Protein AF-A0A9N8ERP7-F1 (afdb_monomer_lite)

Structure (mmCIF, N/CA/C/O backbone):
data_AF-A0A9N8ERP7-F1
#
_entry.id   AF-A0A9N8ERP7-F1
#
loop_
_atom_site.group_PDB
_atom_site.id
_atom_site.type_symbol
_atom_site.label_atom_id
_atom_site.label_alt_id
_atom_site.label_comp_id
_atom_site.label_asym_id
_atom_site.label_entity_id
_atom_site.label_seq_id
_atom_site.pdbx_PDB_ins_code
_atom_site.Cartn_x
_atom_site.Cartn_y
_atom_site.Cartn_z
_atom_site.occupancy
_atom_site.B_iso_or_equiv
_atom_site.auth_seq_id
_atom_site.auth_comp_id
_atom_site.auth_asym_id
_atom_site.auth_atom_id
_atom_site.pdbx_PDB_model_num
ATOM 1 N N . MET A 1 1 ? -11.092 13.179 94.901 1.00 41.22 1 MET A N 1
ATOM 2 C CA . MET A 1 1 ? -12.041 12.397 94.083 1.00 41.22 1 MET A CA 1
ATOM 3 C C . MET A 1 1 ? -11.821 12.836 92.643 1.00 41.22 1 MET A C 1
ATOM 5 O O . MET A 1 1 ? -12.265 13.910 92.268 1.00 41.22 1 MET A O 1
ATOM 9 N N . LEU A 1 2 ? -10.975 12.113 91.911 1.00 37.03 2 LEU A N 1
ATOM 10 C CA . LEU A 1 2 ? -10.549 12.445 90.549 1.00 37.03 2 LEU A CA 1
ATOM 11 C C . LEU A 1 2 ? -11.046 11.322 89.640 1.00 37.03 2 LEU A C 1
ATOM 13 O O . LEU A 1 2 ? -10.703 10.165 89.861 1.00 37.03 2 LEU A O 1
ATOM 17 N N . ILE A 1 3 ? -11.893 11.669 88.675 1.00 40.16 3 ILE A N 1
ATOM 18 C CA . ILE A 1 3 ? -12.412 10.757 87.652 1.00 40.16 3 ILE A CA 1
ATOM 19 C C . ILE A 1 3 ? -11.534 10.943 86.406 1.00 40.16 3 ILE A C 1
ATOM 21 O O . ILE A 1 3 ? -11.411 12.083 85.948 1.00 40.16 3 ILE A O 1
ATOM 25 N N . PRO A 1 4 ? -10.919 9.888 85.841 1.00 50.28 4 PRO A N 1
ATOM 26 C CA . PRO A 1 4 ? -10.181 10.017 84.597 1.00 50.28 4 PRO A CA 1
ATOM 27 C C . PRO A 1 4 ? -11.148 10.001 83.408 1.00 50.28 4 PRO A C 1
ATOM 29 O O . PRO A 1 4 ? -12.089 9.210 83.340 1.00 50.28 4 PRO A O 1
ATOM 32 N N . LYS A 1 5 ? -10.901 10.911 82.467 1.00 52.12 5 LYS A N 1
ATOM 33 C CA . LYS A 1 5 ? -11.633 11.067 81.211 1.00 52.12 5 LYS A CA 1
ATOM 34 C C . LYS A 1 5 ? -10.997 10.140 80.172 1.00 52.12 5 LYS A C 1
ATOM 36 O O . LYS A 1 5 ? -9.840 10.331 79.811 1.00 52.12 5 LYS A O 1
ATOM 41 N N . VAL A 1 6 ? -11.739 9.130 79.726 1.00 53.94 6 VAL A N 1
ATOM 42 C CA . VAL A 1 6 ? -11.328 8.212 78.654 1.00 53.94 6 VAL A CA 1
ATOM 43 C C . VAL A 1 6 ? -11.541 8.916 77.312 1.00 53.94 6 VAL A C 1
ATOM 45 O O . VAL A 1 6 ? -12.659 9.318 76.992 1.00 53.94 6 VAL A O 1
ATOM 48 N N . ILE A 1 7 ? -10.464 9.106 76.552 1.00 51.00 7 ILE A N 1
ATOM 49 C CA . ILE A 1 7 ? -10.494 9.652 75.191 1.00 51.00 7 ILE A CA 1
ATOM 50 C C . ILE A 1 7 ? -10.659 8.469 74.231 1.00 51.00 7 ILE A C 1
ATOM 52 O O . ILE A 1 7 ? -9.818 7.577 74.192 1.00 51.00 7 ILE A O 1
ATOM 56 N N . SER A 1 8 ? -11.773 8.453 73.497 1.00 49.22 8 SER A N 1
ATOM 57 C CA . SER A 1 8 ? -12.122 7.421 72.515 1.00 49.22 8 SER A CA 1
ATOM 58 C C . SER A 1 8 ? -11.420 7.690 71.184 1.00 49.22 8 SER A C 1
ATOM 60 O O . SER A 1 8 ? -11.774 8.623 70.467 1.00 49.22 8 SER A O 1
ATOM 62 N N . THR A 1 9 ? -10.435 6.862 70.845 1.00 51.62 9 THR A N 1
ATOM 63 C CA . THR A 1 9 ? -9.736 6.839 69.553 1.00 51.62 9 THR A CA 1
ATOM 64 C C . THR A 1 9 ? -10.404 5.827 68.619 1.00 51.62 9 THR A C 1
ATOM 66 O O . THR A 1 9 ? -9.969 4.683 68.534 1.00 51.62 9 THR A O 1
ATOM 69 N N . THR A 1 10 ? -11.487 6.210 67.940 1.00 54.25 10 THR A N 1
ATOM 70 C CA . THR A 1 10 ? -12.192 5.319 66.988 1.00 54.25 10 THR A CA 1
ATOM 71 C C . THR A 1 10 ? -12.359 5.895 65.580 1.00 54.25 10 THR A C 1
ATOM 73 O O . THR A 1 10 ? -12.922 5.234 64.717 1.00 54.25 10 THR A O 1
ATOM 76 N N . THR A 1 11 ? -11.818 7.078 65.284 1.00 54.53 11 THR A N 1
ATOM 77 C CA . THR A 1 11 ? -12.003 7.747 63.980 1.00 54.53 11 THR A CA 1
ATOM 78 C C . THR A 1 11 ? -10.881 7.522 62.961 1.00 54.53 11 THR A C 1
ATOM 80 O O . THR A 1 11 ? -11.000 7.975 61.829 1.00 54.53 11 THR A O 1
ATOM 83 N N . SER A 1 12 ? -9.808 6.802 63.305 1.00 52.78 12 SER A N 1
ATOM 84 C CA . SER A 1 12 ? -8.648 6.645 62.407 1.00 52.78 12 SER A CA 1
ATOM 85 C C . SER A 1 12 ? -8.738 5.453 61.445 1.00 52.78 12 SER A C 1
ATOM 87 O O . SER A 1 12 ? -8.013 5.427 60.454 1.00 52.78 12 SER A O 1
ATOM 89 N N . LEU A 1 13 ? -9.595 4.460 61.714 1.00 51.91 13 LEU A N 1
ATOM 90 C CA . LEU A 1 13 ? -9.617 3.218 60.925 1.00 51.91 13 LEU A CA 1
ATOM 91 C C . LEU A 1 13 ? -10.507 3.299 59.671 1.00 51.91 13 LEU A C 1
ATOM 93 O O . LEU A 1 13 ? -10.267 2.589 58.701 1.00 51.91 13 LEU A O 1
ATOM 97 N N . THR A 1 14 ? -11.515 4.175 59.650 1.00 54.38 14 THR A N 1
ATOM 98 C CA . THR A 1 14 ? -12.468 4.271 58.529 1.00 54.38 14 THR A CA 1
ATOM 99 C C . THR A 1 14 ? -11.938 5.068 57.334 1.00 54.38 14 THR A C 1
ATOM 101 O O . THR A 1 14 ? -12.291 4.738 56.201 1.00 54.38 14 THR A O 1
ATOM 104 N N . MET A 1 15 ? -11.047 6.050 57.538 1.00 53.84 15 MET A N 1
ATOM 105 C CA . MET A 1 15 ? -10.410 6.774 56.420 1.00 53.84 15 MET A CA 1
ATOM 106 C C . MET A 1 15 ? -9.374 5.924 55.677 1.00 53.84 15 MET A C 1
ATOM 108 O O . MET A 1 15 ? -9.241 6.049 54.463 1.00 53.84 15 MET A O 1
ATOM 112 N N . MET A 1 16 ? -8.679 5.017 56.368 1.00 55.31 16 MET A N 1
ATOM 113 C CA . MET A 1 16 ? -7.643 4.187 55.745 1.00 55.31 16 MET A CA 1
ATOM 114 C C . MET A 1 16 ? -8.241 3.105 54.825 1.00 55.31 16 MET A C 1
ATOM 116 O O . MET A 1 16 ? -7.632 2.742 53.825 1.00 55.31 16 MET A O 1
ATOM 120 N N . MET A 1 17 ? -9.474 2.659 55.099 1.00 54.62 17 MET A N 1
ATOM 121 C CA . MET A 1 17 ? -10.179 1.674 54.268 1.00 54.62 17 MET A CA 1
ATOM 122 C C . MET A 1 17 ? -10.799 2.285 52.997 1.00 54.62 17 MET A C 1
ATOM 124 O O . MET A 1 17 ? -10.882 1.605 51.981 1.00 54.62 17 MET A O 1
ATOM 128 N N . HIS A 1 18 ? -11.170 3.574 53.012 1.00 54.72 18 HIS A N 1
ATOM 129 C CA . HIS A 1 18 ? -11.640 4.276 51.804 1.00 54.72 18 HIS A CA 1
ATOM 130 C C . HIS A 1 18 ? -10.490 4.645 50.855 1.00 54.72 18 HIS A C 1
ATOM 132 O O . HIS A 1 18 ? -10.672 4.612 49.642 1.00 54.72 18 HIS A O 1
ATOM 138 N N . LEU A 1 19 ? -9.293 4.931 51.383 1.00 53.91 19 LEU A N 1
ATOM 139 C CA . LEU A 1 19 ? -8.112 5.202 50.556 1.00 53.91 19 LEU A CA 1
ATOM 140 C C . LEU A 1 19 ? -7.607 3.936 49.834 1.00 53.91 19 LEU A C 1
ATOM 142 O O . LEU A 1 19 ? -7.168 4.014 48.694 1.00 53.91 19 LEU A O 1
ATOM 146 N N . LEU A 1 20 ? -7.728 2.762 50.466 1.00 53.72 20 LEU A N 1
ATOM 147 C CA . LEU A 1 20 ? -7.367 1.470 49.864 1.00 53.72 20 LEU A CA 1
ATOM 148 C C . LEU A 1 20 ? -8.367 0.988 48.799 1.00 53.72 20 LEU A C 1
ATOM 150 O O . LEU A 1 20 ? -7.949 0.330 47.851 1.00 53.72 20 LEU A O 1
ATOM 154 N N . LEU A 1 21 ? -9.654 1.346 48.904 1.00 53.16 21 LEU A N 1
ATOM 155 C CA . LEU A 1 21 ? -10.649 1.017 47.872 1.00 53.16 21 LEU A CA 1
ATOM 156 C C . LEU A 1 21 ? -10.523 1.902 46.619 1.00 53.16 21 LEU A C 1
ATOM 158 O O . LEU A 1 21 ? -10.802 1.441 45.518 1.00 53.16 21 LEU A O 1
ATOM 162 N N . LEU A 1 22 ? -10.075 3.154 46.770 1.00 49.53 22 LEU A N 1
ATOM 163 C CA . LEU A 1 22 ? -9.858 4.068 45.641 1.00 49.53 22 LEU A CA 1
ATOM 164 C C . LEU A 1 22 ? -8.604 3.723 44.820 1.00 49.53 22 LEU A C 1
ATOM 166 O O . LEU A 1 22 ? -8.570 4.025 43.633 1.00 49.53 22 LEU A O 1
ATOM 170 N N . LEU A 1 23 ? -7.610 3.043 45.404 1.00 51.22 23 LEU A N 1
ATOM 171 C CA . LEU A 1 23 ? -6.434 2.559 44.663 1.00 51.22 23 LEU A CA 1
ATOM 172 C C . LEU A 1 23 ? -6.697 1.300 43.815 1.00 51.22 23 LEU A C 1
ATOM 174 O O . LEU A 1 23 ? -5.894 1.001 42.941 1.00 51.22 23 LEU A O 1
ATOM 178 N N . TRP A 1 24 ? -7.801 0.580 44.038 1.00 51.44 24 TRP A N 1
ATOM 179 C CA . TRP A 1 24 ? -8.180 -0.603 43.245 1.00 51.44 24 TRP A CA 1
ATOM 180 C C . TRP A 1 24 ? -9.119 -0.293 42.070 1.00 51.44 24 TRP A C 1
ATOM 182 O O . TRP A 1 24 ? -9.400 -1.176 41.267 1.00 51.44 24 TRP A O 1
ATOM 192 N N . LEU A 1 25 ? -9.606 0.946 41.967 1.00 47.34 25 LEU A N 1
ATOM 193 C CA . LEU A 1 25 ? -10.480 1.407 40.881 1.00 47.34 25 LEU A CA 1
ATOM 194 C C . LEU A 1 25 ? -9.787 2.387 39.933 1.00 47.34 25 LEU A C 1
ATOM 196 O O . LEU A 1 25 ? -10.453 2.956 39.075 1.00 47.34 25 LEU A O 1
ATOM 200 N N . ALA A 1 26 ? -8.476 2.597 40.066 1.00 48.47 26 ALA A N 1
ATOM 201 C CA . ALA A 1 26 ? -7.722 3.203 38.981 1.00 48.47 26 ALA A CA 1
ATOM 202 C C . ALA A 1 26 ? -7.644 2.144 37.871 1.00 48.47 26 ALA A C 1
ATOM 204 O O . ALA A 1 26 ? -6.958 1.141 38.088 1.00 48.47 26 ALA A O 1
ATOM 205 N N . PRO A 1 27 ? -8.350 2.294 36.729 1.00 54.94 27 PRO A N 1
ATOM 206 C CA . PRO A 1 27 ? -8.029 1.480 35.574 1.00 54.94 27 PRO A CA 1
ATOM 207 C C . PRO A 1 27 ? -6.540 1.695 35.339 1.00 54.94 27 PRO A C 1
ATOM 209 O O . PRO A 1 27 ? -6.083 2.830 35.179 1.00 54.94 27 PRO A O 1
ATOM 212 N N . SER A 1 28 ? -5.765 0.621 35.432 1.00 48.22 28 SER A N 1
ATOM 213 C CA . SER A 1 28 ? -4.432 0.586 34.866 1.00 48.22 28 SER A CA 1
ATOM 214 C C . SER A 1 28 ? -4.616 0.940 33.399 1.00 48.22 28 SER A C 1
ATOM 216 O O . SER A 1 28 ? -4.991 0.090 32.598 1.00 48.22 28 SER A O 1
ATOM 218 N N . LEU A 1 29 ? -4.428 2.223 33.081 1.00 44.97 29 LEU A N 1
ATOM 219 C CA . LEU A 1 29 ? -4.075 2.690 31.754 1.00 44.97 29 LEU A CA 1
ATOM 220 C C . LEU A 1 29 ? -2.729 2.032 31.485 1.00 44.97 29 LEU A C 1
ATOM 222 O O . LEU A 1 29 ? -1.671 2.584 31.786 1.00 44.97 29 LEU A O 1
ATOM 226 N N . SER A 1 30 ? -2.791 0.775 31.058 1.00 49.38 30 SER A N 1
ATOM 227 C CA . SER A 1 30 ? -1.695 0.088 30.414 1.00 49.38 30 SER A CA 1
ATOM 228 C C . SER A 1 30 ? -1.307 1.022 29.283 1.00 49.38 30 SER A C 1
ATOM 230 O O . SER A 1 30 ? -2.069 1.167 28.330 1.00 49.38 30 SER A O 1
ATOM 232 N N . MET A 1 31 ? -0.202 1.756 29.441 1.00 51.94 31 MET A N 1
ATOM 233 C CA . MET A 1 31 ? 0.391 2.452 28.308 1.00 51.94 31 MET A CA 1
ATOM 234 C C . MET A 1 31 ? 0.601 1.364 27.265 1.00 51.94 31 MET A C 1
ATOM 236 O O . MET A 1 31 ? 1.352 0.422 27.523 1.00 51.94 31 MET A O 1
ATOM 240 N N . ALA A 1 32 ? -0.177 1.425 26.183 1.00 54.06 32 ALA A N 1
ATOM 241 C CA . ALA A 1 32 ? -0.061 0.484 25.090 1.00 54.06 32 ALA A CA 1
ATOM 242 C C . ALA A 1 32 ? 1.407 0.511 24.668 1.00 54.06 32 ALA A C 1
ATOM 244 O O . ALA A 1 32 ? 1.945 1.567 24.336 1.00 54.06 32 ALA A O 1
ATOM 245 N N . PHE A 1 33 ? 2.081 -0.626 24.814 1.00 54.00 33 PHE A N 1
ATOM 246 C CA . PHE A 1 33 ? 3.427 -0.774 24.300 1.00 54.00 33 PHE A CA 1
ATOM 247 C C . PHE A 1 33 ? 3.317 -0.624 22.786 1.00 54.00 33 PHE A C 1
ATOM 249 O O . PHE A 1 33 ? 2.549 -1.356 22.167 1.00 54.00 33 PHE A O 1
ATOM 256 N N . ILE A 1 34 ? 4.010 0.361 22.217 1.00 56.12 34 ILE A N 1
ATOM 257 C CA . ILE A 1 34 ? 4.065 0.561 20.772 1.00 56.12 34 ILE A CA 1
ATOM 258 C C . ILE A 1 34 ? 5.216 -0.324 20.277 1.00 56.12 34 ILE A C 1
ATOM 260 O O . ILE A 1 34 ? 6.378 0.034 20.488 1.00 56.12 34 ILE A O 1
ATOM 264 N N . PRO A 1 35 ? 4.941 -1.498 19.676 1.00 54.16 35 PRO A N 1
ATOM 265 C CA . PRO A 1 35 ? 5.982 -2.437 19.251 1.00 54.16 35 PRO A CA 1
ATOM 266 C C . PRO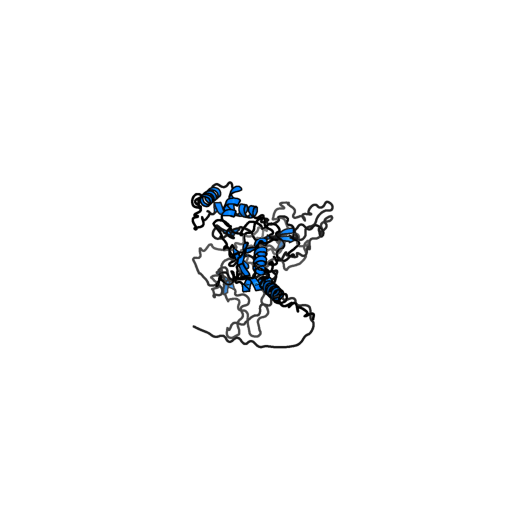 A 1 35 ? 6.954 -1.836 18.230 1.00 54.16 35 PRO A C 1
ATOM 268 O O . PRO A 1 35 ? 8.086 -2.298 18.117 1.00 54.16 35 PRO A O 1
ATOM 271 N N . THR A 1 36 ? 6.550 -0.775 17.531 1.00 55.41 36 THR A N 1
ATOM 272 C CA . THR A 1 36 ? 7.371 -0.082 16.538 1.00 55.41 36 THR A CA 1
ATOM 273 C C . THR A 1 36 ? 8.277 1.002 17.142 1.00 55.41 36 THR A C 1
ATOM 275 O O . THR A 1 36 ? 9.146 1.496 16.439 1.00 55.41 36 THR A O 1
ATOM 278 N N . GLY A 1 37 ? 8.197 1.348 18.435 1.00 58.94 37 GLY A N 1
ATOM 279 C CA . GLY A 1 37 ? 9.120 2.297 19.091 1.00 58.94 37 GLY A CA 1
ATOM 280 C C . GLY A 1 37 ? 8.447 3.503 19.762 1.00 58.94 37 GLY A C 1
ATOM 281 O O . GLY A 1 37 ? 7.232 3.545 19.912 1.00 58.94 37 GLY A O 1
ATOM 282 N N . ASP A 1 38 ? 9.246 4.482 20.209 1.00 57.84 38 ASP A N 1
ATOM 283 C CA . ASP A 1 38 ? 8.768 5.673 20.937 1.00 57.84 38 ASP A CA 1
ATOM 284 C C . ASP A 1 38 ? 8.673 6.883 19.990 1.00 57.84 38 ASP A C 1
ATOM 286 O O . ASP A 1 38 ? 9.627 7.650 19.816 1.00 57.84 38 ASP A O 1
ATOM 290 N N . CYS A 1 39 ? 7.525 7.035 19.325 1.00 71.12 39 CYS A N 1
ATOM 291 C CA . CYS A 1 39 ? 7.203 8.241 18.567 1.00 71.12 39 CYS A CA 1
ATOM 292 C C . CYS A 1 39 ? 7.015 9.401 19.544 1.00 71.12 39 CYS A C 1
ATOM 294 O O . CYS A 1 39 ? 5.912 9.675 20.013 1.00 71.12 39 CYS A O 1
ATOM 296 N N . SER A 1 40 ? 8.105 10.103 19.837 1.00 58.72 40 SER A N 1
ATOM 297 C CA . SER A 1 40 ? 8.120 11.185 20.828 1.00 58.72 40 SER A CA 1
ATOM 298 C C . SER A 1 40 ? 7.293 12.434 20.461 1.00 58.72 40 SER A C 1
ATOM 300 O O . SER A 1 40 ? 7.259 13.372 21.256 1.00 58.72 40 SER A O 1
ATOM 302 N N . ASP A 1 41 ? 6.599 12.454 19.312 1.00 51.69 41 ASP A N 1
ATOM 303 C CA . ASP A 1 41 ? 5.928 13.651 18.782 1.00 51.69 41 ASP A CA 1
ATOM 304 C C . ASP A 1 41 ? 4.547 13.404 18.132 1.00 51.69 41 ASP A C 1
ATOM 306 O O . ASP A 1 41 ? 4.170 14.055 17.162 1.00 51.69 41 ASP A O 1
ATOM 310 N N . THR A 1 42 ? 3.732 12.478 18.653 1.00 53.97 42 THR A N 1
ATOM 311 C CA . THR A 1 42 ? 2.323 12.348 18.204 1.00 53.97 42 THR A CA 1
ATOM 312 C C . THR A 1 42 ? 1.347 13.297 18.890 1.00 53.97 42 THR A C 1
ATOM 314 O O . THR A 1 42 ? 0.130 13.190 18.708 1.00 53.97 42 THR A O 1
ATOM 317 N N . THR A 1 43 ? 1.831 14.255 19.680 1.00 46.19 43 THR A N 1
ATOM 318 C CA . THR A 1 43 ? 0.962 15.150 20.446 1.00 46.19 43 THR A CA 1
ATOM 319 C C . THR A 1 43 ? 0.295 16.187 19.539 1.00 46.19 43 THR A C 1
ATOM 321 O O . THR A 1 43 ? 0.722 17.336 19.480 1.00 46.19 43 THR A O 1
ATOM 324 N N . GLY A 1 44 ? -0.779 15.812 18.840 1.00 58.41 44 GLY A N 1
ATOM 325 C CA . GLY A 1 44 ? -1.667 16.801 18.224 1.00 58.41 44 GLY A CA 1
ATOM 326 C C . GLY A 1 44 ? -2.612 16.330 17.126 1.00 58.41 44 GLY A C 1
ATOM 327 O O . GLY A 1 44 ? -3.583 17.037 16.867 1.00 58.41 44 GLY A O 1
ATOM 328 N N . THR A 1 45 ? -2.385 15.177 16.494 1.00 74.44 45 THR A N 1
ATOM 329 C CA . THR A 1 45 ? -3.280 14.694 15.427 1.00 74.44 45 THR A CA 1
ATOM 330 C C . THR A 1 45 ? -4.046 13.460 15.888 1.00 74.44 45 THR A C 1
ATOM 332 O O . THR A 1 45 ? -3.509 12.613 16.595 1.00 74.44 45 THR A O 1
ATOM 335 N N . ASN A 1 46 ? -5.316 13.348 15.499 1.00 87.44 46 ASN A N 1
ATOM 336 C CA . ASN A 1 46 ? -6.115 12.145 15.743 1.00 87.44 46 ASN A CA 1
ATOM 337 C C . ASN A 1 46 ? -5.834 11.046 14.703 1.00 87.44 46 ASN A C 1
ATOM 339 O O . ASN A 1 46 ? -6.608 10.106 14.621 1.00 87.44 46 ASN A O 1
ATOM 343 N N . GLY A 1 47 ? -4.798 11.188 13.865 1.00 87.94 47 GLY A N 1
ATOM 344 C CA . GLY A 1 47 ? -4.513 10.294 12.739 1.00 87.94 47 GLY A CA 1
ATOM 345 C C . GLY A 1 47 ? -5.504 10.381 11.572 1.00 87.94 47 GLY A C 1
ATOM 346 O O . GLY A 1 47 ? -5.304 9.704 10.564 1.00 87.94 47 GLY A O 1
ATOM 347 N N . GLY A 1 48 ? -6.551 11.207 11.650 1.00 87.94 48 GLY A N 1
ATOM 348 C CA . GLY A 1 48 ? -7.510 11.400 10.561 1.00 87.94 48 GLY A CA 1
ATOM 349 C C . GLY A 1 48 ? -6.890 12.038 9.312 1.00 87.94 48 GLY A C 1
ATOM 350 O O . GLY A 1 48 ? -5.821 12.650 9.368 1.00 87.94 48 GLY A O 1
ATOM 351 N N . ARG A 1 49 ? -7.581 11.888 8.178 1.00 84.50 49 ARG A N 1
ATOM 352 C CA . ARG A 1 49 ? -7.254 12.515 6.886 1.00 84.50 49 ARG A CA 1
ATOM 353 C C . ARG A 1 49 ? -8.527 13.104 6.296 1.00 84.50 49 ARG A C 1
ATOM 355 O O . ARG A 1 49 ? -9.538 12.405 6.189 1.00 84.50 49 ARG A O 1
ATOM 362 N N . VAL A 1 50 ? -8.497 14.386 5.942 1.00 79.81 50 VAL A N 1
ATOM 363 C CA . VAL A 1 50 ? -9.693 15.099 5.468 1.00 79.81 50 VAL A CA 1
ATOM 364 C C . VAL A 1 50 ? -10.218 14.445 4.190 1.00 79.81 50 VAL A C 1
ATOM 366 O O . VAL A 1 50 ? -9.452 14.136 3.284 1.00 79.81 50 VAL A O 1
ATOM 369 N N . GLY A 1 51 ? -11.530 14.200 4.134 1.00 75.44 51 GLY A N 1
ATOM 370 C CA . GLY A 1 51 ? -12.183 13.567 2.983 1.00 75.44 51 GLY A CA 1
ATOM 371 C C . GLY A 1 51 ? -11.916 12.066 2.826 1.00 75.44 51 GLY A C 1
ATOM 372 O O . GLY A 1 51 ? -12.502 11.457 1.941 1.00 75.44 51 GLY A O 1
ATOM 373 N N . TYR A 1 52 ? -11.085 11.467 3.685 1.00 82.50 52 TYR A N 1
ATOM 374 C CA . TYR A 1 52 ? -10.742 10.048 3.615 1.00 82.50 52 TYR A CA 1
ATOM 375 C C . TYR A 1 52 ? -11.176 9.279 4.866 1.00 82.50 52 TYR A C 1
ATOM 377 O O . TYR A 1 52 ? -11.863 8.266 4.772 1.00 82.50 52 TYR A O 1
ATOM 385 N N . HIS A 1 53 ? -10.811 9.773 6.053 1.00 89.50 53 HIS A N 1
ATOM 386 C CA . HIS A 1 53 ? -11.128 9.112 7.316 1.00 89.50 53 HIS A CA 1
ATOM 387 C C . HIS A 1 53 ? -11.238 10.099 8.478 1.00 89.50 53 HIS A C 1
ATOM 389 O O . HIS A 1 53 ? -10.325 10.890 8.735 1.00 89.50 53 HIS A O 1
ATOM 395 N N . SER A 1 54 ? -12.343 9.999 9.219 1.00 91.06 54 SER A N 1
ATOM 396 C CA . SER A 1 54 ? -12.566 10.704 10.479 1.00 91.06 54 SER A CA 1
ATOM 397 C C . SER A 1 54 ? -12.723 9.665 11.598 1.00 91.06 54 SER A C 1
ATOM 399 O O . SER A 1 54 ? -13.790 9.055 11.688 1.00 91.06 54 SER A O 1
ATOM 401 N N . PRO A 1 55 ? -11.677 9.418 12.409 1.00 92.81 55 PRO A N 1
ATOM 402 C CA . PRO A 1 55 ? -11.733 8.418 13.473 1.00 92.81 55 PRO A CA 1
ATOM 403 C C . PRO A 1 55 ? -12.785 8.787 14.523 1.00 92.81 55 PRO A C 1
ATOM 405 O O . PRO A 1 55 ? -13.078 9.972 14.731 1.00 92.81 55 PRO A O 1
ATOM 408 N N . SER A 1 56 ? -13.335 7.783 15.216 1.00 94.44 56 SER A N 1
ATOM 409 C CA . SER A 1 56 ? -14.253 8.024 16.334 1.00 94.44 56 SER A CA 1
ATOM 410 C C . SER A 1 56 ? -13.573 8.903 17.393 1.00 94.44 56 SER A C 1
ATOM 412 O O . SER A 1 56 ? -12.368 8.774 17.610 1.00 94.44 56 SER A O 1
ATOM 414 N N . PRO A 1 57 ? -14.312 9.752 18.135 1.00 93.88 57 PRO A N 1
ATOM 415 C CA . PRO A 1 57 ? -13.743 10.524 19.243 1.00 93.88 57 PRO A CA 1
ATOM 416 C C . PRO A 1 57 ? -13.062 9.678 20.332 1.00 93.88 57 PRO A C 1
ATOM 418 O O . PRO A 1 57 ? -12.320 10.223 21.146 1.00 93.88 57 PRO A O 1
ATOM 421 N N . THR A 1 58 ? -13.367 8.379 20.386 1.00 94.56 58 THR A N 1
ATOM 422 C CA . THR A 1 58 ? -12.783 7.401 21.314 1.00 94.56 58 THR A CA 1
ATOM 423 C C . THR A 1 58 ? -11.585 6.653 20.742 1.00 94.56 58 THR A C 1
ATOM 425 O O . THR A 1 58 ? -10.896 5.983 21.506 1.00 94.56 58 THR A O 1
ATOM 428 N N . ASP A 1 59 ? -11.355 6.728 19.431 1.00 95.19 59 ASP A N 1
ATOM 429 C CA . ASP A 1 59 ? -10.266 6.000 18.794 1.00 95.19 59 ASP A CA 1
ATOM 430 C C . ASP A 1 59 ? -8.929 6.687 19.080 1.00 95.19 59 ASP A C 1
ATOM 432 O O . ASP A 1 59 ? -8.816 7.917 19.095 1.00 95.19 59 ASP A O 1
ATOM 436 N N . VAL A 1 60 ? -7.895 5.878 19.280 1.00 93.62 60 VAL A N 1
ATOM 437 C CA . VAL A 1 60 ? -6.525 6.337 19.503 1.00 93.62 60 VAL A CA 1
ATOM 438 C C . VAL A 1 60 ? -5.683 5.945 18.301 1.00 93.62 60 VAL A C 1
ATOM 440 O O . VAL A 1 60 ? -5.466 4.763 18.047 1.00 93.62 60 VAL A O 1
ATOM 443 N N . TYR A 1 61 ? -5.193 6.937 17.565 1.00 93.88 61 TYR A N 1
ATOM 444 C CA . TYR A 1 61 ? -4.225 6.709 16.498 1.00 93.88 61 TYR A CA 1
ATOM 445 C C . TYR A 1 61 ? -2.903 6.187 17.074 1.00 93.88 61 TYR A C 1
ATOM 447 O O . TYR A 1 61 ? -2.340 6.783 17.996 1.00 93.88 61 TYR A O 1
ATOM 455 N N . LEU A 1 62 ? -2.421 5.079 16.512 1.00 92.75 62 LEU A N 1
ATOM 456 C CA . LEU A 1 62 ? -1.112 4.509 16.786 1.00 92.75 62 LEU A CA 1
ATOM 457 C C . LEU A 1 62 ? -0.215 4.667 15.548 1.00 92.75 62 LEU A C 1
ATOM 459 O O . LEU A 1 62 ? -0.476 4.010 14.539 1.00 92.75 62 LEU A O 1
ATOM 463 N N . PRO A 1 63 ? 0.825 5.515 15.605 1.00 91.38 63 PRO A N 1
ATOM 464 C CA . PRO A 1 63 ? 1.786 5.644 14.513 1.00 91.38 63 PRO A CA 1
ATOM 465 C C . PRO A 1 63 ? 2.678 4.400 14.402 1.00 91.38 63 PRO A C 1
ATOM 467 O O . PRO A 1 63 ? 2.993 3.738 15.397 1.00 91.38 63 PRO A O 1
ATOM 470 N N . ASP A 1 64 ? 3.170 4.142 13.198 1.00 90.25 64 ASP A N 1
ATOM 471 C CA . ASP A 1 64 ? 4.304 3.262 12.975 1.00 90.25 64 ASP A CA 1
ATOM 472 C C . ASP A 1 64 ? 5.616 4.040 13.169 1.00 90.25 64 ASP A C 1
ATOM 474 O O . ASP A 1 64 ? 6.125 4.719 12.278 1.00 90.25 64 ASP A O 1
ATOM 478 N N . CYS A 1 65 ? 6.212 3.903 14.353 1.00 87.00 65 CYS A N 1
ATOM 479 C CA . CYS A 1 65 ? 7.470 4.566 14.702 1.00 87.00 65 CYS A CA 1
ATOM 480 C C . CYS A 1 65 ? 8.701 4.014 13.971 1.00 87.00 65 CYS A C 1
ATOM 482 O O . CYS A 1 65 ? 9.807 4.521 14.164 1.00 87.00 65 CYS A O 1
ATOM 484 N N . GLN A 1 66 ? 8.516 2.989 13.140 1.00 83.94 66 GLN A N 1
ATOM 485 C CA . GLN A 1 66 ? 9.525 2.397 12.271 1.00 83.94 66 GLN A CA 1
ATOM 486 C C . GLN A 1 66 ? 9.119 2.439 10.796 1.00 83.94 66 GLN A C 1
ATOM 488 O O . GLN A 1 66 ? 9.664 1.676 9.992 1.00 83.94 66 GLN A O 1
ATOM 493 N N . ASN A 1 67 ? 8.203 3.339 10.433 1.00 86.38 67 ASN A N 1
ATOM 494 C CA . ASN A 1 67 ? 7.822 3.555 9.047 1.00 86.38 67 ASN A CA 1
ATOM 495 C C . ASN A 1 67 ? 9.067 3.945 8.215 1.00 86.38 67 ASN A C 1
ATOM 497 O O . ASN A 1 67 ? 9.718 4.945 8.533 1.00 86.38 67 ASN A O 1
ATOM 501 N N . PRO A 1 68 ? 9.426 3.179 7.166 1.00 83.50 68 PRO A N 1
ATOM 502 C CA . PRO A 1 68 ? 10.552 3.514 6.292 1.00 83.50 68 PRO A CA 1
ATOM 503 C C . PRO A 1 68 ? 10.256 4.697 5.357 1.00 83.50 68 PRO A C 1
ATOM 505 O O . PRO A 1 68 ? 11.174 5.243 4.749 1.00 83.50 68 PRO A O 1
ATOM 508 N N . LEU A 1 69 ? 8.986 5.081 5.227 1.00 89.56 69 LEU A N 1
ATOM 509 C CA . LEU A 1 69 ? 8.511 6.120 4.326 1.00 89.56 69 LEU A CA 1
ATOM 510 C C . LEU A 1 69 ? 8.506 7.495 5.003 1.00 89.56 69 LEU A C 1
ATOM 512 O O . LEU A 1 69 ? 8.478 7.632 6.225 1.00 89.56 69 LEU A O 1
ATOM 516 N N . GLN A 1 70 ? 8.420 8.545 4.190 1.00 90.88 70 GLN A N 1
ATOM 517 C CA . GLN A 1 70 ? 8.221 9.916 4.673 1.00 90.88 70 GLN A CA 1
ATOM 518 C C . GLN A 1 70 ? 6.803 10.148 5.223 1.00 90.88 70 GLN A C 1
ATOM 520 O O . GLN A 1 70 ? 6.562 11.129 5.932 1.00 90.88 70 GLN A O 1
ATOM 525 N N . ARG A 1 71 ? 5.843 9.280 4.866 1.00 91.69 71 ARG A N 1
ATOM 526 C CA . ARG A 1 71 ? 4.420 9.380 5.225 1.00 91.69 71 ARG A CA 1
ATOM 527 C C . ARG A 1 71 ? 3.818 7.990 5.430 1.00 91.69 71 ARG A C 1
ATOM 529 O O . ARG A 1 71 ? 4.194 7.038 4.758 1.00 91.69 71 ARG A O 1
ATOM 536 N N . GLU A 1 72 ? 2.841 7.870 6.325 1.00 93.12 72 GLU A N 1
ATOM 537 C CA . GLU A 1 72 ? 2.082 6.624 6.511 1.00 93.12 72 GLU A CA 1
ATOM 538 C C . GLU A 1 72 ? 0.886 6.566 5.558 1.00 93.12 72 GLU A C 1
ATOM 540 O O . GLU A 1 72 ? -0.022 7.404 5.648 1.00 93.12 72 GLU A O 1
ATOM 545 N N . LEU A 1 73 ? 0.849 5.560 4.677 1.00 95.31 73 LEU A N 1
ATOM 546 C CA . LEU A 1 73 ? -0.363 5.241 3.918 1.00 95.31 73 LEU A CA 1
ATOM 547 C C . LEU A 1 73 ? -1.382 4.558 4.836 1.00 95.31 73 LEU A C 1
ATOM 549 O O . LEU A 1 73 ? -2.410 5.152 5.151 1.00 95.31 73 LEU A O 1
ATOM 553 N N . TRP A 1 74 ? -1.055 3.357 5.317 1.00 96.44 74 TRP A N 1
ATOM 554 C CA . TRP A 1 74 ? -1.841 2.641 6.322 1.00 96.44 74 TRP A CA 1
ATOM 555 C C . TRP A 1 74 ? -1.610 3.203 7.721 1.00 96.44 74 TRP A C 1
ATOM 557 O O . TRP A 1 74 ? -0.485 3.223 8.207 1.00 96.44 74 TRP A O 1
ATOM 567 N N . ARG A 1 75 ? -2.684 3.656 8.365 1.00 95.50 75 ARG A N 1
ATOM 568 C CA . ARG A 1 75 ? -2.695 4.162 9.741 1.00 95.50 75 ARG A CA 1
ATOM 569 C C . ARG A 1 75 ? -3.484 3.214 10.632 1.00 95.50 75 ARG A C 1
ATOM 571 O O . ARG A 1 75 ? -4.526 2.715 10.209 1.00 95.50 75 ARG A O 1
ATOM 578 N N . VAL A 1 76 ? -3.007 3.000 11.855 1.00 96.44 76 VAL A N 1
ATOM 579 C CA . VAL A 1 76 ? -3.631 2.103 12.838 1.00 96.44 76 VAL A CA 1
ATOM 580 C C . VAL A 1 76 ? -4.414 2.912 13.867 1.00 96.44 76 VAL A C 1
ATOM 582 O O . VAL A 1 76 ? -3.924 3.914 14.386 1.00 96.44 76 VAL A O 1
ATOM 585 N N . PHE A 1 77 ? -5.621 2.465 14.199 1.00 96.56 77 PHE A N 1
ATOM 586 C CA . PHE A 1 77 ? -6.484 3.098 15.193 1.00 96.56 77 PHE A CA 1
ATOM 587 C C . PHE A 1 77 ? -6.964 2.058 16.197 1.00 96.56 77 PHE A C 1
ATOM 589 O O . PHE A 1 77 ? -7.517 1.034 15.807 1.00 96.56 77 PHE A O 1
ATOM 596 N N . VAL A 1 78 ? -6.765 2.325 17.487 1.00 96.56 78 VAL A N 1
ATOM 597 C CA . VAL A 1 78 ? -7.244 1.483 18.589 1.00 96.56 78 VAL A CA 1
ATOM 598 C C . VAL A 1 78 ? -8.595 1.978 19.063 1.00 96.56 78 VAL A C 1
ATOM 600 O O . VAL A 1 78 ? -8.749 3.157 19.378 1.00 96.56 78 VAL A O 1
ATOM 603 N N . GLN A 1 79 ? -9.552 1.066 19.143 1.00 96.75 79 GLN A N 1
ATOM 604 C CA . GLN A 1 79 ? -10.913 1.315 19.593 1.00 96.75 79 GLN A CA 1
ATOM 605 C C . GLN A 1 79 ? -11.017 1.252 21.125 1.00 96.75 79 GLN A C 1
ATOM 607 O O . GLN A 1 79 ? -10.122 0.768 21.821 1.00 96.75 79 GLN A O 1
ATOM 612 N N . GLU A 1 80 ? -12.145 1.713 21.675 1.00 96.12 80 GLU A N 1
ATOM 613 C CA . GLU A 1 80 ? -12.397 1.725 23.129 1.00 96.12 80 GLU A CA 1
ATOM 614 C C . GLU A 1 80 ? -12.340 0.321 23.767 1.00 96.12 80 GLU A C 1
ATOM 616 O O . GLU A 1 80 ? -11.987 0.184 24.939 1.00 96.12 80 GLU A O 1
ATOM 621 N N . ASP A 1 81 ? -12.653 -0.730 23.004 1.00 96.38 81 ASP A N 1
ATOM 622 C CA . ASP A 1 81 ? -12.609 -2.124 23.463 1.00 96.38 81 ASP A CA 1
ATOM 623 C C . ASP A 1 81 ? -11.201 -2.751 23.444 1.00 96.38 81 ASP A C 1
ATOM 625 O O . ASP A 1 81 ? -11.026 -3.889 23.888 1.00 96.38 81 ASP A O 1
ATOM 629 N N . GLY A 1 82 ? -10.192 -2.000 22.990 1.00 96.50 82 GLY A N 1
ATOM 630 C CA . GLY A 1 82 ? -8.795 -2.420 22.912 1.00 96.50 82 GLY A CA 1
ATOM 631 C C . GLY A 1 82 ? -8.415 -3.162 21.629 1.00 96.50 82 GLY A C 1
ATOM 632 O O . GLY A 1 82 ? -7.249 -3.538 21.493 1.00 96.50 82 GLY A O 1
ATOM 633 N N . THR A 1 83 ? -9.351 -3.370 20.701 1.00 97.88 83 THR A N 1
ATOM 634 C CA . THR A 1 83 ? -9.045 -3.861 19.349 1.00 97.88 83 THR A CA 1
ATOM 635 C C . THR A 1 83 ? -8.559 -2.725 18.449 1.00 97.88 83 THR A C 1
ATOM 637 O O . THR A 1 83 ? -8.622 -1.553 18.824 1.00 97.88 83 THR A O 1
ATOM 640 N N . ALA A 1 84 ? -8.016 -3.056 17.281 1.00 98.06 84 ALA A N 1
ATOM 641 C CA . ALA A 1 84 ? -7.494 -2.096 16.325 1.00 98.06 84 ALA A CA 1
ATOM 642 C C . ALA A 1 84 ? -7.966 -2.379 14.897 1.00 98.06 84 ALA A C 1
ATOM 644 O O . ALA A 1 84 ? -8.177 -3.528 14.508 1.00 98.06 84 ALA A O 1
ATOM 645 N N . TYR A 1 85 ? -8.054 -1.312 14.107 1.00 97.75 85 TYR A N 1
ATOM 646 C CA . TYR A 1 85 ? -8.307 -1.360 12.672 1.00 97.75 85 TYR A CA 1
ATOM 647 C C . TYR A 1 85 ? -7.287 -0.509 11.908 1.00 97.75 85 TYR A C 1
ATOM 649 O O . TYR A 1 85 ? -6.598 0.342 12.479 1.00 97.75 85 TYR A O 1
ATOM 657 N N . MET A 1 86 ? -7.194 -0.749 10.602 1.00 97.25 86 MET A N 1
ATOM 658 C CA . MET A 1 86 ? -6.276 -0.067 9.692 1.00 97.25 86 MET A CA 1
ATOM 659 C C . MET A 1 86 ? -7.046 0.712 8.628 1.00 97.25 86 MET A C 1
ATOM 661 O O . MET A 1 86 ? -8.077 0.250 8.142 1.00 97.25 86 MET A O 1
ATOM 665 N N . ILE A 1 87 ? -6.532 1.885 8.257 1.00 95.31 87 ILE A N 1
ATOM 666 C CA . ILE A 1 87 ? -7.074 2.722 7.181 1.00 95.31 87 ILE A CA 1
ATOM 667 C C . ILE A 1 87 ? -5.930 3.189 6.261 1.00 95.31 87 ILE A C 1
ATOM 669 O O . ILE A 1 87 ? -5.014 3.831 6.780 1.00 95.31 87 ILE A O 1
ATOM 673 N N . PRO A 1 88 ? -5.955 2.937 4.932 1.00 94.19 88 PRO A N 1
ATOM 674 C CA . PRO A 1 88 ? -6.934 2.126 4.194 1.00 94.19 88 PRO A CA 1
ATOM 675 C C . PRO A 1 88 ? -7.126 0.724 4.782 1.00 94.19 88 PRO A C 1
ATOM 677 O O . PRO A 1 88 ? -6.209 0.186 5.404 1.00 94.19 88 PRO A O 1
ATOM 680 N N . ARG A 1 89 ? -8.312 0.131 4.593 1.00 94.44 89 ARG A N 1
ATOM 681 C CA . ARG A 1 89 ? -8.549 -1.248 5.034 1.00 94.44 89 ARG A CA 1
ATOM 682 C C . ARG A 1 89 ? -7.677 -2.194 4.190 1.00 94.44 89 ARG A C 1
ATOM 684 O O . ARG A 1 89 ? -7.688 -2.052 2.967 1.00 94.44 89 ARG A O 1
ATOM 691 N N . PRO A 1 90 ? -6.915 -3.120 4.795 1.00 94.69 90 PRO A N 1
ATOM 692 C CA . PRO A 1 90 ? -5.910 -3.901 4.080 1.00 94.69 90 PRO A CA 1
ATOM 693 C C . PRO A 1 90 ? -6.492 -5.151 3.397 1.00 94.69 90 PRO A C 1
ATOM 695 O O . PRO A 1 90 ? -5.932 -6.240 3.489 1.00 94.69 90 PRO A O 1
ATOM 698 N N . ASP A 1 91 ? -7.624 -5.001 2.712 1.00 93.25 91 ASP A N 1
ATOM 699 C CA . ASP A 1 91 ? -8.310 -6.109 2.039 1.00 93.25 91 ASP A CA 1
ATOM 700 C C . ASP A 1 91 ? -7.432 -6.699 0.933 1.00 93.25 91 ASP A C 1
ATOM 702 O O . ASP A 1 91 ? -6.962 -5.964 0.065 1.00 93.25 91 ASP A O 1
ATOM 706 N N . GLY A 1 92 ? -7.197 -8.014 0.964 1.00 91.31 92 GLY A N 1
ATOM 707 C CA . GLY A 1 92 ? -6.390 -8.720 -0.039 1.00 91.31 92 GLY A CA 1
ATOM 708 C C . GLY A 1 92 ? -4.912 -8.313 -0.097 1.00 91.31 92 GLY A C 1
ATOM 709 O O . GLY A 1 92 ? -4.151 -8.896 -0.867 1.00 91.31 92 GLY A O 1
ATOM 710 N N . LEU A 1 93 ? -4.462 -7.358 0.728 1.00 92.19 93 LEU A N 1
ATOM 711 C CA . LEU A 1 93 ? -3.083 -6.864 0.689 1.00 92.19 93 LEU A CA 1
ATOM 712 C C . LEU A 1 93 ? -2.063 -7.928 1.090 1.00 92.19 93 LEU A C 1
ATOM 714 O O . LEU A 1 93 ? -0.902 -7.829 0.706 1.00 92.19 93 LEU A O 1
ATOM 718 N N . GLY A 1 94 ? -2.483 -8.963 1.824 1.00 90.88 94 GLY A N 1
ATOM 719 C CA . GLY A 1 94 ? -1.622 -10.104 2.106 1.00 90.88 94 GLY A CA 1
ATOM 720 C C . GLY A 1 94 ? -1.248 -10.898 0.852 1.00 90.88 94 GLY A C 1
ATOM 721 O O . GLY A 1 94 ? -0.139 -11.419 0.772 1.00 90.88 94 GLY A O 1
ATOM 722 N N . ILE A 1 95 ? -2.137 -10.951 -0.142 1.00 90.00 95 ILE A N 1
ATOM 723 C CA . ILE A 1 95 ? -1.867 -11.580 -1.439 1.00 90.00 95 ILE A CA 1
ATOM 724 C C . ILE A 1 95 ? -0.981 -10.655 -2.274 1.00 90.00 95 ILE A C 1
ATOM 726 O O . ILE A 1 95 ? 0.077 -11.076 -2.735 1.00 90.00 95 ILE A O 1
ATOM 730 N N . THR A 1 96 ? -1.384 -9.386 -2.410 1.00 89.12 96 THR A N 1
ATOM 731 C CA . THR A 1 96 ? -0.672 -8.376 -3.209 1.00 89.12 96 THR A CA 1
ATOM 732 C C . THR A 1 96 ? 0.798 -8.258 -2.824 1.00 89.12 96 THR A C 1
ATOM 734 O O . THR A 1 96 ? 1.661 -8.201 -3.692 1.00 89.12 96 THR A O 1
ATOM 737 N N . TYR A 1 97 ? 1.081 -8.229 -1.523 1.00 87.88 97 TYR A N 1
ATOM 738 C CA . TYR A 1 97 ? 2.426 -8.047 -0.976 1.00 87.88 97 TYR A CA 1
ATOM 739 C C . TYR A 1 97 ? 3.103 -9.372 -0.603 1.00 87.88 97 TYR A C 1
ATOM 741 O O . TYR A 1 97 ? 3.996 -9.417 0.243 1.00 87.88 97 TYR A O 1
ATOM 749 N N . GLY A 1 98 ? 2.628 -10.487 -1.167 1.00 86.81 98 GLY A N 1
ATOM 750 C CA . GLY A 1 98 ? 3.247 -11.802 -1.013 1.00 86.81 98 GLY A CA 1
ATOM 751 C C . GLY A 1 98 ? 3.272 -12.371 0.411 1.00 86.81 98 GLY A C 1
ATOM 752 O O . GLY A 1 98 ? 3.812 -13.457 0.598 1.00 86.81 98 GLY A O 1
ATOM 753 N N . LEU A 1 99 ? 2.665 -11.712 1.407 1.00 88.94 99 LEU A N 1
ATOM 754 C CA . LEU A 1 99 ? 2.652 -12.151 2.812 1.00 88.94 99 LEU A CA 1
ATOM 755 C C . LEU A 1 99 ? 2.069 -13.556 2.997 1.00 88.94 99 LEU A C 1
ATOM 757 O O . LEU A 1 99 ? 2.375 -14.219 3.984 1.00 88.94 99 LEU A O 1
ATOM 761 N N . CYS A 1 100 ? 1.190 -13.983 2.092 1.00 90.94 100 CYS A N 1
ATOM 762 C CA . CYS A 1 100 ? 0.424 -15.219 2.235 1.00 90.94 100 CYS A CA 1
ATOM 763 C C . CYS A 1 100 ? 1.049 -16.445 1.561 1.00 90.94 100 CYS A C 1
ATOM 765 O O . CYS A 1 100 ? 0.653 -17.558 1.894 1.00 90.94 100 CYS A O 1
ATOM 767 N N . ASN A 1 101 ? 1.992 -16.250 0.633 1.00 84.81 101 ASN A N 1
ATOM 768 C CA . ASN A 1 101 ? 2.508 -17.318 -0.236 1.00 84.81 101 ASN A CA 1
ATOM 769 C C . ASN A 1 101 ? 4.041 -17.388 -0.280 1.00 84.81 101 ASN A C 1
ATOM 771 O O . ASN A 1 101 ? 4.589 -18.165 -1.056 1.00 84.81 101 ASN A O 1
ATOM 775 N N . ASN A 1 102 ? 4.739 -16.553 0.489 1.00 76.56 102 ASN A N 1
ATOM 776 C CA . ASN A 1 102 ? 6.190 -16.478 0.443 1.00 76.56 102 ASN A CA 1
ATOM 777 C C . ASN A 1 102 ? 6.789 -17.007 1.753 1.00 76.56 102 ASN A C 1
ATOM 779 O O . ASN A 1 102 ? 6.675 -16.389 2.813 1.00 76.56 102 ASN A O 1
ATOM 783 N N . ASP A 1 103 ? 7.464 -18.151 1.645 1.00 76.19 103 ASP A N 1
ATOM 784 C CA . ASP A 1 103 ? 8.118 -18.849 2.757 1.00 76.19 103 ASP A CA 1
ATOM 785 C C . ASP A 1 103 ? 9.238 -18.026 3.420 1.00 76.19 103 ASP A C 1
ATOM 787 O O . ASP A 1 103 ? 9.692 -18.366 4.513 1.00 76.19 103 ASP A O 1
ATOM 791 N N . ALA A 1 104 ? 9.684 -16.936 2.784 1.00 70.31 104 ALA A N 1
ATOM 792 C CA . ALA A 1 104 ? 10.652 -16.007 3.355 1.00 70.31 104 ALA A CA 1
ATOM 793 C C . ALA A 1 104 ? 10.058 -15.107 4.452 1.00 70.31 104 ALA A C 1
ATOM 795 O O . ALA A 1 104 ? 10.823 -14.498 5.202 1.00 70.31 104 ALA A O 1
ATOM 796 N N . PHE A 1 105 ? 8.728 -15.002 4.565 1.00 73.50 105 PHE A N 1
ATOM 797 C CA . PHE A 1 105 ? 8.107 -14.200 5.618 1.00 73.50 105 PHE A CA 1
ATOM 798 C C . PHE A 1 105 ? 8.095 -14.915 6.969 1.00 73.50 105 PHE A C 1
ATOM 800 O O . PHE A 1 105 ? 8.109 -16.140 7.087 1.00 73.50 105 PHE A O 1
ATOM 807 N N . ASP A 1 106 ? 8.009 -14.103 8.021 1.00 82.19 106 ASP A N 1
ATOM 808 C CA . ASP A 1 106 ? 7.749 -14.562 9.378 1.00 82.19 106 ASP A CA 1
ATOM 809 C C . ASP A 1 106 ? 6.470 -15.421 9.411 1.00 82.19 106 ASP A C 1
ATOM 811 O O . ASP A 1 106 ? 5.357 -14.913 9.244 1.00 82.19 106 ASP A O 1
ATOM 815 N N . GLN A 1 107 ? 6.635 -16.729 9.643 1.00 88.06 107 GLN A N 1
ATOM 816 C CA . GLN A 1 107 ? 5.534 -17.696 9.700 1.00 88.06 107 GLN A CA 1
ATOM 817 C C . GLN A 1 107 ? 4.457 -17.294 10.716 1.00 88.06 107 GLN A C 1
ATOM 819 O O . GLN A 1 107 ? 3.281 -17.613 10.529 1.00 88.06 107 GLN A O 1
ATOM 824 N N . GLU A 1 108 ? 4.833 -16.576 11.779 1.00 91.69 108 GLU A N 1
ATOM 825 C CA . GLU A 1 108 ? 3.879 -16.041 12.743 1.00 91.69 108 GLU A CA 1
ATOM 826 C C . GLU A 1 108 ? 3.008 -14.952 12.106 1.00 91.69 108 GLU A C 1
ATOM 828 O O . GLU A 1 108 ? 1.783 -14.994 12.227 1.00 91.69 108 GLU A O 1
ATOM 833 N N . LEU A 1 109 ? 3.619 -14.009 11.381 1.00 90.25 109 LEU A N 1
ATOM 834 C CA . LEU A 1 109 ? 2.903 -12.931 10.699 1.00 90.25 109 LEU A CA 1
ATOM 835 C C . LEU A 1 109 ? 2.009 -13.471 9.575 1.00 90.25 109 LEU A C 1
ATOM 837 O O . LEU A 1 109 ? 0.876 -13.015 9.430 1.00 90.25 109 LEU A O 1
ATOM 841 N N . MET A 1 110 ? 2.467 -14.484 8.836 1.00 92.94 110 MET A N 1
ATOM 842 C CA . MET A 1 110 ? 1.659 -15.177 7.826 1.00 92.94 110 MET A CA 1
ATOM 843 C C . MET A 1 110 ? 0.436 -15.860 8.457 1.00 92.94 110 MET A C 1
ATOM 845 O O . MET A 1 110 ? -0.689 -15.690 7.982 1.00 92.94 110 MET A O 1
ATOM 849 N N . ALA A 1 111 ? 0.614 -16.579 9.571 1.00 94.75 111 ALA A N 1
ATOM 850 C CA . ALA A 1 111 ? -0.504 -17.193 10.289 1.00 94.75 111 ALA A CA 1
ATOM 851 C C . ALA A 1 111 ? -1.510 -16.138 10.784 1.00 94.75 111 ALA A C 1
ATOM 853 O O . ALA A 1 111 ? -2.723 -16.359 10.742 1.00 94.75 111 ALA A O 1
ATOM 854 N N . LYS A 1 112 ? -1.027 -14.962 11.206 1.00 96.31 112 LYS A N 1
ATOM 855 C CA . LYS A 1 112 ? -1.880 -13.814 11.533 1.00 96.31 112 LYS A CA 1
ATOM 856 C C . LYS A 1 112 ? -2.596 -13.250 10.309 1.00 96.31 112 LYS A C 1
ATOM 858 O O . LYS A 1 112 ? -3.776 -12.929 10.414 1.00 96.31 112 LYS A O 1
ATOM 863 N N . ALA A 1 113 ? -1.934 -13.161 9.158 1.00 95.56 113 ALA A N 1
ATOM 864 C CA . ALA A 1 113 ? -2.542 -12.663 7.928 1.00 95.56 113 ALA A CA 1
ATOM 865 C C . ALA A 1 113 ? -3.730 -13.542 7.514 1.00 95.56 113 ALA A C 1
ATOM 867 O O . ALA A 1 113 ? -4.811 -13.028 7.222 1.00 95.56 113 ALA A O 1
ATOM 868 N N . GLN A 1 114 ? -3.564 -14.865 7.604 1.00 94.94 114 GLN A N 1
ATOM 869 C CA . GLN A 1 114 ? -4.643 -15.835 7.404 1.00 94.94 114 GLN A CA 1
ATOM 870 C C . GLN A 1 114 ? -5.744 -15.686 8.462 1.00 94.94 114 GLN A C 1
ATOM 872 O O . GLN A 1 114 ? -6.924 -15.662 8.121 1.00 94.94 114 GLN A O 1
ATOM 877 N N . GLN A 1 115 ? -5.379 -15.531 9.743 1.00 95.88 115 GLN A N 1
ATOM 878 C CA . GLN A 1 115 ? -6.340 -15.333 10.835 1.00 95.88 115 GLN A CA 1
ATOM 879 C C . GLN A 1 115 ? -7.254 -14.118 10.593 1.00 95.88 115 GLN A C 1
ATOM 881 O O . GLN A 1 115 ? -8.440 -14.183 10.918 1.00 95.88 115 GLN A O 1
ATOM 886 N N . TYR A 1 116 ? -6.714 -13.022 10.051 1.00 96.75 116 TYR A N 1
ATOM 887 C CA . TYR A 1 116 ? -7.460 -11.782 9.823 1.00 96.75 116 TYR A CA 1
ATOM 888 C C . TYR A 1 116 ? -8.091 -11.659 8.427 1.00 96.75 116 TYR A C 1
ATOM 890 O O . TYR A 1 116 ? -8.684 -10.622 8.130 1.00 96.75 116 TYR A O 1
ATOM 898 N N . GLY A 1 117 ? -7.988 -12.691 7.581 1.00 95.38 117 GLY A N 1
ATOM 899 C CA . GLY A 1 117 ? -8.543 -12.676 6.223 1.00 95.38 117 GLY A CA 1
ATOM 900 C C . GLY A 1 117 ? -7.793 -11.760 5.249 1.00 95.38 117 GLY A C 1
ATOM 901 O O . GLY A 1 117 ? -8.351 -11.350 4.237 1.00 95.38 117 GLY A O 1
ATOM 902 N N . LEU A 1 118 ? -6.527 -11.420 5.530 1.00 95.19 118 LEU A N 1
ATOM 903 C CA . LEU A 1 118 ? -5.678 -10.636 4.614 1.00 95.19 118 LEU A CA 1
ATOM 904 C C . LEU A 1 118 ? -5.239 -11.447 3.388 1.00 95.19 118 LEU A C 1
ATOM 906 O O . LEU A 1 118 ? -4.809 -10.872 2.389 1.00 95.19 118 LEU A O 1
ATOM 910 N N . CYS A 1 119 ? -5.334 -12.775 3.493 1.00 95.12 119 CYS A N 1
ATOM 911 C CA . CYS A 1 119 ? -5.022 -13.741 2.443 1.00 95.12 119 CYS A CA 1
ATOM 912 C C . CYS A 1 119 ? -6.228 -14.125 1.582 1.00 95.12 119 CYS A C 1
ATOM 914 O O . CYS A 1 119 ? -6.110 -15.021 0.751 1.00 95.12 119 CYS A O 1
ATOM 916 N N . ASP A 1 120 ? -7.370 -13.464 1.779 1.00 94.00 120 ASP A N 1
ATOM 917 C CA . ASP A 1 120 ? -8.559 -13.645 0.958 1.00 94.00 120 ASP A CA 1
ATOM 918 C C . ASP A 1 120 ? -8.677 -12.471 -0.023 1.00 94.00 120 ASP A C 1
ATOM 920 O O . ASP A 1 120 ? -8.586 -11.309 0.376 1.00 94.00 120 ASP A O 1
ATOM 924 N N . GLU A 1 121 ? -8.944 -12.751 -1.302 1.00 87.62 121 GLU A N 1
ATOM 925 C CA . GLU A 1 121 ? -9.206 -11.701 -2.306 1.00 87.62 121 GLU A CA 1
ATOM 926 C C . GLU A 1 121 ? -10.426 -10.849 -1.930 1.00 87.62 121 GLU A C 1
ATOM 928 O O . GLU A 1 121 ? -10.504 -9.660 -2.227 1.00 87.62 121 GLU A O 1
ATOM 933 N N . THR A 1 122 ? -11.407 -11.476 -1.278 1.00 88.06 122 THR A N 1
ATOM 934 C CA . THR A 1 122 ? -12.623 -10.826 -0.799 1.00 88.06 122 THR A CA 1
ATOM 935 C C . THR A 1 122 ? -12.775 -11.070 0.693 1.00 88.06 122 THR A C 1
ATOM 937 O O . THR A 1 122 ? -13.013 -12.198 1.125 1.00 88.06 122 THR A O 1
ATOM 940 N N . VAL A 1 123 ? -12.724 -9.996 1.481 1.00 86.25 123 VAL A N 1
ATOM 941 C CA . VAL A 1 123 ? -12.973 -10.063 2.924 1.00 86.25 123 VAL A CA 1
ATOM 942 C C . VAL A 1 123 ? -14.430 -10.447 3.177 1.00 86.25 123 VAL A C 1
ATOM 944 O O . VAL A 1 123 ? -15.356 -9.668 2.939 1.00 86.25 123 VAL A O 1
ATOM 947 N N . THR A 1 124 ? -14.634 -11.670 3.663 1.00 87.31 124 THR A N 1
ATOM 948 C CA . THR A 1 124 ? -15.967 -12.232 3.926 1.00 87.31 124 THR A CA 1
ATOM 949 C C . THR A 1 124 ? -16.616 -11.647 5.179 1.00 87.31 124 THR A C 1
ATOM 951 O O . THR A 1 124 ? -17.828 -11.422 5.193 1.00 87.31 124 THR A O 1
ATOM 954 N N . ASP A 1 125 ? -15.818 -11.359 6.210 1.00 93.12 125 ASP A N 1
ATOM 955 C CA . ASP A 1 125 ? -16.263 -10.721 7.446 1.00 93.12 125 ASP A CA 1
ATOM 956 C C . ASP A 1 125 ? -15.362 -9.523 7.802 1.00 93.12 125 ASP A C 1
ATOM 958 O O . ASP A 1 125 ? -14.288 -9.698 8.387 1.00 93.12 125 ASP A O 1
ATOM 962 N N . PRO A 1 126 ? -15.790 -8.282 7.499 1.00 93.81 126 PRO A N 1
ATOM 963 C CA . PRO A 1 126 ? -15.001 -7.095 7.800 1.00 93.81 126 PRO A CA 1
ATOM 964 C C . PRO A 1 126 ? -14.878 -6.825 9.306 1.00 93.81 126 PRO A C 1
ATOM 966 O O . PRO A 1 126 ? -14.109 -5.952 9.697 1.00 93.81 126 PRO A O 1
ATOM 969 N N . THR A 1 127 ? -15.621 -7.524 10.171 1.00 96.50 127 THR A N 1
ATOM 970 C CA . THR A 1 127 ? -15.447 -7.376 11.622 1.00 96.50 127 THR A CA 1
ATOM 971 C C . THR A 1 127 ? -14.148 -8.014 12.103 1.00 96.50 127 THR A C 1
ATOM 973 O O . THR A 1 127 ? -13.546 -7.505 13.038 1.00 96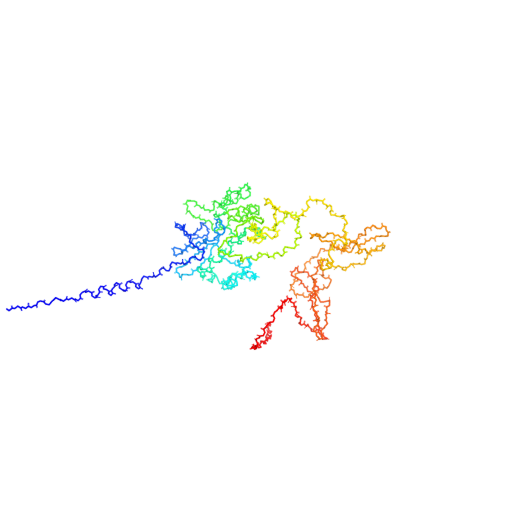.50 127 THR A O 1
ATOM 976 N N . VAL A 1 128 ? -13.658 -9.059 11.429 1.00 96.62 128 VAL A N 1
ATOM 977 C CA . VAL A 1 128 ? -12.410 -9.738 11.805 1.00 96.62 128 VAL A CA 1
ATOM 978 C C . VAL A 1 128 ? -11.201 -8.840 11.532 1.00 96.62 128 VAL A C 1
ATOM 980 O O . VAL A 1 128 ? -10.393 -8.600 12.428 1.00 96.62 128 VAL A O 1
ATOM 983 N N . ILE A 1 129 ? -11.106 -8.291 10.318 1.00 95.88 129 ILE A N 1
ATOM 984 C CA . ILE A 1 129 ? -10.006 -7.403 9.906 1.00 95.88 129 ILE A CA 1
ATOM 985 C C . ILE A 1 129 ? -10.021 -6.055 10.652 1.00 95.88 129 ILE A C 1
ATOM 987 O O . ILE A 1 129 ? -8.982 -5.429 10.828 1.00 95.88 129 ILE A O 1
ATOM 991 N N . ASN A 1 130 ? -11.189 -5.615 11.133 1.00 97.06 130 ASN A N 1
ATOM 992 C CA . ASN A 1 130 ? -11.334 -4.390 11.925 1.00 97.06 130 ASN A CA 1
ATOM 993 C C . ASN A 1 130 ? -11.199 -4.619 13.440 1.00 97.06 130 ASN A C 1
ATOM 995 O O . ASN A 1 130 ? -11.397 -3.683 14.209 1.00 97.06 130 ASN A O 1
ATOM 999 N N . SER A 1 131 ? -10.898 -5.842 13.880 1.00 97.25 131 SER A N 1
ATOM 1000 C CA . SER A 1 131 ? -10.730 -6.186 15.295 1.00 97.25 131 SER A CA 1
ATOM 1001 C C . SER A 1 131 ? -9.399 -6.899 15.547 1.00 97.25 131 SER A C 1
ATOM 1003 O O . SER A 1 131 ? -9.319 -7.856 16.322 1.00 97.25 131 SER A O 1
ATOM 1005 N N . MET A 1 132 ? -8.336 -6.427 14.890 1.00 98.00 132 MET A N 1
ATOM 1006 C CA . MET A 1 132 ? -6.974 -6.906 15.118 1.00 98.00 132 MET A CA 1
ATOM 1007 C C . MET A 1 132 ? -6.495 -6.553 16.525 1.00 98.00 132 MET A C 1
ATOM 1009 O O . MET A 1 132 ? -6.995 -5.626 17.166 1.00 98.00 132 MET A O 1
ATOM 1013 N N . THR A 1 133 ? -5.472 -7.252 17.014 1.00 97.50 133 THR A N 1
ATOM 1014 C CA . THR A 1 133 ? -4.707 -6.702 18.138 1.00 97.50 133 THR A CA 1
ATOM 1015 C C . THR A 1 133 ? -3.920 -5.468 17.663 1.00 97.50 133 THR A C 1
ATOM 1017 O O . THR A 1 133 ? -3.478 -5.442 16.511 1.00 97.50 133 THR A O 1
ATOM 1020 N N . PRO A 1 134 ? -3.699 -4.449 18.516 1.00 96.12 134 PRO A N 1
ATOM 1021 C CA . PRO A 1 134 ? -2.893 -3.283 18.139 1.00 96.12 134 PRO A CA 1
ATOM 1022 C C . PRO A 1 134 ? -1.479 -3.645 17.664 1.00 96.12 134 PRO A C 1
ATOM 1024 O O . PRO A 1 134 ? -0.937 -3.000 16.771 1.00 96.12 134 PRO A O 1
ATOM 1027 N N . GLU A 1 135 ? -0.892 -4.690 18.252 1.00 94.62 135 GLU A N 1
ATOM 1028 C CA . GLU A 1 135 ? 0.426 -5.199 17.876 1.00 94.62 135 GLU A CA 1
ATOM 1029 C C . GLU A 1 135 ? 0.431 -5.805 16.470 1.00 94.62 135 GLU A C 1
ATOM 1031 O O . GLU A 1 135 ? 1.272 -5.429 15.655 1.00 94.62 135 GLU A O 1
ATOM 1036 N N . ASP A 1 136 ? -0.531 -6.681 16.162 1.00 95.88 136 ASP A N 1
ATOM 1037 C CA . ASP A 1 136 ? -0.647 -7.285 14.832 1.00 95.88 136 ASP A CA 1
ATOM 1038 C C . ASP A 1 136 ? -0.908 -6.207 13.762 1.00 95.88 136 ASP A C 1
ATOM 1040 O O . ASP A 1 136 ? -0.249 -6.199 12.724 1.00 95.88 136 ASP A O 1
ATOM 1044 N N . ALA A 1 137 ? -1.803 -5.248 14.034 1.00 96.75 137 ALA A N 1
ATOM 1045 C CA . ALA A 1 137 ? -2.111 -4.154 13.109 1.00 96.75 137 ALA A CA 1
ATOM 1046 C C . ALA A 1 137 ? -0.880 -3.286 12.791 1.00 96.75 137 ALA A C 1
ATOM 1048 O O . ALA A 1 137 ? -0.657 -2.929 11.635 1.00 96.75 137 ALA A O 1
ATOM 1049 N N . LEU A 1 138 ? -0.047 -2.976 13.792 1.00 94.50 138 LEU A N 1
ATOM 1050 C CA . LEU A 1 138 ? 1.206 -2.243 13.581 1.00 94.50 138 LEU A CA 1
ATOM 1051 C C . LEU A 1 138 ? 2.245 -3.068 12.811 1.00 94.50 138 LEU A C 1
ATOM 1053 O O . LEU A 1 138 ? 2.938 -2.511 11.960 1.00 94.50 138 LEU A O 1
ATOM 1057 N N . ARG A 1 139 ? 2.340 -4.383 13.058 1.00 92.88 139 ARG A N 1
ATOM 1058 C CA . ARG A 1 139 ? 3.219 -5.274 12.277 1.00 92.88 139 ARG A CA 1
ATOM 1059 C C . ARG A 1 139 ? 2.803 -5.315 10.806 1.00 92.88 139 ARG A C 1
ATOM 1061 O O . ARG A 1 139 ? 3.671 -5.210 9.943 1.00 92.88 139 ARG A O 1
ATOM 1068 N N . PHE A 1 140 ? 1.504 -5.406 10.514 1.00 94.94 140 PHE A N 1
ATOM 1069 C CA . PHE A 1 140 ? 1.006 -5.348 9.138 1.00 94.94 140 PHE A CA 1
ATOM 1070 C C . PHE A 1 140 ? 1.228 -3.985 8.494 1.00 94.94 140 PHE A C 1
ATOM 1072 O O . PHE A 1 140 ? 1.723 -3.938 7.374 1.00 94.94 140 PHE A O 1
ATOM 1079 N N . ALA A 1 141 ? 0.923 -2.885 9.191 1.00 95.31 141 ALA A N 1
ATOM 1080 C CA . ALA A 1 141 ? 1.180 -1.539 8.680 1.00 95.31 141 ALA A CA 1
ATOM 1081 C C . ALA A 1 141 ? 2.650 -1.371 8.268 1.00 95.31 141 ALA A C 1
ATOM 1083 O O . ALA A 1 141 ? 2.913 -0.998 7.127 1.00 95.31 141 ALA A O 1
ATOM 1084 N N . ASN A 1 142 ? 3.588 -1.756 9.141 1.00 91.50 142 ASN A N 1
ATOM 1085 C CA . ASN A 1 142 ? 5.017 -1.685 8.846 1.00 91.50 142 ASN A CA 1
ATOM 1086 C C . ASN A 1 142 ? 5.410 -2.564 7.650 1.00 91.50 142 ASN A C 1
ATOM 1088 O O . ASN A 1 142 ? 6.140 -2.114 6.767 1.00 91.50 142 ASN A O 1
ATOM 1092 N N . ALA A 1 143 ? 4.913 -3.805 7.600 1.00 90.00 143 ALA A N 1
ATOM 1093 C CA . ALA A 1 143 ? 5.175 -4.719 6.491 1.00 90.00 143 ALA A CA 1
ATOM 1094 C C . ALA A 1 143 ? 4.668 -4.153 5.155 1.00 90.00 143 ALA A C 1
ATOM 1096 O O . ALA A 1 143 ? 5.389 -4.196 4.161 1.00 90.00 143 ALA A O 1
ATOM 1097 N N . PHE A 1 144 ? 3.471 -3.563 5.138 1.00 93.38 144 PHE A N 1
ATOM 1098 C CA . PHE A 1 144 ? 2.914 -2.936 3.943 1.00 93.38 144 PHE A CA 1
ATOM 1099 C C . PHE A 1 144 ? 3.660 -1.659 3.551 1.00 93.38 144 PHE A C 1
ATOM 1101 O O . PHE A 1 144 ? 3.922 -1.459 2.371 1.00 93.38 144 PHE A O 1
ATOM 1108 N N . HIS A 1 145 ? 4.051 -0.799 4.501 1.00 92.19 145 HIS A N 1
ATOM 1109 C CA . HIS A 1 145 ? 4.833 0.408 4.191 1.00 92.19 145 HIS A CA 1
ATOM 1110 C C . HIS A 1 145 ? 6.190 0.077 3.575 1.00 92.19 145 HIS A C 1
ATOM 1112 O O . HIS A 1 145 ? 6.625 0.786 2.674 1.00 92.19 145 HIS A O 1
ATOM 1118 N N . ARG A 1 146 ? 6.841 -1.004 4.017 1.00 86.44 146 ARG A N 1
ATOM 1119 C CA . ARG A 1 146 ? 8.108 -1.469 3.428 1.00 86.44 146 ARG A CA 1
ATOM 1120 C C . ARG A 1 146 ? 7.972 -1.887 1.970 1.00 86.44 146 ARG A C 1
ATOM 1122 O O . ARG A 1 146 ? 8.908 -1.681 1.213 1.00 86.44 146 ARG A O 1
ATOM 1129 N N . GLN A 1 147 ? 6.818 -2.426 1.599 1.00 87.38 147 GLN A N 1
ATOM 1130 C CA . GLN A 1 147 ? 6.533 -2.871 0.238 1.00 87.38 147 GLN A CA 1
ATOM 1131 C C . GLN A 1 147 ? 5.722 -1.849 -0.567 1.00 87.38 147 GLN A C 1
ATOM 1133 O O . GLN A 1 147 ? 5.307 -2.128 -1.692 1.00 87.38 147 GLN A O 1
ATOM 1138 N N . LEU A 1 148 ? 5.446 -0.666 -0.007 1.00 92.62 148 LEU A N 1
ATOM 1139 C CA . LEU A 1 148 ? 4.630 0.319 -0.697 1.00 92.62 148 LEU A CA 1
ATOM 1140 C C . LEU A 1 148 ? 5.352 0.786 -1.956 1.00 92.62 148 LEU A C 1
ATOM 1142 O O . LEU A 1 148 ? 6.368 1.470 -1.888 1.00 92.62 148 LEU A O 1
ATOM 1146 N N . ARG A 1 149 ? 4.730 0.518 -3.096 1.00 92.25 149 ARG A N 1
ATOM 1147 C CA . ARG A 1 149 ? 5.011 1.183 -4.358 1.00 92.25 149 ARG A CA 1
ATOM 1148 C C . ARG A 1 149 ? 3.686 1.537 -5.002 1.00 92.25 149 ARG A C 1
ATOM 1150 O O . ARG A 1 149 ? 2.843 0.665 -5.201 1.00 92.25 149 ARG A O 1
ATOM 1157 N N . PHE A 1 150 ? 3.506 2.815 -5.31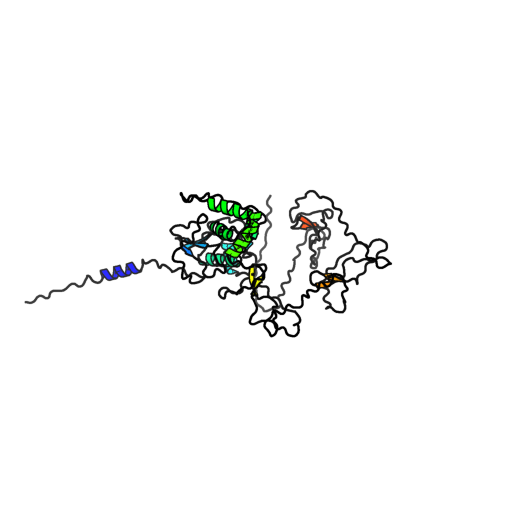8 1.00 95.50 150 PHE A N 1
ATOM 1158 C CA . PHE A 1 150 ? 2.417 3.218 -6.190 1.00 95.50 150 PHE A CA 1
ATOM 1159 C C . PHE A 1 150 ? 2.742 2.758 -7.609 1.00 95.50 150 PHE A C 1
ATOM 1161 O O . PHE A 1 150 ? 3.852 2.971 -8.106 1.00 95.50 150 PHE A O 1
ATOM 1168 N N . SER A 1 151 ? 1.770 2.131 -8.252 1.00 94.94 151 SER A N 1
ATOM 1169 C CA . SER A 1 151 ? 1.829 1.639 -9.621 1.00 94.94 151 SER A CA 1
ATOM 1170 C C . SER A 1 151 ? 0.536 1.978 -10.364 1.00 94.94 151 SER A C 1
ATOM 1172 O O . SER A 1 151 ? -0.430 2.492 -9.790 1.00 94.94 151 SER A O 1
ATOM 1174 N N . ILE A 1 152 ? 0.547 1.729 -11.671 1.00 95.94 152 ILE A N 1
ATOM 1175 C CA . ILE A 1 152 ? -0.639 1.807 -12.521 1.00 95.94 152 ILE A CA 1
ATOM 1176 C C . ILE A 1 152 ? -1.220 0.396 -12.592 1.00 95.94 152 ILE A C 1
ATOM 1178 O O . ILE A 1 152 ? -0.526 -0.514 -13.040 1.00 95.94 152 ILE A O 1
ATOM 1182 N N . SER A 1 153 ? -2.455 0.204 -12.133 1.00 94.75 153 SER A N 1
ATOM 1183 C CA . SER A 1 153 ? -3.149 -1.082 -12.267 1.00 94.75 153 SER A CA 1
ATOM 1184 C C . SER A 1 153 ? -3.576 -1.355 -13.713 1.00 94.75 153 SER A C 1
ATOM 1186 O O . SER A 1 153 ? -3.594 -0.445 -14.546 1.00 94.75 153 SER A O 1
ATOM 1188 N N . ASP A 1 154 ? -4.021 -2.581 -13.993 1.00 94.00 154 ASP A N 1
ATOM 1189 C CA . ASP A 1 154 ? -4.541 -2.985 -15.311 1.00 94.00 154 ASP A CA 1
ATOM 1190 C C . ASP A 1 154 ? -5.743 -2.135 -15.773 1.00 94.00 154 ASP A C 1
ATOM 1192 O O . ASP A 1 154 ? -5.926 -1.874 -16.963 1.00 94.00 154 ASP A O 1
ATOM 1196 N N . ASP A 1 155 ? -6.521 -1.607 -14.822 1.00 95.69 155 ASP A N 1
ATOM 1197 C CA . ASP A 1 155 ? -7.636 -0.683 -15.069 1.00 95.69 155 ASP A CA 1
ATOM 1198 C C . ASP A 1 155 ? -7.188 0.783 -15.253 1.00 95.69 155 ASP A C 1
ATOM 1200 O O . ASP A 1 155 ? -8.009 1.708 -15.263 1.00 95.69 155 ASP A O 1
ATOM 1204 N N . ASN A 1 156 ? -5.881 1.017 -15.399 1.00 96.25 156 ASN A N 1
ATOM 1205 C CA . ASN A 1 156 ? -5.248 2.331 -15.482 1.00 96.25 156 ASN A CA 1
ATOM 1206 C C . ASN A 1 156 ? -5.574 3.237 -14.282 1.00 96.25 156 ASN A C 1
ATOM 1208 O O . ASN A 1 156 ? -5.818 4.433 -14.451 1.00 96.25 156 ASN A O 1
ATOM 1212 N N . GLN A 1 157 ? -5.614 2.669 -13.075 1.00 96.19 157 GLN A N 1
ATOM 1213 C CA . GLN A 1 157 ? -5.829 3.402 -11.824 1.00 96.19 157 GLN A CA 1
ATOM 1214 C C . GLN A 1 157 ? -4.550 3.444 -10.986 1.00 96.19 157 GLN A C 1
ATOM 1216 O O . GLN A 1 157 ? -3.633 2.653 -11.189 1.00 96.19 157 GLN A O 1
ATOM 1221 N N . ILE A 1 158 ? -4.498 4.363 -10.022 1.00 95.56 158 ILE A N 1
ATOM 1222 C CA . ILE A 1 158 ? -3.428 4.399 -9.018 1.00 95.56 158 ILE A CA 1
ATOM 1223 C C . ILE A 1 158 ? -3.640 3.230 -8.052 1.00 95.56 158 ILE A C 1
ATOM 1225 O O . ILE A 1 158 ? -4.713 3.114 -7.453 1.00 95.56 158 ILE A O 1
ATOM 1229 N N . TYR A 1 159 ? -2.617 2.398 -7.871 1.00 94.25 159 TYR A N 1
ATOM 1230 C CA . TYR A 1 159 ? -2.647 1.272 -6.945 1.00 94.25 159 TYR A CA 1
ATOM 1231 C C . TYR A 1 159 ? -1.417 1.253 -6.019 1.00 94.25 159 TYR A C 1
ATOM 1233 O O . TYR A 1 159 ? -0.306 1.393 -6.519 1.00 94.25 159 TYR A O 1
ATOM 1241 N N . PRO A 1 160 ? -1.579 1.063 -4.694 1.00 94.19 160 PRO A N 1
ATOM 1242 C CA . PRO A 1 160 ? -2.842 1.195 -3.966 1.00 94.19 160 PRO A CA 1
ATOM 1243 C C . PRO A 1 160 ? -3.387 2.629 -4.074 1.00 94.19 160 PRO A C 1
ATOM 1245 O O . PRO A 1 160 ? -2.645 3.573 -4.336 1.00 94.19 160 PRO A O 1
ATOM 1248 N N . TRP A 1 161 ? -4.692 2.816 -3.869 1.00 93.31 161 TRP A N 1
ATOM 1249 C CA . TRP A 1 161 ? -5.287 4.152 -3.952 1.00 93.31 161 TRP A CA 1
ATOM 1250 C C . TRP A 1 161 ? -4.775 5.065 -2.826 1.00 93.31 161 TRP A C 1
ATOM 1252 O O . TRP A 1 161 ? -4.896 4.735 -1.642 1.00 93.31 161 TRP A O 1
ATOM 1262 N N . ALA A 1 162 ? -4.229 6.228 -3.188 1.00 93.38 162 ALA A N 1
ATOM 1263 C CA . ALA A 1 162 ? -3.752 7.225 -2.234 1.00 93.38 162 ALA A CA 1
ATOM 1264 C C . ALA A 1 162 ? -4.908 8.096 -1.700 1.00 93.38 162 ALA A C 1
ATOM 1266 O O . ALA A 1 162 ? -5.828 8.429 -2.448 1.00 93.38 162 ALA A O 1
ATOM 1267 N N . PRO A 1 163 ? -4.872 8.534 -0.428 1.00 91.31 163 PRO A N 1
ATOM 1268 C CA . PRO A 1 163 ? -5.788 9.550 0.071 1.00 91.31 163 PRO A CA 1
ATOM 1269 C C . PRO A 1 163 ? -5.677 10.832 -0.753 1.00 91.31 163 PRO A C 1
ATOM 1271 O O . PRO A 1 163 ? -4.582 11.262 -1.107 1.00 91.31 163 PRO A O 1
ATOM 1274 N N . ASP A 1 164 ? -6.798 11.499 -0.992 1.00 91.00 164 ASP A N 1
ATOM 1275 C CA . ASP A 1 164 ? -6.826 12.668 -1.876 1.00 91.00 164 ASP A CA 1
ATOM 1276 C C . ASP A 1 164 ? -5.959 13.833 -1.398 1.00 91.00 164 ASP A C 1
ATOM 1278 O O . ASP A 1 164 ? -5.441 14.590 -2.207 1.00 91.00 164 ASP A O 1
ATOM 1282 N N . GLU A 1 165 ? -5.782 13.977 -0.084 1.00 88.81 165 GLU A N 1
ATOM 1283 C CA . GLU A 1 165 ? -4.842 14.943 0.489 1.00 88.81 165 GLU A CA 1
ATOM 1284 C C . GLU A 1 165 ? -3.408 14.681 0.003 1.00 88.81 165 GLU A C 1
ATOM 1286 O O . GLU A 1 165 ? -2.686 15.619 -0.319 1.00 88.81 165 GLU A O 1
ATOM 1291 N N . ASP A 1 166 ? -3.007 13.413 -0.107 1.00 93.12 166 ASP A N 1
ATOM 1292 C CA . ASP A 1 166 ? -1.688 13.048 -0.621 1.00 93.12 166 ASP A CA 1
ATOM 1293 C C . ASP A 1 166 ? -1.623 13.203 -2.147 1.00 93.12 166 ASP A C 1
ATOM 1295 O O . ASP A 1 166 ? -0.602 13.654 -2.659 1.00 93.12 166 ASP A O 1
ATOM 1299 N N . ILE A 1 167 ? -2.717 12.937 -2.873 1.00 94.44 167 ILE A N 1
ATOM 1300 C CA . ILE A 1 167 ? -2.816 13.237 -4.314 1.00 94.44 167 ILE A CA 1
ATOM 1301 C C . ILE A 1 167 ? -2.636 14.744 -4.555 1.00 94.44 167 ILE A C 1
ATOM 1303 O O . ILE A 1 167 ? -1.838 15.138 -5.400 1.00 94.44 167 ILE A O 1
ATOM 1307 N N . LEU A 1 168 ? -3.314 15.600 -3.782 1.00 93.06 168 LEU A N 1
ATOM 1308 C CA . LEU A 1 168 ? -3.191 17.058 -3.878 1.00 93.06 168 LEU A CA 1
ATOM 1309 C C . LEU A 1 168 ? -1.781 17.558 -3.544 1.00 93.06 168 LEU A C 1
ATOM 1311 O O . LEU A 1 168 ? -1.312 18.500 -4.176 1.00 93.06 168 LEU A O 1
ATOM 1315 N N . LEU A 1 169 ? -1.089 16.930 -2.593 1.00 93.62 169 LEU A N 1
ATOM 1316 C CA . LEU A 1 169 ? 0.314 17.245 -2.310 1.00 93.62 169 LEU A CA 1
ATOM 1317 C C . LEU A 1 169 ? 1.241 16.780 -3.439 1.00 93.62 169 LEU A C 1
ATOM 1319 O O . LEU A 1 169 ? 2.156 17.505 -3.821 1.00 93.62 169 LEU A O 1
ATOM 1323 N N . ALA A 1 170 ? 0.994 15.606 -4.024 1.00 95.69 170 ALA A N 1
ATOM 1324 C CA . ALA A 1 170 ? 1.748 15.128 -5.181 1.00 95.69 170 ALA A CA 1
ATOM 1325 C C . ALA A 1 170 ? 1.579 16.066 -6.391 1.00 95.69 170 ALA A C 1
ATOM 1327 O O . ALA A 1 170 ? 2.543 16.319 -7.117 1.00 95.69 170 ALA A O 1
ATOM 1328 N N . CYS A 1 171 ? 0.393 16.662 -6.557 1.00 95.75 171 CYS A N 1
ATOM 1329 C CA . CYS A 1 171 ? 0.110 17.651 -7.596 1.00 95.75 171 CYS A CA 1
ATOM 1330 C C . CYS A 1 171 ? 1.030 18.881 -7.566 1.00 95.75 171 CYS A C 1
ATOM 1332 O O . CYS A 1 171 ? 1.223 19.499 -8.612 1.00 95.75 171 CYS A O 1
ATOM 1334 N N . GLU A 1 172 ? 1.625 19.240 -6.421 1.00 95.12 172 GLU A N 1
ATOM 1335 C CA . GLU A 1 172 ? 2.540 20.390 -6.318 1.00 95.12 172 GLU A CA 1
ATOM 1336 C C . GLU A 1 172 ? 3.801 20.230 -7.182 1.00 95.12 172 GLU A C 1
ATOM 1338 O O . GLU A 1 172 ? 4.412 21.224 -7.579 1.00 95.12 172 GLU A O 1
ATOM 1343 N N . ASN A 1 173 ? 4.166 18.987 -7.512 1.00 92.06 173 ASN A N 1
ATOM 1344 C CA . ASN A 1 173 ? 5.352 18.659 -8.302 1.00 92.06 173 ASN A CA 1
ATOM 1345 C C . ASN A 1 173 ? 5.035 18.305 -9.765 1.00 92.06 173 ASN A C 1
ATOM 1347 O O . ASN A 1 173 ? 5.946 17.979 -10.526 1.00 92.06 173 ASN A O 1
ATOM 1351 N N . ILE A 1 174 ? 3.768 18.382 -10.182 1.00 95.31 174 ILE A N 1
ATOM 1352 C CA . ILE A 1 174 ? 3.338 17.968 -11.520 1.00 95.31 174 ILE A CA 1
ATOM 1353 C C . ILE A 1 174 ? 3.196 19.174 -12.450 1.00 95.31 174 ILE A C 1
ATOM 1355 O O . ILE A 1 174 ? 2.662 20.221 -12.088 1.00 95.31 174 ILE A O 1
ATOM 1359 N N . THR A 1 175 ? 3.651 19.014 -13.695 1.00 93.12 175 THR A N 1
ATOM 1360 C CA . THR A 1 175 ? 3.559 20.058 -14.735 1.00 93.12 175 THR A CA 1
ATOM 1361 C C . THR A 1 175 ? 2.646 19.685 -15.904 1.00 93.12 175 THR A C 1
ATOM 1363 O O . THR A 1 175 ? 2.284 20.552 -16.702 1.00 93.12 175 THR A O 1
ATOM 1366 N N . SER A 1 176 ? 2.238 18.417 -16.004 1.00 93.06 176 SER A N 1
ATOM 1367 C CA . SER A 1 176 ? 1.341 17.930 -17.051 1.00 93.06 176 SER A CA 1
ATOM 1368 C C . SER A 1 176 ? -0.056 18.536 -16.926 1.00 93.06 176 SER A C 1
ATOM 1370 O O . SER A 1 176 ? -0.693 18.478 -15.875 1.00 93.06 176 SER A O 1
ATOM 1372 N N . GLN A 1 177 ? -0.578 19.076 -18.031 1.00 91.69 177 GLN A N 1
ATOM 1373 C CA . GLN A 1 177 ? -1.893 19.720 -18.049 1.00 91.69 177 GLN A CA 1
ATOM 1374 C C . GLN A 1 177 ? -3.041 18.746 -17.735 1.00 91.69 177 GLN A C 1
ATOM 1376 O O . GLN A 1 177 ? -4.040 19.162 -17.149 1.00 91.69 177 GLN A O 1
ATOM 1381 N N . ALA A 1 178 ? -2.915 17.471 -18.123 1.00 86.81 178 ALA A N 1
ATOM 1382 C CA . ALA A 1 178 ? -3.933 16.454 -17.857 1.00 86.81 178 ALA A CA 1
ATOM 1383 C C . ALA A 1 178 ? -4.047 16.168 -16.352 1.00 86.81 178 ALA A C 1
ATOM 1385 O O . ALA A 1 178 ? -5.140 16.223 -15.788 1.00 86.81 178 ALA A O 1
ATOM 1386 N N . ALA A 1 179 ? -2.907 15.969 -15.690 1.00 92.00 179 ALA A N 1
ATOM 1387 C CA . ALA A 1 179 ? -2.842 15.790 -14.247 1.00 92.00 179 ALA A CA 1
ATOM 1388 C C . ALA A 1 179 ? -3.294 17.048 -13.493 1.00 92.00 179 ALA A C 1
ATOM 1390 O O . ALA A 1 179 ? -4.121 16.947 -12.595 1.00 92.00 179 ALA A O 1
ATOM 1391 N N . LEU A 1 180 ? -2.862 18.242 -13.918 1.00 94.62 180 LEU A N 1
ATOM 1392 C CA . LEU A 1 180 ? -3.305 19.508 -13.322 1.00 94.62 180 LEU A CA 1
ATOM 1393 C C . LEU A 1 180 ? -4.830 19.692 -13.385 1.00 94.62 180 LEU A C 1
ATOM 1395 O O . LEU A 1 180 ? -5.420 20.186 -12.427 1.00 94.62 180 LEU A O 1
ATOM 1399 N N . GLY A 1 181 ? -5.481 19.259 -14.472 1.00 95.12 181 GLY A N 1
ATOM 1400 C CA . GLY A 1 181 ? -6.944 19.276 -14.573 1.00 95.12 181 GLY A CA 1
ATOM 1401 C C . GLY A 1 181 ? -7.625 18.364 -13.546 1.00 95.12 181 GLY A C 1
ATOM 1402 O O . GLY A 1 181 ? -8.634 18.747 -12.955 1.00 95.12 181 GLY A O 1
ATOM 1403 N N . HIS A 1 182 ? -7.055 17.183 -13.285 1.00 94.81 182 HIS A N 1
ATOM 1404 C CA . HIS A 1 182 ? -7.521 16.302 -12.213 1.00 94.81 182 HIS A CA 1
ATOM 1405 C C . HIS A 1 182 ? -7.287 16.919 -10.825 1.00 94.81 182 HIS A C 1
ATOM 1407 O O . HIS A 1 182 ? -8.207 16.953 -10.010 1.00 94.81 182 HIS A O 1
ATOM 1413 N N . CYS A 1 183 ? -6.099 17.477 -10.582 1.00 94.75 183 CYS A N 1
ATOM 1414 C CA . CYS A 1 183 ? -5.749 18.162 -9.338 1.00 94.75 183 CYS A CA 1
ATOM 1415 C C . CYS A 1 183 ? -6.702 19.327 -9.029 1.00 94.75 183 CYS A C 1
ATOM 1417 O O . CYS A 1 183 ? -7.155 19.476 -7.897 1.00 94.75 183 CYS A O 1
ATOM 1419 N N . GLU A 1 184 ? -7.060 20.131 -10.034 1.00 94.62 184 GLU A N 1
ATOM 1420 C CA . GLU A 1 184 ? -8.032 21.219 -9.890 1.00 94.62 184 GLU A CA 1
ATOM 1421 C C . GLU A 1 184 ? -9.441 20.690 -9.584 1.00 94.62 184 GLU A C 1
ATOM 1423 O O . GLU A 1 184 ? -10.130 21.229 -8.715 1.00 94.62 184 GLU A O 1
ATOM 1428 N N . ALA A 1 185 ? -9.878 19.621 -10.256 1.00 92.62 185 ALA A N 1
ATOM 1429 C CA . ALA A 1 185 ? -11.165 18.990 -9.967 1.00 92.62 185 ALA A CA 1
ATOM 1430 C C . ALA A 1 185 ? -11.221 18.440 -8.531 1.00 92.62 185 ALA A C 1
ATOM 1432 O O . ALA A 1 185 ? -12.237 18.594 -7.851 1.00 92.62 185 ALA A O 1
ATOM 1433 N N . LEU A 1 186 ? -10.121 17.849 -8.059 1.00 91.44 186 LEU A N 1
ATOM 1434 C CA . LEU A 1 186 ? -9.995 17.318 -6.707 1.00 91.44 186 LEU A CA 1
ATOM 1435 C C . LEU A 1 186 ? -9.947 18.429 -5.648 1.00 91.44 186 LEU A C 1
ATOM 1437 O O . LEU A 1 186 ? -10.619 18.323 -4.625 1.00 91.44 186 LEU A O 1
ATOM 1441 N N . ALA A 1 187 ? -9.221 19.520 -5.906 1.00 90.75 187 ALA A N 1
ATOM 1442 C CA . ALA A 1 187 ? -9.141 20.669 -5.004 1.00 90.75 187 ALA A CA 1
ATOM 1443 C C . ALA A 1 187 ? -10.505 21.357 -4.830 1.00 90.75 187 ALA A C 1
ATOM 1445 O O . ALA A 1 187 ? -10.865 21.759 -3.730 1.00 90.75 187 ALA A O 1
ATOM 1446 N N . ASN A 1 188 ? -11.302 21.427 -5.901 1.00 90.31 188 ASN A N 1
ATOM 1447 C CA . ASN A 1 188 ? -12.631 22.044 -5.893 1.00 90.31 188 ASN A CA 1
ATOM 1448 C C . ASN A 1 188 ? -13.760 21.100 -5.434 1.00 90.31 188 ASN A C 1
ATOM 1450 O O . ASN A 1 188 ? -14.939 21.456 -5.504 1.00 90.31 188 ASN A O 1
ATOM 1454 N N . ARG A 1 189 ? -13.429 19.881 -4.990 1.00 87.31 189 ARG A N 1
ATOM 1455 C CA . ARG A 1 189 ? -14.403 18.881 -4.528 1.00 87.31 189 ARG A CA 1
ATOM 1456 C C . ARG A 1 189 ? -15.104 19.277 -3.236 1.00 87.31 189 ARG A C 1
ATOM 1458 O O . ARG A 1 189 ? -16.263 18.913 -3.022 1.00 87.31 189 ARG A O 1
ATOM 1465 N N . CYS A 1 190 ? -14.361 19.915 -2.343 1.00 82.75 190 CYS A N 1
ATOM 1466 C CA . CYS A 1 190 ? -14.864 20.355 -1.058 1.00 82.75 190 CYS A CA 1
ATOM 1467 C C . CYS A 1 190 ? -15.265 21.817 -1.170 1.00 82.75 190 CYS A C 1
ATOM 1469 O O . CYS A 1 190 ? -14.552 22.638 -1.738 1.00 82.75 190 CYS A O 1
ATOM 1471 N N . ASN A 1 191 ? -16.435 22.143 -0.643 1.00 80.19 191 ASN A N 1
ATOM 1472 C CA . ASN A 1 191 ? -16.877 23.517 -0.564 1.00 80.19 191 ASN A CA 1
ATOM 1473 C C . ASN A 1 191 ? -16.247 24.161 0.678 1.00 80.19 191 ASN A C 1
ATOM 1475 O O . ASN A 1 191 ? -16.656 23.863 1.799 1.00 80.19 191 ASN A O 1
ATOM 1479 N N . ASP A 1 192 ? -15.287 25.063 0.471 1.00 78.19 192 ASP A N 1
ATOM 1480 C CA . ASP A 1 192 ? -14.547 25.750 1.541 1.00 78.19 192 ASP A CA 1
ATOM 1481 C C . ASP A 1 192 ? -15.448 26.480 2.554 1.00 78.19 192 ASP A C 1
ATOM 1483 O O . ASP A 1 192 ? -15.116 26.567 3.736 1.00 78.19 192 ASP A O 1
ATOM 1487 N N . ASP A 1 193 ? -16.605 26.986 2.115 1.00 78.88 193 ASP A N 1
ATOM 1488 C CA . ASP A 1 193 ? -17.528 27.749 2.965 1.00 78.88 193 ASP A CA 1
ATOM 1489 C C . ASP A 1 193 ? -18.354 26.852 3.900 1.00 78.88 193 ASP A C 1
ATOM 1491 O O . ASP A 1 193 ? -18.786 27.285 4.972 1.00 78.88 193 ASP A O 1
ATOM 1495 N N . THR A 1 194 ? -18.616 25.613 3.485 1.00 77.62 194 THR A N 1
ATOM 1496 C CA . THR A 1 194 ? -19.498 24.674 4.202 1.00 77.62 194 THR A CA 1
ATOM 1497 C C . THR A 1 194 ? -18.742 23.508 4.831 1.00 77.62 194 THR A C 1
ATOM 1499 O O . THR A 1 194 ? -19.256 22.881 5.755 1.00 77.62 194 THR A O 1
ATOM 1502 N N . GLY A 1 195 ? -17.532 23.215 4.347 1.00 73.44 195 GLY A N 1
ATOM 1503 C CA . GLY A 1 195 ? -16.785 22.002 4.664 1.00 73.44 195 GLY A CA 1
ATOM 1504 C C . GLY A 1 195 ? -17.403 20.724 4.087 1.00 73.44 195 GLY A C 1
ATOM 1505 O O . GLY A 1 195 ? -16.921 19.637 4.393 1.00 73.44 195 GLY A O 1
ATOM 1506 N N . GLU A 1 196 ? -18.468 20.822 3.281 1.00 75.75 196 GLU A N 1
ATOM 1507 C CA . GLU A 1 196 ? -19.089 19.666 2.635 1.00 75.75 196 GLU A CA 1
ATOM 1508 C C . GLU A 1 196 ? -18.244 19.233 1.432 1.00 75.75 196 GLU A C 1
ATOM 1510 O O . GLU A 1 196 ? -17.967 20.025 0.529 1.00 75.75 196 GLU A O 1
ATOM 1515 N N . CYS A 1 197 ? -17.845 17.964 1.410 1.00 78.06 197 CYS A N 1
ATOM 1516 C CA . CYS A 1 197 ? -17.127 17.352 0.298 1.00 78.06 197 CYS A CA 1
ATOM 1517 C C . CYS A 1 197 ? -18.054 16.408 -0.467 1.00 78.06 197 CYS A C 1
ATOM 1519 O O . CYS A 1 197 ? -18.855 15.691 0.132 1.00 78.06 197 CYS A O 1
ATOM 1521 N N . ILE A 1 198 ? -17.926 16.375 -1.794 1.00 76.00 198 ILE A N 1
ATOM 1522 C CA . ILE A 1 198 ? -18.573 15.337 -2.604 1.00 76.00 198 ILE A CA 1
ATOM 1523 C C . ILE A 1 198 ? -17.874 14.004 -2.297 1.00 76.00 198 ILE A C 1
ATOM 1525 O O . ILE A 1 198 ? -16.674 13.881 -2.518 1.00 76.00 198 ILE A O 1
ATOM 1529 N N . GLU A 1 199 ? -18.616 13.015 -1.789 1.00 66.38 199 GLU A N 1
ATOM 1530 C CA . GLU A 1 199 ? -18.066 11.699 -1.400 1.00 66.38 199 GLU A CA 1
ATOM 1531 C C . GLU A 1 199 ? -17.612 10.840 -2.592 1.00 66.38 199 GLU A C 1
ATOM 1533 O O . GLU A 1 199 ? -16.872 9.875 -2.419 1.00 66.38 199 GLU A O 1
ATOM 1538 N N . ILE A 1 200 ? -18.045 11.166 -3.814 1.00 66.44 200 ILE A N 1
ATOM 1539 C CA . ILE A 1 200 ? -17.641 10.422 -5.010 1.00 66.44 200 ILE A CA 1
ATOM 1540 C C . ILE A 1 200 ? -16.198 10.797 -5.356 1.00 66.44 200 ILE A C 1
ATOM 1542 O O . ILE A 1 200 ? -15.908 11.958 -5.656 1.00 66.44 200 ILE A O 1
ATOM 1546 N N . GLY A 1 201 ? -15.314 9.797 -5.341 1.00 75.31 201 GLY A N 1
ATOM 1547 C CA . GLY A 1 201 ? -13.936 9.934 -5.799 1.00 75.31 201 GLY A CA 1
ATOM 1548 C C . GLY A 1 201 ? -13.889 10.480 -7.224 1.00 75.31 201 GLY A C 1
ATOM 1549 O O . GLY A 1 201 ? -14.577 9.985 -8.121 1.00 75.31 201 GLY A O 1
ATOM 1550 N N . VAL A 1 202 ? -13.092 11.526 -7.432 1.00 88.31 202 VAL A N 1
ATOM 1551 C CA . VAL A 1 202 ? -12.774 11.988 -8.782 1.00 88.31 202 VAL A CA 1
ATOM 1552 C C . VAL A 1 202 ? -11.819 10.951 -9.360 1.00 88.31 202 VAL A C 1
ATOM 1554 O O . VAL A 1 202 ? -10.773 10.698 -8.775 1.00 88.31 202 VAL A O 1
ATOM 1557 N N . ILE A 1 203 ? -12.181 10.328 -10.477 1.00 91.69 203 ILE A N 1
ATOM 1558 C CA . ILE A 1 203 ? -11.324 9.331 -11.126 1.00 91.69 203 ILE A CA 1
ATOM 1559 C C . ILE A 1 203 ? -10.366 10.071 -12.078 1.00 91.69 203 ILE A C 1
ATOM 1561 O O . ILE A 1 203 ? -10.843 10.837 -12.925 1.00 91.69 203 ILE A O 1
ATOM 1565 N N . PRO A 1 204 ? -9.037 9.917 -11.943 1.00 94.50 204 PRO A N 1
ATOM 1566 C CA . PRO A 1 204 ? -8.066 10.504 -12.864 1.00 94.50 204 PRO A CA 1
ATOM 1567 C C . PRO A 1 204 ? -8.158 9.875 -14.260 1.00 94.50 204 PRO A C 1
ATOM 1569 O O . PRO A 1 204 ? -8.571 8.727 -14.417 1.00 94.50 204 PRO A O 1
ATOM 1572 N N . SER A 1 205 ? -7.767 10.629 -15.292 1.00 96.06 205 SER A N 1
ATOM 1573 C CA . SER A 1 205 ? -7.527 10.040 -16.616 1.00 96.06 205 SER A CA 1
ATOM 1574 C C . SER A 1 205 ? -6.231 9.228 -16.608 1.00 96.06 205 SER A C 1
ATOM 1576 O O . SER A 1 205 ? -5.384 9.427 -15.738 1.00 96.06 205 SER A O 1
ATOM 1578 N N . VAL A 1 206 ? -6.034 8.362 -17.603 1.00 96.50 206 VAL A N 1
ATOM 1579 C CA . VAL A 1 206 ? -4.808 7.554 -17.732 1.00 96.50 206 VAL A CA 1
ATOM 1580 C C . VAL A 1 206 ? -3.555 8.437 -17.753 1.00 96.50 206 VAL A C 1
ATOM 1582 O O . VAL A 1 206 ? -2.581 8.154 -17.061 1.00 96.50 206 VAL A O 1
ATOM 1585 N N . GLU A 1 207 ? -3.600 9.562 -18.470 1.00 96.69 207 GLU A N 1
ATOM 1586 C CA . GLU A 1 207 ? -2.490 10.520 -18.541 1.00 96.69 207 GLU A CA 1
ATOM 1587 C C . GLU A 1 207 ? -2.233 11.213 -17.198 1.00 96.69 207 GLU A C 1
ATOM 1589 O O . GLU A 1 207 ? -1.098 11.557 -16.885 1.00 96.69 207 GLU A O 1
ATOM 1594 N N . ALA A 1 208 ? -3.276 11.431 -16.391 1.00 96.75 208 ALA A N 1
ATOM 1595 C CA . ALA A 1 208 ? -3.105 11.951 -15.041 1.00 96.75 208 ALA A CA 1
ATOM 1596 C C . ALA A 1 208 ? -2.469 10.899 -14.119 1.00 96.75 208 ALA A C 1
ATOM 1598 O O . ALA A 1 208 ? -1.579 11.238 -13.345 1.00 96.75 208 ALA A O 1
ATOM 1599 N N . VAL A 1 209 ? -2.875 9.629 -14.229 1.00 97.25 209 VAL A N 1
ATOM 1600 C CA . VAL A 1 209 ? -2.313 8.517 -13.442 1.00 97.25 209 VAL A CA 1
ATOM 1601 C C . VAL A 1 209 ? -0.821 8.321 -13.723 1.00 97.25 209 VAL A C 1
ATOM 1603 O O . VAL A 1 209 ? -0.047 8.186 -12.777 1.00 97.25 209 VAL A O 1
ATOM 1606 N N . GLN A 1 210 ? -0.404 8.388 -14.992 1.00 96.38 210 GLN A N 1
ATOM 1607 C CA . GLN A 1 210 ? 1.005 8.271 -15.400 1.00 96.38 210 GLN A CA 1
ATOM 1608 C C . GLN A 1 210 ? 1.924 9.314 -14.748 1.00 96.38 210 GLN A C 1
ATOM 1610 O O . GLN A 1 210 ? 3.097 9.040 -14.517 1.00 96.38 210 GLN A O 1
ATOM 1615 N N . GLU A 1 211 ? 1.391 10.489 -14.422 1.00 97.06 211 GLU A N 1
ATOM 1616 C CA . GLU A 1 211 ? 2.134 11.579 -13.779 1.00 97.06 211 GLU A CA 1
ATOM 1617 C C . GLU A 1 211 ? 2.001 11.542 -12.250 1.00 97.06 211 GLU A C 1
ATOM 1619 O O . GLU A 1 211 ? 2.935 11.876 -11.523 1.00 97.06 211 GLU A O 1
ATOM 1624 N N . LEU A 1 212 ? 0.839 11.117 -11.743 1.00 96.88 212 LEU A N 1
ATOM 1625 C CA . LEU A 1 212 ? 0.558 11.046 -10.311 1.00 96.88 212 LEU A CA 1
ATOM 1626 C C . LEU A 1 212 ? 1.333 9.928 -9.618 1.00 96.88 212 LEU A C 1
ATOM 1628 O O . LEU A 1 212 ? 1.823 10.145 -8.517 1.00 96.88 212 LEU A O 1
ATOM 1632 N N . VAL A 1 213 ? 1.469 8.755 -10.238 1.00 96.56 213 VAL A N 1
ATOM 1633 C CA . VAL A 1 213 ? 2.190 7.617 -9.646 1.00 96.56 213 VAL A CA 1
ATOM 1634 C C . VAL A 1 213 ? 3.642 7.955 -9.269 1.00 96.56 213 VAL A C 1
ATOM 1636 O O . VAL A 1 213 ? 3.985 7.796 -8.094 1.00 96.56 213 VAL A O 1
ATOM 1639 N N . PRO A 1 214 ? 4.502 8.463 -10.175 1.00 95.69 214 PRO A N 1
ATOM 1640 C CA . PRO A 1 214 ? 5.866 8.836 -9.800 1.00 95.69 214 PRO A CA 1
ATOM 1641 C C . PRO A 1 214 ? 5.895 9.981 -8.777 1.00 95.69 214 PRO A C 1
ATOM 1643 O O . PRO A 1 214 ? 6.703 9.956 -7.849 1.00 95.69 214 PRO A O 1
ATOM 1646 N N . ALA A 1 215 ? 4.978 10.951 -8.874 1.00 96.25 215 ALA A N 1
ATOM 1647 C CA . ALA A 1 215 ? 4.881 12.037 -7.899 1.00 96.25 215 ALA A CA 1
ATOM 1648 C C . ALA A 1 215 ? 4.484 11.543 -6.493 1.00 96.25 215 ALA A C 1
ATOM 1650 O O . ALA A 1 215 ? 5.000 12.048 -5.495 1.00 96.25 215 ALA A O 1
ATOM 1651 N N . LEU A 1 216 ? 3.607 10.539 -6.400 1.00 96.94 216 LEU A N 1
ATOM 1652 C CA . LEU A 1 216 ? 3.223 9.885 -5.148 1.00 96.94 216 LEU A CA 1
ATOM 1653 C C . LEU A 1 216 ? 4.378 9.066 -4.568 1.00 96.94 216 LEU A C 1
ATOM 1655 O O . LEU A 1 216 ? 4.663 9.196 -3.380 1.00 96.94 216 LEU A O 1
ATOM 1659 N N . ASN A 1 217 ? 5.086 8.282 -5.386 1.00 95.44 217 ASN A N 1
ATOM 1660 C CA . ASN A 1 217 ? 6.282 7.565 -4.933 1.00 95.44 217 ASN A CA 1
ATOM 1661 C C . ASN A 1 217 ? 7.319 8.542 -4.351 1.00 95.44 217 ASN A C 1
ATOM 1663 O O . ASN A 1 217 ? 7.782 8.345 -3.227 1.00 95.44 217 ASN A O 1
ATOM 1667 N N . ALA A 1 218 ? 7.575 9.663 -5.033 1.00 93.69 218 ALA A N 1
ATOM 1668 C CA . ALA A 1 218 ? 8.453 10.717 -4.527 1.00 93.69 218 ALA A CA 1
ATOM 1669 C C . ALA A 1 218 ? 7.940 11.350 -3.217 1.00 93.69 218 ALA A C 1
ATOM 1671 O O . ALA A 1 218 ? 8.719 11.543 -2.283 1.00 93.69 218 ALA A O 1
ATOM 1672 N N . LEU A 1 219 ? 6.635 11.638 -3.114 1.00 95.06 219 LEU A N 1
ATOM 1673 C CA . LEU A 1 219 ? 6.009 12.205 -1.910 1.00 95.06 219 LEU A CA 1
ATOM 1674 C C . LEU A 1 219 ? 6.144 11.286 -0.685 1.00 95.06 219 LEU A C 1
ATOM 1676 O O . LEU A 1 219 ? 6.297 11.765 0.439 1.00 95.06 219 LEU A O 1
ATOM 1680 N N . TYR A 1 220 ? 6.053 9.974 -0.888 1.00 94.69 220 TYR A N 1
ATOM 1681 C CA . TYR A 1 220 ? 6.193 8.987 0.179 1.00 94.69 220 TYR A CA 1
ATOM 1682 C C . TYR A 1 220 ? 7.650 8.594 0.441 1.00 94.69 220 TYR A C 1
ATOM 1684 O O . TYR A 1 220 ? 7.925 7.960 1.458 1.00 94.69 220 TYR A O 1
ATOM 1692 N N . GLY A 1 221 ? 8.590 8.994 -0.418 1.00 93.00 221 GLY A N 1
ATOM 1693 C CA . GLY A 1 221 ? 9.973 8.525 -0.356 1.00 93.00 221 GLY A CA 1
ATOM 1694 C C . GLY A 1 221 ? 10.101 7.034 -0.663 1.00 93.00 221 GLY A C 1
ATOM 1695 O O . GLY A 1 221 ? 10.959 6.374 -0.084 1.00 93.00 221 GLY A O 1
ATOM 1696 N N . VAL A 1 222 ? 9.227 6.507 -1.525 1.00 90.88 222 VAL A N 1
ATOM 1697 C CA . VAL A 1 222 ? 9.373 5.164 -2.091 1.00 90.88 222 VAL A CA 1
ATOM 1698 C C . VAL A 1 222 ? 10.595 5.184 -2.997 1.00 90.88 222 VAL A C 1
ATOM 1700 O O . VAL A 1 222 ? 10.668 5.999 -3.915 1.00 90.88 222 VAL A O 1
ATOM 1703 N N . LEU A 1 223 ? 11.541 4.297 -2.716 1.00 84.00 223 LEU A N 1
ATOM 1704 C CA . LEU A 1 223 ? 12.769 4.178 -3.486 1.00 84.00 223 LEU A CA 1
ATOM 1705 C C . LEU A 1 223 ? 12.515 3.443 -4.812 1.00 84.00 223 LEU A C 1
ATOM 1707 O O . LEU A 1 223 ? 11.733 2.486 -4.894 1.00 84.00 223 LEU A O 1
ATOM 1711 N N . GLU A 1 224 ? 13.185 3.895 -5.862 1.00 81.31 224 GLU A N 1
ATOM 1712 C CA . GLU A 1 224 ? 13.202 3.218 -7.154 1.00 81.31 224 GLU A CA 1
ATOM 1713 C C . GLU A 1 224 ? 14.141 2.006 -7.121 1.00 81.31 224 GLU A C 1
ATOM 1715 O O . GLU A 1 224 ? 15.044 1.899 -6.290 1.00 81.31 224 GLU A O 1
ATOM 1720 N N . GLU A 1 225 ? 13.908 1.055 -8.025 1.00 77.25 225 GLU A N 1
ATOM 1721 C CA . GLU A 1 225 ? 14.779 -0.114 -8.142 1.00 77.25 225 GLU A CA 1
ATOM 1722 C C . GLU A 1 225 ? 16.217 0.328 -8.454 1.00 77.25 225 GLU A C 1
ATOM 1724 O O . GLU A 1 225 ? 16.451 1.220 -9.269 1.00 77.25 225 GLU A O 1
ATOM 1729 N N . GLY A 1 226 ? 17.188 -0.284 -7.778 1.00 75.38 226 GLY A N 1
ATOM 1730 C CA . GLY A 1 226 ? 18.602 0.059 -7.899 1.00 75.38 226 GLY A CA 1
ATOM 1731 C C . GLY A 1 226 ? 19.045 1.256 -7.053 1.00 75.38 226 GLY A C 1
ATOM 1732 O O . GLY A 1 226 ? 20.253 1.467 -6.916 1.00 75.38 226 GLY A O 1
ATOM 1733 N N . GLU A 1 227 ? 18.131 2.011 -6.432 1.00 78.81 227 GLU A N 1
ATOM 1734 C CA . GLU A 1 227 ? 18.523 3.082 -5.515 1.00 78.81 227 GLU A CA 1
ATOM 1735 C C . GLU A 1 227 ? 19.181 2.523 -4.252 1.00 78.81 227 GLU A C 1
ATOM 1737 O O . GLU A 1 227 ? 18.762 1.506 -3.692 1.00 78.81 227 GLU A O 1
ATOM 1742 N N . THR A 1 228 ? 20.226 3.211 -3.784 1.00 76.56 228 THR A N 1
ATOM 1743 C CA . THR A 1 228 ? 20.914 2.852 -2.544 1.00 76.56 228 THR A CA 1
ATOM 1744 C C . THR A 1 228 ? 19.987 3.057 -1.356 1.00 76.56 228 THR A C 1
ATOM 1746 O O . THR A 1 228 ? 19.450 4.144 -1.145 1.00 76.56 228 THR A O 1
ATOM 1749 N N . CYS A 1 229 ? 19.878 2.041 -0.517 1.00 72.94 229 CYS A N 1
ATOM 1750 C CA . CYS A 1 229 ? 19.057 2.061 0.680 1.00 72.94 229 CYS A CA 1
ATOM 1751 C C . CYS A 1 229 ? 19.913 1.760 1.920 1.00 72.94 229 CYS A C 1
ATOM 1753 O O . CYS A 1 229 ? 21.048 1.286 1.830 1.00 72.94 229 CYS A O 1
ATOM 1755 N N . ILE A 1 230 ? 19.391 2.085 3.104 1.00 69.88 230 ILE A N 1
ATOM 1756 C CA . ILE A 1 230 ? 20.046 1.781 4.380 1.00 69.88 230 ILE A CA 1
ATOM 1757 C C . ILE A 1 230 ? 19.195 0.717 5.074 1.00 69.88 230 ILE A C 1
ATOM 1759 O O . ILE A 1 230 ? 1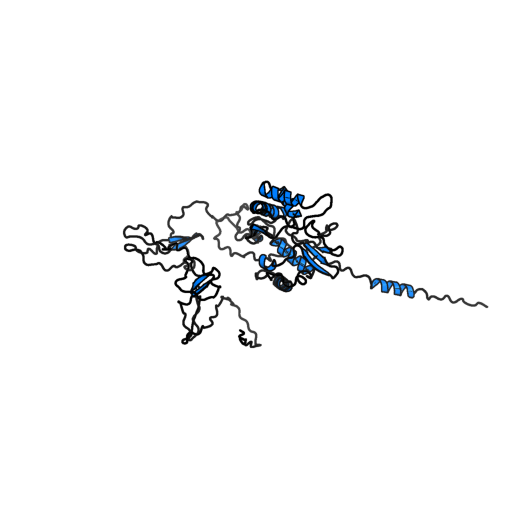8.044 1.010 5.405 1.00 69.88 230 ILE A O 1
ATOM 1763 N N . PRO A 1 231 ? 19.720 -0.493 5.331 1.00 65.25 231 PRO A N 1
ATOM 1764 C CA . PRO A 1 231 ? 18.972 -1.510 6.055 1.00 65.25 231 PRO A CA 1
ATOM 1765 C C . PRO A 1 231 ? 18.684 -0.984 7.464 1.00 65.25 231 PRO A C 1
ATOM 1767 O O . PRO A 1 231 ? 19.592 -0.754 8.269 1.00 65.25 231 PRO A O 1
ATOM 1770 N N . SER A 1 232 ? 17.410 -0.726 7.762 1.00 56.81 232 SER A N 1
ATOM 1771 C CA . SER A 1 232 ? 17.001 -0.258 9.085 1.00 56.81 232 SER A CA 1
ATOM 1772 C C . SER A 1 232 ? 17.309 -1.343 10.117 1.00 56.81 232 SER A C 1
ATOM 1774 O O . SER A 1 232 ? 16.873 -2.479 9.973 1.00 56.81 232 SER A O 1
ATOM 1776 N N . THR A 1 233 ? 18.027 -0.996 11.180 1.00 45.59 233 THR A N 1
ATOM 1777 C CA . THR A 1 233 ? 18.602 -1.922 12.171 1.00 45.59 233 THR A CA 1
ATOM 1778 C C . THR A 1 233 ? 17.604 -2.618 13.111 1.00 45.59 233 THR A C 1
ATOM 1780 O O . THR A 1 233 ? 18.047 -3.247 14.071 1.00 45.59 233 THR A O 1
ATOM 1783 N N . VAL A 1 234 ? 16.284 -2.502 12.908 1.00 45.50 234 VAL A N 1
ATOM 1784 C CA . VAL A 1 234 ? 15.298 -2.812 13.970 1.00 45.50 234 VAL A CA 1
ATOM 1785 C C . VAL A 1 234 ? 14.265 -3.892 13.607 1.00 45.50 234 VAL A C 1
ATOM 1787 O O . VAL A 1 234 ? 13.807 -4.595 14.502 1.00 45.50 234 VAL A O 1
ATOM 1790 N N . PHE A 1 235 ? 14.040 -4.174 12.324 1.00 44.19 235 PHE A N 1
ATOM 1791 C CA . PHE A 1 235 ? 13.475 -5.448 11.864 1.00 44.19 235 PHE A CA 1
ATOM 1792 C C . PHE A 1 235 ? 14.439 -5.982 10.809 1.00 44.19 235 PHE A C 1
ATOM 1794 O O . PHE A 1 235 ? 14.812 -5.231 9.913 1.00 44.19 235 PHE A O 1
ATOM 1801 N N . GLY A 1 236 ? 14.967 -7.189 11.028 1.00 42.06 236 GLY A N 1
ATOM 1802 C CA . GLY A 1 236 ? 16.144 -7.727 10.335 1.00 42.06 236 GLY A CA 1
ATOM 1803 C C . GLY A 1 236 ? 15.997 -7.865 8.810 1.00 42.06 236 GLY A C 1
ATOM 1804 O O . GLY A 1 236 ? 15.028 -7.391 8.230 1.00 42.06 236 GLY A O 1
ATOM 1805 N N . PRO A 1 237 ? 16.950 -8.526 8.130 1.00 42.22 237 PRO A N 1
ATOM 1806 C CA . PRO A 1 237 ? 16.781 -8.921 6.731 1.00 42.22 237 PRO A CA 1
ATOM 1807 C C . PRO A 1 237 ? 15.650 -9.964 6.648 1.00 42.22 237 PRO A C 1
ATOM 1809 O O . PRO A 1 237 ? 15.901 -11.159 6.734 1.00 42.22 237 PRO A O 1
ATOM 1812 N N . THR A 1 238 ? 14.394 -9.517 6.622 1.00 47.06 238 THR A N 1
ATOM 1813 C CA . THR A 1 238 ? 13.191 -10.371 6.726 1.00 47.06 238 THR A CA 1
ATOM 1814 C C . THR A 1 238 ? 12.399 -10.485 5.435 1.00 47.06 238 THR A C 1
ATOM 1816 O O . THR A 1 238 ? 11.326 -11.072 5.429 1.00 47.06 238 THR A O 1
ATOM 1819 N N . PHE A 1 239 ? 12.916 -9.957 4.340 1.00 57.41 239 PHE A N 1
ATOM 1820 C CA . PHE A 1 239 ? 12.317 -10.119 3.024 1.00 57.41 239 PHE A CA 1
ATOM 1821 C C . PHE A 1 239 ? 13.405 -10.728 2.164 1.00 57.41 239 PHE A C 1
ATOM 1823 O O . PHE A 1 239 ? 14.560 -10.328 2.312 1.00 57.41 239 PHE A O 1
ATOM 1830 N N . GLY A 1 240 ? 13.071 -11.799 1.441 1.00 54.75 240 GLY A N 1
ATOM 1831 C CA . GLY A 1 240 ? 13.995 -12.776 0.869 1.00 54.75 240 GLY A CA 1
ATOM 1832 C C . GLY A 1 240 ? 14.960 -12.191 -0.152 1.00 54.75 240 GLY A C 1
ATOM 1833 O O . GLY A 1 240 ? 14.883 -12.526 -1.327 1.00 54.75 240 GLY A O 1
ATOM 1834 N N . CYS A 1 241 ? 15.888 -11.347 0.297 1.00 62.06 241 CYS A N 1
ATOM 1835 C CA . CYS A 1 241 ? 17.013 -10.901 -0.482 1.00 62.06 241 CYS A CA 1
ATOM 1836 C C . CYS A 1 241 ? 17.717 -12.166 -0.928 1.00 62.06 241 CYS A C 1
ATOM 1838 O O . CYS A 1 241 ? 18.208 -12.905 -0.062 1.00 62.06 241 CYS A O 1
ATOM 1840 N N . PRO A 1 242 ? 17.721 -12.461 -2.237 1.00 59.94 242 PRO A N 1
ATOM 1841 C CA . PRO A 1 242 ? 18.379 -13.655 -2.698 1.00 59.94 242 PRO A CA 1
ATOM 1842 C C . PRO A 1 242 ? 19.817 -13.594 -2.173 1.00 59.94 242 PRO A C 1
ATOM 1844 O O . PRO A 1 242 ? 20.428 -12.523 -2.078 1.00 59.94 242 PRO A O 1
ATOM 1847 N N . VAL A 1 243 ? 20.350 -14.728 -1.749 1.00 59.56 243 VAL A N 1
ATOM 1848 C CA . VAL A 1 243 ? 21.777 -14.847 -1.471 1.00 59.56 243 VAL A CA 1
ATOM 1849 C C . VAL A 1 243 ? 22.353 -15.438 -2.742 1.00 59.56 243 VAL A C 1
ATOM 1851 O O . VAL A 1 243 ? 22.203 -16.632 -2.974 1.00 59.56 243 VAL A O 1
ATOM 1854 N N . ALA A 1 244 ? 22.932 -14.615 -3.615 1.00 55.88 244 ALA A N 1
ATOM 1855 C CA . ALA A 1 244 ? 23.688 -15.171 -4.724 1.00 55.88 244 ALA A CA 1
ATOM 1856 C C . ALA A 1 244 ? 25.027 -15.649 -4.200 1.00 55.88 244 ALA A C 1
ATOM 1858 O O . ALA A 1 244 ? 25.779 -14.901 -3.566 1.00 55.88 244 ALA A O 1
ATOM 1859 N N . ASP A 1 245 ? 25.338 -16.886 -4.552 1.00 55.72 245 ASP A N 1
ATOM 1860 C CA . ASP A 1 245 ? 26.701 -17.363 -4.546 1.00 55.72 245 ASP A CA 1
ATOM 1861 C C . ASP A 1 245 ? 27.457 -16.631 -5.659 1.00 55.72 245 ASP A C 1
ATOM 1863 O O . ASP A 1 245 ? 27.275 -16.863 -6.855 1.00 55.72 245 ASP A O 1
ATOM 1867 N N . CYS A 1 246 ? 28.288 -15.674 -5.261 1.00 61.50 246 CYS A N 1
ATOM 1868 C CA . CYS A 1 246 ? 29.099 -14.908 -6.192 1.00 61.50 246 CYS A CA 1
ATOM 1869 C C . CYS A 1 246 ? 30.223 -15.780 -6.755 1.00 61.50 246 CYS A C 1
ATOM 1871 O O . CYS A 1 246 ? 31.297 -15.885 -6.167 1.00 61.50 246 CYS A O 1
ATOM 1873 N N . PHE A 1 247 ? 29.967 -16.402 -7.906 1.00 54.44 247 PHE A N 1
ATOM 1874 C CA . PHE A 1 247 ? 30.931 -17.244 -8.621 1.00 54.44 247 PHE A CA 1
ATOM 1875 C C . PHE A 1 247 ? 31.833 -16.478 -9.601 1.00 54.44 247 PHE A C 1
ATOM 1877 O O . PHE A 1 247 ? 32.623 -17.101 -10.308 1.00 54.44 247 PHE A O 1
ATOM 1884 N N . ALA A 1 248 ? 31.749 -15.145 -9.669 1.00 55.66 248 ALA A N 1
ATOM 1885 C CA . ALA A 1 248 ? 32.568 -14.382 -10.606 1.00 55.66 248 ALA A CA 1
ATOM 1886 C C . ALA A 1 248 ? 34.064 -14.521 -10.264 1.00 55.66 248 ALA A C 1
ATOM 1888 O O . ALA A 1 248 ? 34.493 -14.217 -9.147 1.00 55.66 248 ALA A O 1
ATOM 1889 N N . GLU A 1 249 ? 34.866 -14.968 -11.239 1.00 57.94 249 GLU A N 1
ATOM 1890 C CA . GLU A 1 249 ? 36.324 -14.922 -11.140 1.00 57.94 249 GLU A CA 1
ATOM 1891 C C . GLU A 1 249 ? 36.743 -13.482 -10.827 1.00 57.94 249 GLU A C 1
ATOM 1893 O O . GLU A 1 249 ? 36.459 -12.557 -11.589 1.00 57.94 249 GLU A O 1
ATOM 1898 N N . GLN A 1 250 ? 37.394 -13.283 -9.677 1.00 58.53 250 GLN A N 1
ATOM 1899 C CA . GLN A 1 250 ? 37.858 -11.965 -9.257 1.00 58.53 250 GLN A CA 1
ATOM 1900 C C . GLN A 1 250 ? 38.740 -11.359 -10.349 1.00 58.53 250 GLN A C 1
ATOM 1902 O O . GLN A 1 250 ? 39.865 -11.810 -10.588 1.00 58.53 250 GLN A O 1
ATOM 1907 N N . SER A 1 251 ? 38.257 -10.295 -10.988 1.00 67.50 251 SER A N 1
ATOM 1908 C CA . SER A 1 251 ? 39.101 -9.457 -11.825 1.00 67.50 251 SER A CA 1
ATOM 1909 C C . SER A 1 251 ? 40.239 -8.905 -10.966 1.00 67.50 251 SER A C 1
ATOM 1911 O O . SER A 1 251 ? 40.008 -8.358 -9.884 1.00 67.50 251 SER A O 1
ATOM 1913 N N . ALA A 1 252 ? 41.480 -9.072 -11.428 1.00 80.56 252 ALA A N 1
ATOM 1914 C CA . ALA A 1 252 ? 42.667 -8.693 -10.671 1.00 80.56 252 ALA A CA 1
ATOM 1915 C C . ALA A 1 252 ? 42.597 -7.223 -10.210 1.00 80.56 252 ALA A C 1
ATOM 1917 O O . ALA A 1 252 ? 42.616 -6.312 -11.034 1.00 80.56 252 ALA A O 1
ATOM 1918 N N . GLY A 1 253 ? 42.556 -7.008 -8.890 1.00 84.38 253 GLY A N 1
ATOM 1919 C CA . GLY A 1 253 ? 42.488 -5.676 -8.272 1.00 84.38 253 GLY A CA 1
ATOM 1920 C C . GLY A 1 253 ? 41.125 -5.281 -7.693 1.00 84.38 253 GLY A C 1
ATOM 1921 O O . GLY A 1 253 ? 41.019 -4.173 -7.172 1.00 84.38 253 GLY A O 1
ATOM 1922 N N . CYS A 1 254 ? 40.129 -6.167 -7.748 1.00 83.31 254 CYS A N 1
ATOM 1923 C CA . CYS A 1 254 ? 38.815 -5.974 -7.138 1.00 83.31 254 CYS A CA 1
ATOM 1924 C C . CYS A 1 254 ? 38.626 -6.918 -5.951 1.00 83.31 254 CYS A C 1
ATOM 1926 O O . CYS A 1 254 ? 38.868 -8.120 -6.066 1.00 83.31 254 CYS A O 1
ATOM 1928 N N . GLU A 1 255 ? 38.174 -6.382 -4.822 1.00 80.88 255 GLU A N 1
ATOM 1929 C CA . GLU A 1 255 ? 37.786 -7.167 -3.650 1.00 80.88 255 GLU A CA 1
ATOM 1930 C C . GLU A 1 255 ? 36.288 -6.982 -3.403 1.00 80.88 255 GLU A C 1
ATOM 1932 O O . GLU A 1 255 ? 35.751 -5.887 -3.576 1.00 80.88 255 GLU A O 1
ATOM 1937 N N . TYR A 1 256 ? 35.596 -8.056 -3.012 1.00 75.81 256 TYR A N 1
ATOM 1938 C CA . TYR A 1 256 ? 34.205 -7.939 -2.580 1.00 75.81 256 TYR A CA 1
ATOM 1939 C C . TYR A 1 256 ? 34.135 -7.028 -1.361 1.00 75.81 256 TYR A C 1
ATOM 1941 O O . TYR A 1 256 ? 34.792 -7.291 -0.346 1.00 75.81 256 TYR A O 1
ATOM 1949 N N . ASP A 1 257 ? 33.322 -5.977 -1.450 1.00 71.19 257 ASP A N 1
ATOM 1950 C CA . ASP A 1 257 ? 33.141 -5.066 -0.331 1.00 71.19 257 ASP A CA 1
ATOM 1951 C C . ASP A 1 257 ? 32.209 -5.701 0.703 1.00 71.19 257 ASP A C 1
ATOM 1953 O O . ASP A 1 257 ? 31.009 -5.452 0.760 1.00 71.19 257 ASP A O 1
ATOM 1957 N N . THR A 1 258 ? 32.775 -6.575 1.528 1.00 63.00 258 THR A N 1
ATOM 1958 C CA . THR A 1 258 ? 32.053 -7.251 2.614 1.00 63.00 258 THR A CA 1
ATOM 1959 C C . THR A 1 258 ? 31.811 -6.344 3.823 1.00 63.00 258 THR A C 1
ATOM 1961 O O . THR A 1 258 ? 31.023 -6.697 4.698 1.00 63.00 258 THR A O 1
ATOM 1964 N N . ALA A 1 259 ? 32.477 -5.185 3.890 1.00 57.47 259 ALA A N 1
ATOM 1965 C CA . ALA A 1 259 ? 32.416 -4.263 5.024 1.00 57.47 259 ALA A CA 1
ATOM 1966 C C . ALA A 1 259 ? 31.560 -3.014 4.748 1.00 57.47 259 ALA A C 1
ATOM 1968 O O . ALA A 1 259 ? 31.098 -2.378 5.696 1.00 57.47 259 ALA A O 1
ATOM 1969 N N . GLY A 1 260 ? 31.351 -2.675 3.476 1.00 58.31 260 GLY A N 1
ATOM 1970 C CA . GLY A 1 260 ? 30.623 -1.501 3.002 1.00 58.31 260 GLY A CA 1
ATOM 1971 C C . GLY A 1 260 ? 29.538 -1.802 1.970 1.00 58.31 260 GLY A C 1
ATOM 1972 O O . GLY A 1 260 ? 29.031 -0.849 1.384 1.00 58.31 260 GLY A O 1
ATOM 1973 N N . ALA A 1 261 ? 29.178 -3.081 1.767 1.00 59.34 261 ALA A N 1
ATOM 1974 C CA . ALA A 1 261 ? 28.221 -3.523 0.754 1.00 59.34 261 ALA A CA 1
ATOM 1975 C C . ALA A 1 261 ? 27.019 -2.562 0.649 1.00 59.34 261 ALA A C 1
ATOM 1977 O O . ALA A 1 261 ? 26.231 -2.469 1.599 1.00 59.34 261 ALA A O 1
ATOM 1978 N N . PRO A 1 262 ? 26.875 -1.830 -0.471 1.00 72.06 262 PRO A N 1
ATOM 1979 C CA . PRO A 1 262 ? 25.728 -0.977 -0.678 1.00 72.06 262 PRO A CA 1
ATOM 1980 C C . PRO A 1 262 ? 24.511 -1.884 -0.719 1.00 72.06 262 PRO A C 1
ATOM 1982 O O . PRO A 1 262 ? 24.498 -2.894 -1.425 1.00 72.06 262 PRO A O 1
ATOM 1985 N N . PHE A 1 263 ? 23.499 -1.541 0.058 1.00 76.94 263 PHE A N 1
ATOM 1986 C CA . PHE A 1 263 ? 22.195 -2.139 -0.122 1.00 76.94 263 PHE A CA 1
ATOM 1987 C C . PHE A 1 263 ? 21.510 -1.356 -1.236 1.00 76.94 263 PHE A C 1
ATOM 1989 O O . PHE A 1 263 ? 21.615 -0.129 -1.272 1.00 76.94 263 PHE A O 1
ATOM 1996 N N . SER A 1 264 ? 20.856 -2.046 -2.158 1.00 78.19 264 SER A N 1
ATOM 1997 C CA . SER A 1 264 ? 20.005 -1.435 -3.168 1.00 78.19 264 SER A CA 1
ATOM 1998 C C . SER A 1 264 ? 18.613 -2.022 -3.092 1.00 78.19 264 SER A C 1
ATOM 2000 O O . SER A 1 264 ? 18.425 -3.170 -2.688 1.00 78.19 264 SER A O 1
ATOM 2002 N N . VAL A 1 265 ? 17.646 -1.233 -3.521 1.00 75.25 265 VAL A N 1
ATOM 2003 C CA . VAL A 1 265 ? 16.274 -1.693 -3.679 1.00 75.25 265 VAL A CA 1
ATOM 2004 C C . VAL A 1 265 ? 16.203 -2.691 -4.836 1.00 75.25 265 VAL A C 1
ATOM 2006 O O . VAL A 1 265 ? 16.669 -2.386 -5.933 1.00 75.25 265 VAL A O 1
ATOM 2009 N N . ASN A 1 266 ? 15.698 -3.900 -4.586 1.00 72.12 266 ASN A N 1
ATOM 2010 C CA . ASN A 1 266 ? 15.459 -4.902 -5.631 1.00 72.12 266 ASN A CA 1
ATOM 2011 C C . ASN A 1 266 ? 14.134 -4.625 -6.378 1.00 72.12 266 ASN A C 1
ATOM 2013 O O . ASN A 1 266 ? 13.425 -3.662 -6.082 1.00 72.12 266 ASN A O 1
ATOM 2017 N N . GLU A 1 267 ? 13.778 -5.490 -7.328 1.00 70.94 267 GLU A N 1
ATOM 2018 C CA . GLU A 1 267 ? 12.513 -5.411 -8.081 1.00 70.94 267 GLU A CA 1
ATOM 2019 C C . GLU A 1 267 ? 11.255 -5.463 -7.187 1.00 70.94 267 GLU A C 1
ATOM 2021 O O . GLU A 1 267 ? 10.218 -4.896 -7.534 1.00 70.94 267 GLU A O 1
ATOM 2026 N N . LEU A 1 268 ? 11.361 -6.084 -6.005 1.00 65.50 268 LEU A N 1
ATOM 2027 C CA . LEU A 1 268 ? 10.290 -6.197 -5.010 1.00 65.50 268 LEU A CA 1
ATOM 2028 C C . LEU A 1 268 ? 10.200 -4.981 -4.072 1.00 65.50 268 LEU A C 1
ATOM 2030 O O . LEU A 1 268 ? 9.301 -4.918 -3.238 1.00 65.50 268 LEU A O 1
ATOM 2034 N N . GLY A 1 269 ? 11.105 -4.003 -4.193 1.00 65.50 269 GLY A N 1
ATOM 2035 C CA . GLY A 1 269 ? 11.165 -2.855 -3.285 1.00 65.50 269 GLY A CA 1
ATOM 2036 C C . GLY A 1 269 ? 11.971 -3.108 -2.003 1.00 65.50 269 GLY A C 1
ATOM 2037 O O . GLY A 1 269 ? 12.125 -2.202 -1.181 1.00 65.50 269 GLY A O 1
ATOM 2038 N N . ASP A 1 270 ? 12.533 -4.304 -1.833 1.00 72.56 270 ASP A N 1
ATOM 2039 C CA . ASP A 1 270 ? 13.298 -4.664 -0.648 1.00 72.56 270 ASP A CA 1
ATOM 2040 C C . ASP A 1 270 ? 14.708 -4.090 -0.695 1.00 72.56 270 ASP A C 1
ATOM 2042 O O . ASP A 1 270 ? 15.428 -4.186 -1.692 1.00 72.56 270 ASP A O 1
ATOM 2046 N N . CYS A 1 271 ? 15.139 -3.548 0.441 1.00 72.81 271 CYS A N 1
ATOM 2047 C CA . CYS A 1 271 ? 16.500 -3.080 0.623 1.00 72.81 271 CYS A CA 1
ATOM 2048 C C . CYS A 1 271 ? 17.459 -4.260 0.816 1.00 72.81 271 CYS A C 1
ATOM 2050 O O . CYS A 1 271 ? 17.697 -4.712 1.940 1.00 72.81 271 CYS A O 1
ATOM 2052 N N . CYS A 1 272 ? 18.020 -4.750 -0.285 1.00 75.56 272 CYS A N 1
ATOM 2053 C CA . CYS A 1 272 ? 18.859 -5.935 -0.307 1.00 75.56 272 CYS A CA 1
ATOM 2054 C C . CYS A 1 272 ? 20.327 -5.599 -0.471 1.00 75.56 272 CYS A C 1
ATOM 2056 O O . CYS A 1 272 ? 20.696 -4.656 -1.163 1.00 75.56 272 CYS A O 1
ATOM 2058 N N . GLN A 1 273 ? 21.192 -6.393 0.159 1.00 76.75 273 GLN A N 1
ATOM 2059 C CA . GLN A 1 273 ? 22.624 -6.285 -0.084 1.00 76.75 273 GLN A CA 1
ATOM 2060 C C . GLN A 1 273 ? 22.870 -6.491 -1.583 1.00 76.75 273 GLN A C 1
ATOM 2062 O O . GLN A 1 273 ? 22.436 -7.507 -2.130 1.00 76.75 273 GLN A O 1
ATOM 2067 N N . ARG A 1 274 ? 23.552 -5.547 -2.251 1.00 74.06 274 ARG A N 1
ATOM 2068 C CA . ARG A 1 274 ? 23.929 -5.722 -3.657 1.00 74.06 274 ARG A CA 1
ATOM 2069 C C . ARG A 1 274 ? 24.771 -6.980 -3.769 1.00 74.06 274 ARG A C 1
ATOM 2071 O O . ARG A 1 274 ? 25.881 -7.055 -3.235 1.00 74.06 274 ARG A O 1
ATOM 2078 N N . GLN A 1 275 ? 24.223 -7.980 -4.440 1.00 72.44 275 GLN A N 1
ATOM 2079 C CA . GLN A 1 275 ? 24.933 -9.219 -4.672 1.00 72.44 275 GLN A CA 1
ATOM 2080 C C . GLN A 1 275 ? 26.173 -8.942 -5.514 1.00 72.44 275 GLN A C 1
ATOM 2082 O O . GLN A 1 275 ? 26.133 -8.183 -6.480 1.00 72.44 275 GLN A O 1
ATOM 2087 N N . CYS A 1 276 ? 27.283 -9.560 -5.125 1.00 71.56 276 CYS A N 1
ATOM 2088 C CA . CYS A 1 276 ? 28.522 -9.555 -5.899 1.00 71.56 276 CYS A CA 1
ATOM 2089 C C . CYS A 1 276 ? 29.110 -8.164 -6.166 1.00 71.56 276 CYS A C 1
ATOM 2091 O O . CYS A 1 276 ? 29.870 -7.980 -7.115 1.00 71.56 276 CYS A O 1
ATOM 2093 N N . TYR A 1 277 ? 28.817 -7.199 -5.292 1.00 77.62 277 TYR A N 1
ATOM 2094 C CA . TYR A 1 277 ? 29.415 -5.874 -5.340 1.00 77.62 277 TYR A CA 1
ATOM 2095 C C . TYR A 1 277 ? 30.899 -5.937 -4.945 1.00 77.62 277 TYR A C 1
ATOM 2097 O O . TYR A 1 277 ? 31.256 -6.209 -3.793 1.00 77.62 277 TYR A O 1
ATOM 2105 N N . ALA A 1 278 ? 31.771 -5.704 -5.921 1.00 78.06 278 ALA A N 1
ATOM 2106 C CA . ALA A 1 278 ? 33.209 -5.599 -5.726 1.00 78.06 278 ALA A CA 1
ATOM 2107 C C . ALA A 1 278 ? 33.659 -4.152 -5.922 1.00 78.06 278 ALA A C 1
ATOM 2109 O O . ALA A 1 278 ? 33.107 -3.431 -6.752 1.00 78.06 278 ALA A O 1
ATOM 2110 N N . VAL A 1 279 ? 34.675 -3.730 -5.175 1.00 83.81 279 VAL A N 1
ATOM 2111 C CA . VAL A 1 279 ? 35.290 -2.405 -5.308 1.00 83.81 279 VAL A CA 1
ATOM 2112 C C . VAL A 1 279 ? 36.787 -2.526 -5.546 1.00 83.81 279 VAL A C 1
ATOM 2114 O O . VAL A 1 279 ? 37.429 -3.491 -5.125 1.00 83.81 279 VAL A O 1
ATOM 2117 N N . ASP A 1 280 ? 37.349 -1.541 -6.240 1.00 85.75 280 ASP A N 1
ATOM 2118 C CA . ASP A 1 280 ? 38.791 -1.420 -6.415 1.00 85.75 280 ASP A CA 1
ATOM 2119 C C . ASP A 1 280 ? 39.463 -0.906 -5.126 1.00 85.75 280 ASP A C 1
ATOM 2121 O O . ASP A 1 280 ? 38.817 -0.509 -4.152 1.00 85.75 280 ASP A O 1
ATOM 2125 N N . SER A 1 281 ? 40.796 -0.837 -5.123 1.00 88.00 281 SER A N 1
ATOM 2126 C CA . SER A 1 281 ? 41.564 -0.303 -3.986 1.00 88.00 281 SER A CA 1
ATOM 2127 C C . SER A 1 281 ? 41.268 1.167 -3.635 1.00 88.00 281 SER A C 1
ATOM 2129 O O . SER A 1 281 ? 41.759 1.659 -2.619 1.00 88.00 281 SER A O 1
ATOM 2131 N N . ASN A 1 282 ? 40.536 1.894 -4.484 1.00 85.75 282 ASN A N 1
ATOM 2132 C CA . ASN A 1 282 ? 40.119 3.278 -4.264 1.00 85.75 282 ASN A CA 1
ATOM 2133 C C . ASN A 1 282 ? 38.654 3.383 -3.798 1.00 85.75 282 ASN A C 1
ATOM 2135 O O . ASN A 1 282 ? 38.191 4.497 -3.555 1.00 85.75 282 ASN A O 1
ATOM 2139 N N . GLY A 1 283 ? 37.942 2.259 -3.662 1.00 82.12 283 GLY A N 1
ATOM 2140 C CA . GLY A 1 283 ? 36.524 2.214 -3.310 1.00 82.12 283 GLY A CA 1
ATOM 2141 C C . GLY A 1 283 ? 35.576 2.497 -4.479 1.00 82.12 283 GLY A C 1
ATOM 2142 O O . GLY A 1 283 ? 34.398 2.749 -4.240 1.00 82.12 283 GLY A O 1
ATOM 2143 N N . ASN A 1 284 ? 36.059 2.489 -5.726 1.00 82.56 284 ASN A N 1
ATOM 2144 C CA . ASN A 1 284 ? 35.185 2.587 -6.894 1.00 82.56 284 ASN A CA 1
ATOM 2145 C C . ASN A 1 284 ? 34.565 1.222 -7.178 1.00 82.56 284 ASN A C 1
ATOM 2147 O O . ASN A 1 284 ? 35.263 0.213 -7.100 1.00 82.56 284 ASN A O 1
ATOM 2151 N N . GLU A 1 285 ? 33.289 1.198 -7.562 1.00 82.00 285 GLU A N 1
ATOM 2152 C CA . GLU A 1 285 ? 32.623 -0.023 -8.008 1.00 82.00 285 GLU A CA 1
ATOM 2153 C C . GLU A 1 285 ? 33.405 -0.656 -9.165 1.00 82.00 285 GLU A C 1
ATOM 2155 O O . GLU A 1 285 ? 33.590 -0.059 -10.229 1.00 82.00 285 GLU A O 1
ATOM 2160 N N . CYS A 1 286 ? 33.870 -1.882 -8.942 1.00 77.75 286 CYS A N 1
ATOM 2161 C CA . CYS A 1 286 ? 34.326 -2.745 -10.004 1.00 77.75 286 CYS A CA 1
ATOM 2162 C C . CYS A 1 286 ? 33.089 -3.232 -10.736 1.00 77.75 286 CYS A C 1
ATOM 2164 O O . CYS A 1 286 ? 32.515 -4.265 -10.399 1.00 77.75 286 CYS A O 1
ATOM 2166 N N . THR A 1 287 ? 32.682 -2.492 -11.760 1.00 68.62 287 THR A N 1
ATOM 2167 C CA . THR A 1 287 ? 31.832 -3.071 -12.787 1.00 68.62 287 THR A CA 1
ATOM 2168 C C . THR A 1 287 ? 32.640 -4.225 -13.369 1.00 68.62 287 THR A C 1
ATOM 2170 O O . THR A 1 287 ? 33.613 -3.990 -14.095 1.00 68.62 287 THR A O 1
ATOM 2173 N N . GLY A 1 288 ? 32.300 -5.470 -13.011 1.00 55.81 288 GLY A N 1
ATOM 2174 C CA . GLY A 1 288 ? 32.737 -6.623 -13.794 1.00 55.81 288 GLY A CA 1
ATOM 2175 C C . GLY A 1 288 ? 32.487 -6.266 -15.254 1.00 55.81 288 GLY A C 1
ATOM 2176 O O . GLY A 1 288 ? 31.496 -5.594 -15.528 1.00 55.81 288 GLY A O 1
ATOM 2177 N N . ASN A 1 289 ? 33.425 -6.566 -16.150 1.00 44.28 289 ASN A N 1
ATOM 2178 C CA . ASN A 1 289 ? 33.341 -6.210 -17.567 1.00 44.28 289 ASN A CA 1
ATOM 2179 C C . ASN A 1 289 ? 32.053 -6.786 -18.207 1.00 44.28 289 ASN A C 1
ATOM 2181 O O . ASN A 1 289 ? 32.106 -7.732 -18.981 1.00 44.28 289 ASN A O 1
ATOM 2185 N N . ASN A 1 290 ? 30.904 -6.159 -17.975 1.00 43.47 290 ASN A N 1
ATOM 2186 C CA . ASN A 1 290 ? 29.867 -5.981 -18.966 1.00 43.47 290 ASN A CA 1
ATOM 2187 C C . ASN A 1 290 ? 30.463 -4.944 -19.907 1.00 43.47 290 ASN A C 1
ATOM 2189 O O . ASN A 1 290 ? 30.240 -3.745 -19.761 1.00 43.47 290 ASN A O 1
ATOM 2193 N N . ASN A 1 291 ? 31.372 -5.407 -20.762 1.00 35.81 291 ASN A N 1
ATOM 2194 C CA . ASN A 1 291 ? 32.036 -4.603 -21.767 1.00 35.81 291 ASN A CA 1
ATOM 2195 C C . ASN A 1 291 ? 30.955 -3.842 -22.556 1.00 35.81 291 ASN A C 1
ATOM 2197 O O . ASN A 1 291 ? 30.192 -4.487 -23.271 1.00 35.81 291 ASN A O 1
ATOM 2201 N N . PRO A 1 292 ? 30.867 -2.498 -22.499 1.00 37.00 292 PRO A N 1
ATOM 2202 C CA . PRO A 1 292 ? 30.114 -1.739 -23.479 1.00 37.00 292 PRO A CA 1
ATOM 2203 C C . PRO A 1 292 ? 31.017 -1.584 -24.706 1.00 37.00 292 PRO A C 1
ATOM 2205 O O . PRO A 1 292 ? 31.389 -0.482 -25.109 1.00 37.00 292 PRO A O 1
ATOM 2208 N N . GLN A 1 293 ? 31.418 -2.708 -25.289 1.00 34.09 293 GLN A N 1
ATOM 2209 C CA . GLN A 1 293 ? 31.511 -2.748 -26.727 1.00 34.09 293 GLN A CA 1
ATOM 2210 C C . GLN A 1 293 ? 30.182 -3.315 -27.188 1.00 34.09 293 GLN A C 1
ATOM 2212 O O . GLN A 1 293 ? 29.813 -4.428 -26.830 1.00 34.09 293 GLN A O 1
ATOM 2217 N N . GLU A 1 294 ? 29.488 -2.543 -28.016 1.00 38.69 294 GLU A N 1
ATOM 2218 C CA . GLU A 1 294 ? 28.736 -3.088 -29.139 1.00 38.69 294 GLU A CA 1
ATOM 2219 C C . GLU A 1 294 ? 29.683 -3.993 -29.953 1.00 38.69 294 GLU A C 1
ATOM 2221 O O . GLU A 1 294 ? 30.177 -3.634 -31.022 1.00 38.69 294 GLU A O 1
ATOM 2226 N N . GLU A 1 295 ? 30.029 -5.152 -29.408 1.00 37.66 295 GLU A N 1
ATOM 2227 C CA . GLU A 1 295 ? 30.574 -6.247 -30.170 1.00 37.66 295 GLU A CA 1
ATOM 2228 C C . GLU A 1 295 ? 29.349 -6.874 -30.811 1.00 37.66 295 GLU A C 1
ATOM 2230 O O . GLU A 1 295 ? 28.449 -7.383 -30.143 1.00 37.66 295 GLU A O 1
ATOM 2235 N N . LYS A 1 296 ? 29.247 -6.642 -32.120 1.00 35.47 296 LYS A N 1
ATOM 2236 C CA . LYS A 1 296 ? 28.200 -7.166 -32.985 1.00 35.47 296 LYS A CA 1
ATOM 2237 C C . LYS A 1 296 ? 27.760 -8.549 -32.509 1.00 35.47 296 LYS A C 1
ATOM 2239 O O . LYS A 1 296 ? 28.550 -9.490 -32.513 1.00 35.47 296 LYS A O 1
ATOM 2244 N N . ILE A 1 297 ? 26.471 -8.679 -32.233 1.00 37.47 297 ILE A N 1
ATOM 2245 C CA . ILE A 1 297 ? 25.782 -9.962 -32.308 1.00 37.47 297 ILE A CA 1
ATOM 2246 C C . ILE A 1 297 ? 26.096 -10.535 -33.702 1.00 37.47 297 ILE A C 1
ATOM 2248 O O . ILE A 1 297 ? 25.609 -10.002 -34.702 1.00 37.47 297 ILE A O 1
ATOM 2252 N N . GLY A 1 298 ? 26.976 -11.542 -33.777 1.00 42.75 298 GLY A N 1
ATOM 2253 C CA . GLY A 1 298 ? 27.264 -12.257 -35.024 1.00 42.75 298 GLY A CA 1
ATOM 2254 C C . GLY A 1 298 ? 28.705 -12.673 -35.354 1.00 42.75 298 GLY A C 1
ATOM 2255 O O . GLY A 1 298 ? 28.905 -13.065 -36.499 1.00 42.75 298 GLY A O 1
ATOM 2256 N N . GLU A 1 299 ? 29.703 -12.626 -34.465 1.00 53.00 299 GLU A N 1
ATOM 2257 C CA . GLU A 1 299 ? 31.048 -13.142 -34.809 1.00 53.00 299 GLU A CA 1
ATOM 2258 C C . GLU A 1 299 ? 31.522 -14.225 -33.810 1.00 53.00 299 GLU A C 1
ATOM 2260 O O . GLU A 1 299 ? 31.941 -13.933 -32.700 1.00 53.00 299 GLU A O 1
ATOM 2265 N N . GLU A 1 300 ? 31.359 -15.483 -34.251 1.00 57.81 300 GLU A N 1
ATOM 2266 C CA . GLU A 1 300 ? 31.988 -16.760 -33.846 1.00 57.81 300 GLU A CA 1
ATOM 2267 C C . GLU A 1 300 ? 32.309 -17.014 -32.357 1.00 57.81 300 GLU A C 1
ATOM 2269 O O . GLU A 1 300 ? 33.277 -16.509 -31.794 1.00 57.81 300 GLU A O 1
ATOM 2274 N N . CYS A 1 301 ? 31.582 -17.960 -31.753 1.00 65.12 301 CYS A N 1
ATOM 2275 C CA . CYS A 1 301 ? 32.023 -18.613 -30.522 1.00 65.12 301 CYS A CA 1
ATOM 2276 C C . CYS A 1 301 ? 33.111 -19.665 -30.776 1.00 65.12 301 CYS A C 1
ATOM 2278 O O . CYS A 1 301 ? 32.981 -20.480 -31.689 1.00 65.12 301 CYS A O 1
ATOM 2280 N N . ASP A 1 302 ? 34.106 -19.745 -29.886 1.00 67.44 302 ASP A N 1
ATOM 2281 C CA . ASP A 1 302 ? 35.035 -20.878 -29.807 1.00 67.44 302 ASP A CA 1
ATOM 2282 C C . ASP A 1 302 ? 34.539 -21.917 -28.775 1.00 67.44 302 ASP A C 1
ATOM 2284 O O . ASP A 1 302 ? 34.711 -21.703 -27.566 1.00 67.44 302 ASP A O 1
ATOM 2288 N N . PRO A 1 303 ? 33.967 -23.060 -29.207 1.00 56.97 303 PRO A N 1
ATOM 2289 C CA . PRO A 1 303 ? 33.455 -24.095 -28.307 1.00 56.97 303 PRO A CA 1
ATOM 2290 C C . PRO A 1 303 ? 34.542 -24.752 -27.438 1.00 56.97 303 PRO A C 1
ATOM 2292 O O . PRO A 1 303 ? 34.211 -25.433 -26.472 1.00 56.97 303 PRO A O 1
ATOM 2295 N N . ALA A 1 304 ? 35.835 -24.559 -27.735 1.00 61.84 304 ALA A N 1
ATOM 2296 C CA . ALA A 1 304 ? 36.929 -25.073 -26.910 1.00 61.84 304 ALA A CA 1
ATOM 2297 C C . ALA A 1 304 ? 37.244 -24.194 -25.685 1.00 61.84 304 ALA A C 1
ATOM 2299 O O . ALA A 1 304 ? 37.984 -24.631 -24.800 1.00 61.84 304 ALA A O 1
ATOM 2300 N N . SER A 1 305 ? 36.720 -22.967 -25.635 1.00 57.84 305 SER A N 1
ATOM 2301 C CA . SER A 1 305 ? 37.074 -21.973 -24.614 1.00 57.84 305 SER A CA 1
ATOM 2302 C C . SER A 1 305 ? 36.113 -21.906 -23.416 1.00 57.84 305 SER A C 1
ATOM 2304 O O . SER A 1 305 ? 36.442 -21.243 -22.434 1.00 57.84 305 SER A O 1
ATOM 2306 N N . TRP A 1 306 ? 34.986 -22.633 -23.441 1.00 59.69 306 TRP A N 1
ATOM 2307 C CA . TRP A 1 306 ? 33.953 -22.590 -22.393 1.00 59.69 306 TRP A CA 1
ATOM 2308 C C . TRP A 1 306 ? 33.676 -23.961 -21.759 1.00 59.69 306 TRP A C 1
ATOM 2310 O O . TRP A 1 306 ? 33.776 -25.005 -22.403 1.00 59.69 306 TRP A O 1
ATOM 2320 N N . GLY A 1 307 ? 33.386 -23.946 -20.452 1.00 48.50 307 GLY A N 1
ATOM 2321 C CA . GLY A 1 307 ? 33.203 -25.134 -19.616 1.00 48.50 307 GLY A CA 1
ATOM 2322 C C . GLY A 1 307 ? 32.081 -26.043 -20.117 1.00 48.50 307 GLY A C 1
ATOM 2323 O O . GLY A 1 307 ? 31.007 -25.592 -20.495 1.00 48.50 307 GLY A O 1
ATOM 2324 N N . THR A 1 308 ? 32.345 -27.346 -20.120 1.00 43.47 308 THR A N 1
ATOM 2325 C CA . THR A 1 308 ? 31.505 -28.401 -20.696 1.00 43.47 308 THR A CA 1
ATOM 2326 C C . THR A 1 308 ? 30.278 -28.739 -19.842 1.00 43.47 308 THR A C 1
ATOM 2328 O O . THR A 1 308 ? 30.105 -29.913 -19.517 1.00 43.47 308 THR A O 1
ATOM 2331 N N . ASP A 1 309 ? 29.457 -27.772 -19.430 1.00 51.53 309 ASP A N 1
ATOM 2332 C CA . ASP A 1 309 ? 28.182 -28.086 -18.769 1.00 51.53 309 ASP A CA 1
ATOM 2333 C C . ASP A 1 309 ? 27.038 -28.106 -19.804 1.00 51.53 309 ASP A C 1
ATOM 2335 O O . ASP A 1 309 ? 26.503 -27.057 -20.168 1.00 51.53 309 ASP A O 1
ATOM 2339 N N . PRO A 1 310 ? 26.686 -29.281 -20.363 1.00 49.12 310 PRO A N 1
ATOM 2340 C CA . PRO A 1 310 ? 25.730 -29.409 -21.464 1.00 49.12 310 PRO A CA 1
ATOM 2341 C C . PRO A 1 310 ? 24.273 -29.119 -21.069 1.00 49.12 310 PRO A C 1
ATOM 2343 O O . PRO A 1 310 ? 23.403 -29.181 -21.934 1.00 49.12 310 PRO A O 1
ATOM 2346 N N . ASN A 1 311 ? 23.986 -28.824 -19.797 1.00 54.72 311 ASN A N 1
ATOM 2347 C CA . ASN A 1 311 ? 22.618 -28.709 -19.286 1.00 54.72 311 ASN A CA 1
ATOM 2348 C C . ASN A 1 311 ? 21.963 -27.330 -19.496 1.00 54.72 311 ASN A C 1
ATOM 2350 O O . ASN A 1 311 ? 20.769 -27.198 -19.246 1.00 54.72 311 ASN A O 1
ATOM 2354 N N . PHE A 1 312 ? 22.700 -26.318 -19.968 1.00 58.03 312 PHE A N 1
ATOM 2355 C CA . PHE A 1 312 ? 22.190 -24.941 -20.082 1.00 58.03 312 PHE A CA 1
ATOM 2356 C C . PHE A 1 312 ? 21.748 -24.519 -21.489 1.00 58.03 312 PHE A C 1
ATOM 2358 O O . PHE A 1 312 ? 21.211 -23.426 -21.654 1.00 58.03 312 PHE A O 1
ATOM 2365 N N . CYS A 1 313 ? 21.930 -25.365 -22.507 1.00 54.78 313 CYS A N 1
ATOM 2366 C CA . CYS A 1 313 ? 21.505 -25.045 -23.868 1.00 54.78 313 CYS A CA 1
ATOM 2367 C C . CYS A 1 313 ? 20.232 -25.812 -24.255 1.00 54.78 313 CYS A C 1
ATOM 2369 O O . CYS A 1 313 ? 20.193 -27.038 -24.113 1.00 54.78 313 CYS A O 1
ATOM 2371 N N . PRO A 1 314 ? 19.198 -25.129 -24.780 1.00 54.00 314 PRO A N 1
ATOM 2372 C CA . PRO A 1 314 ? 17.964 -25.784 -25.195 1.00 54.00 314 PRO A CA 1
ATOM 2373 C C . PRO A 1 314 ? 18.239 -26.792 -26.318 1.00 54.00 314 PRO A C 1
ATOM 2375 O O . PRO A 1 314 ? 19.033 -26.533 -27.221 1.00 54.00 314 PRO A O 1
ATOM 2378 N N . VAL A 1 315 ? 17.561 -27.941 -26.279 1.00 51.19 315 VAL A N 1
ATOM 2379 C CA . VAL A 1 315 ? 17.605 -28.972 -27.329 1.00 51.19 315 VAL A CA 1
ATOM 2380 C C . VAL A 1 315 ? 16.248 -28.992 -28.029 1.00 51.19 315 VAL A C 1
ATOM 2382 O O . VAL A 1 315 ? 15.245 -29.331 -27.408 1.00 51.19 315 VAL A O 1
ATOM 2385 N N . ALA A 1 316 ? 16.199 -28.662 -29.322 1.00 52.34 316 ALA A N 1
ATOM 2386 C CA . ALA A 1 316 ? 14.968 -28.730 -30.116 1.00 52.34 316 ALA A CA 1
ATOM 2387 C C . ALA A 1 316 ? 14.989 -29.887 -31.124 1.00 52.34 316 ALA A C 1
ATOM 2389 O O . ALA A 1 316 ? 16.030 -30.238 -31.683 1.00 52.34 316 ALA A O 1
ATOM 2390 N N . LYS A 1 317 ? 13.810 -30.463 -31.397 1.00 54.44 317 LYS A N 1
ATOM 2391 C CA . LYS A 1 317 ? 13.596 -31.337 -32.559 1.00 54.44 317 LYS A CA 1
ATOM 2392 C C . LYS A 1 317 ? 13.254 -30.469 -33.767 1.00 54.44 317 LYS A C 1
ATOM 2394 O O . LYS A 1 317 ? 12.207 -29.835 -33.787 1.00 54.44 317 LYS A O 1
ATOM 2399 N N . CYS A 1 318 ? 14.123 -30.469 -34.769 1.00 67.50 318 CYS A N 1
ATOM 2400 C CA . CYS A 1 318 ? 13.903 -29.740 -36.014 1.00 67.50 318 CYS A CA 1
ATOM 2401 C C . CYS A 1 318 ? 13.021 -30.537 -36.983 1.00 67.50 318 CYS A C 1
ATOM 2403 O O . CYS A 1 318 ? 13.053 -31.771 -36.993 1.00 67.50 318 CYS A O 1
ATOM 2405 N N . VAL A 1 319 ? 12.257 -29.828 -37.817 1.00 76.38 319 VAL A N 1
ATOM 2406 C CA . VAL A 1 319 ? 11.578 -30.411 -38.988 1.00 76.38 319 VAL A CA 1
ATOM 2407 C C . VAL A 1 319 ? 12.604 -30.959 -39.993 1.00 76.38 319 VAL A C 1
ATOM 2409 O O . VAL A 1 319 ? 13.804 -30.853 -39.782 1.00 76.38 319 VAL A O 1
ATOM 2412 N N . ALA A 1 320 ? 12.185 -31.616 -41.074 1.00 81.12 320 ALA A N 1
ATOM 2413 C CA . ALA A 1 320 ? 13.146 -31.986 -42.118 1.00 81.12 320 ALA A CA 1
ATOM 2414 C C . ALA A 1 320 ? 13.645 -30.714 -42.838 1.00 81.12 320 ALA A C 1
ATOM 2416 O O . ALA A 1 320 ? 12.827 -29.829 -43.104 1.00 81.12 320 ALA A O 1
ATOM 2417 N N . PRO A 1 321 ? 14.945 -30.601 -43.175 1.00 83.00 321 PRO A N 1
ATOM 2418 C CA . PRO A 1 321 ? 15.435 -29.434 -43.895 1.00 83.00 321 PRO A CA 1
ATOM 2419 C C . PRO A 1 321 ? 14.876 -29.435 -45.334 1.00 83.00 321 PRO A C 1
ATOM 2421 O O . PRO A 1 321 ? 14.588 -30.512 -45.872 1.00 83.00 321 PRO A O 1
ATOM 2424 N N . PRO A 1 322 ? 14.718 -28.263 -45.980 1.00 85.88 322 PRO A N 1
ATOM 2425 C CA . PRO A 1 322 ? 14.296 -28.180 -47.379 1.00 85.88 322 PRO A CA 1
ATOM 2426 C C . PRO A 1 322 ? 15.189 -29.010 -48.320 1.00 85.88 322 PRO A C 1
ATOM 2428 O O . PRO A 1 322 ? 16.360 -29.255 -48.029 1.00 85.88 322 PRO A O 1
ATOM 2431 N N . GLU A 1 323 ? 14.654 -29.435 -49.471 1.00 88.75 323 GLU A N 1
ATOM 2432 C CA . GLU A 1 323 ? 15.425 -30.203 -50.460 1.00 88.75 323 GLU A CA 1
ATOM 2433 C C . GLU A 1 323 ? 16.668 -29.414 -50.913 1.00 88.75 323 GLU A C 1
ATOM 2435 O O . GLU A 1 323 ? 16.555 -28.294 -51.408 1.00 88.75 323 GLU A O 1
ATOM 2440 N N . GLY A 1 324 ? 17.853 -30.009 -50.736 1.00 90.56 324 GLY A N 1
ATOM 2441 C CA . GLY A 1 324 ? 19.142 -29.365 -51.019 1.00 90.56 324 GLY A CA 1
ATOM 2442 C C . GLY A 1 324 ? 19.810 -28.685 -49.817 1.00 90.56 324 GLY A C 1
ATOM 2443 O O . GLY A 1 324 ? 20.884 -28.117 -49.990 1.00 90.56 324 GLY A O 1
ATOM 2444 N N . CYS A 1 325 ? 19.219 -28.767 -48.621 1.00 94.25 325 CYS A N 1
ATOM 2445 C CA . CYS A 1 325 ? 19.788 -28.249 -47.377 1.00 94.25 325 CYS A CA 1
ATOM 2446 C C . CYS A 1 325 ? 20.169 -29.382 -46.412 1.00 94.25 325 CYS A C 1
ATOM 2448 O O . CYS A 1 325 ? 19.481 -30.402 -46.330 1.00 94.25 325 CYS A O 1
ATOM 2450 N N . ASN A 1 326 ? 21.232 -29.184 -45.632 1.00 87.56 326 ASN A N 1
ATOM 2451 C CA . ASN A 1 326 ? 21.658 -30.096 -44.569 1.00 87.56 326 ASN A CA 1
ATOM 2452 C C . ASN A 1 326 ? 21.801 -29.342 -43.245 1.00 87.56 326 ASN A C 1
ATOM 2454 O O . ASN A 1 326 ? 22.258 -28.200 -43.224 1.00 87.56 326 ASN A O 1
ATOM 2458 N N . TYR A 1 327 ? 21.425 -29.987 -42.139 1.00 82.38 327 TYR A N 1
ATOM 2459 C CA . TYR A 1 327 ? 21.645 -29.426 -40.807 1.00 82.38 327 TYR A CA 1
ATOM 2460 C C . TYR A 1 327 ? 23.132 -29.369 -40.462 1.00 82.38 327 TYR A C 1
ATOM 2462 O O . TYR A 1 327 ? 23.869 -30.330 -40.696 1.00 82.38 327 TYR A O 1
ATOM 2470 N N . VAL A 1 328 ? 23.532 -28.256 -39.856 1.00 82.44 328 VAL A N 1
ATOM 2471 C CA . VAL A 1 328 ? 24.885 -27.992 -39.365 1.00 82.44 328 VAL A CA 1
ATOM 2472 C C . VAL A 1 328 ? 24.781 -27.814 -37.855 1.00 82.44 328 VAL A C 1
ATOM 2474 O O . VAL A 1 328 ? 24.180 -26.861 -37.366 1.00 82.44 328 VAL A O 1
ATOM 2477 N N . PHE A 1 329 ? 25.305 -28.787 -37.112 1.00 70.19 329 PHE A N 1
ATOM 2478 C CA . PHE A 1 329 ? 25.154 -28.869 -35.653 1.00 70.19 329 PHE A CA 1
ATOM 2479 C C . PHE A 1 329 ? 26.304 -28.206 -34.882 1.00 70.19 329 PHE A C 1
ATOM 2481 O O . PHE A 1 329 ? 26.259 -28.127 -33.659 1.00 70.19 329 PHE A O 1
ATOM 2488 N N . ASP A 1 330 ? 27.325 -27.739 -35.593 1.00 73.69 330 ASP A N 1
ATOM 2489 C CA . ASP A 1 330 ? 28.493 -27.015 -35.093 1.00 73.69 330 ASP A CA 1
ATOM 2490 C C . ASP A 1 330 ? 28.418 -25.504 -35.373 1.00 73.69 330 ASP A C 1
ATOM 2492 O O . ASP A 1 330 ? 29.414 -24.795 -35.254 1.00 73.69 330 ASP A O 1
ATOM 2496 N N . HIS A 1 331 ? 27.230 -24.992 -35.707 1.00 79.25 331 HIS A N 1
ATOM 2497 C CA . HIS A 1 331 ? 26.964 -23.558 -35.727 1.00 79.25 331 HIS A CA 1
ATOM 2498 C C . HIS A 1 331 ? 26.524 -23.109 -34.331 1.00 79.25 331 HIS A C 1
ATOM 2500 O O . HIS A 1 331 ? 25.507 -23.586 -33.828 1.00 79.25 331 HIS A O 1
ATOM 2506 N N . TYR A 1 332 ? 27.266 -22.198 -33.704 1.00 79.81 332 TYR A N 1
ATOM 2507 C CA . TYR A 1 332 ? 27.003 -21.738 -32.341 1.00 79.81 332 TYR A CA 1
ATOM 2508 C C . TYR A 1 332 ? 26.678 -20.241 -32.301 1.00 79.81 332 TYR A C 1
ATOM 2510 O O . TYR A 1 332 ? 27.266 -19.447 -33.033 1.00 79.81 332 TYR A O 1
ATOM 2518 N N . VAL A 1 333 ? 25.742 -19.862 -31.433 1.00 78.62 333 VAL A N 1
ATOM 2519 C CA . VAL A 1 333 ? 25.281 -18.489 -31.204 1.00 78.62 333 VAL A CA 1
ATOM 2520 C C . VAL A 1 333 ? 25.258 -18.185 -29.709 1.00 78.62 333 VAL A C 1
ATOM 2522 O O . VAL A 1 333 ? 24.997 -19.063 -28.890 1.00 78.62 333 VAL A O 1
ATOM 2525 N N . VAL A 1 334 ? 25.518 -16.931 -29.350 1.00 74.81 334 VAL A N 1
ATOM 2526 C CA . VAL A 1 334 ? 25.417 -16.455 -27.966 1.00 74.81 334 VAL A CA 1
ATOM 2527 C C . VAL A 1 334 ? 23.948 -16.161 -27.648 1.00 74.81 334 VAL A C 1
ATOM 2529 O O . VAL A 1 334 ? 23.290 -15.448 -28.407 1.00 74.81 334 VAL A O 1
ATOM 2532 N N . ASN A 1 335 ? 23.415 -16.740 -26.570 1.00 71.44 335 ASN A N 1
ATOM 2533 C CA . ASN A 1 335 ? 22.046 -16.505 -26.113 1.00 71.44 335 ASN A CA 1
ATOM 2534 C C . ASN A 1 335 ? 21.933 -15.186 -25.310 1.00 71.44 335 ASN A C 1
ATOM 2536 O O . ASN A 1 335 ? 22.924 -14.487 -25.096 1.00 71.44 335 ASN A O 1
ATOM 2540 N N . GLY A 1 336 ? 20.721 -14.840 -24.856 1.00 61.03 336 GLY A N 1
ATOM 2541 C CA . GLY A 1 336 ? 20.466 -13.619 -24.073 1.00 61.03 336 GLY A CA 1
ATOM 2542 C C . GLY A 1 336 ? 21.215 -13.541 -22.736 1.00 61.03 336 GLY A C 1
ATOM 2543 O O . GLY A 1 336 ? 21.402 -12.446 -22.214 1.00 61.03 336 GLY A O 1
ATOM 2544 N N . ASP A 1 337 ? 21.704 -14.676 -22.236 1.00 65.00 337 ASP A N 1
ATOM 2545 C CA . ASP A 1 337 ? 22.448 -14.796 -20.979 1.00 65.00 337 ASP A CA 1
ATOM 2546 C C . ASP A 1 337 ? 23.971 -14.764 -21.191 1.00 65.00 337 ASP A C 1
ATOM 2548 O O . ASP A 1 337 ? 24.739 -14.959 -20.251 1.00 65.00 337 ASP A O 1
ATOM 2552 N N . GLY A 1 338 ? 24.435 -14.562 -22.430 1.00 70.81 338 GLY A N 1
ATOM 2553 C CA . GLY A 1 338 ? 25.859 -14.583 -22.767 1.00 70.81 338 GLY A CA 1
ATOM 2554 C C . GLY A 1 338 ? 26.453 -15.988 -22.929 1.00 70.81 338 GLY A C 1
ATOM 2555 O O . GLY A 1 338 ? 27.659 -16.115 -23.136 1.00 70.81 338 GLY A O 1
ATOM 2556 N N . ASN A 1 339 ? 25.633 -17.042 -22.883 1.00 73.50 339 ASN A N 1
ATOM 2557 C CA . ASN A 1 339 ? 26.080 -18.421 -23.059 1.00 73.50 339 ASN A CA 1
ATOM 2558 C C . ASN A 1 339 ? 26.139 -18.793 -24.537 1.00 73.50 339 ASN A C 1
ATOM 2560 O O . ASN A 1 339 ? 25.230 -18.477 -25.305 1.00 73.50 339 ASN A O 1
ATOM 2564 N N . CYS A 1 340 ? 27.178 -19.525 -24.938 1.00 74.31 340 CYS A N 1
ATOM 2565 C CA . CYS A 1 340 ? 27.260 -20.006 -26.305 1.00 74.31 340 CYS A CA 1
ATOM 2566 C C . CYS A 1 340 ? 26.547 -21.348 -26.492 1.00 74.31 340 CYS A C 1
ATOM 2568 O O . CYS A 1 340 ? 26.967 -22.371 -25.953 1.00 74.31 340 CYS A O 1
ATOM 2570 N N . CYS A 1 341 ? 25.494 -21.349 -27.303 1.00 76.50 341 CYS A N 1
ATOM 2571 C CA . CYS A 1 341 ? 24.671 -22.517 -27.573 1.00 76.50 341 CYS A CA 1
ATOM 2572 C C . CYS A 1 341 ? 24.664 -22.870 -29.057 1.00 76.50 341 CYS A C 1
ATOM 2574 O O . CYS A 1 341 ? 24.797 -22.006 -29.920 1.00 76.50 341 CYS A O 1
ATOM 2576 N N . ALA A 1 342 ? 24.491 -24.156 -29.369 1.00 75.50 342 ALA A N 1
ATOM 2577 C CA . ALA A 1 342 ? 24.274 -24.575 -30.748 1.00 75.50 342 ALA A CA 1
ATOM 2578 C C . ALA A 1 342 ? 23.009 -23.888 -31.291 1.00 75.50 342 ALA A C 1
ATOM 2580 O O . ALA A 1 342 ? 21.958 -23.883 -30.648 1.00 75.50 342 ALA A O 1
ATOM 2581 N N . SER A 1 343 ? 23.120 -23.292 -32.472 1.00 78.88 343 SER A N 1
ATOM 2582 C CA . SER A 1 343 ? 22.015 -22.649 -33.164 1.00 78.88 343 SER A CA 1
ATOM 2583 C C . SER A 1 343 ? 21.000 -23.711 -33.565 1.00 78.88 343 SER A C 1
ATOM 2585 O O . SER A 1 343 ? 21.269 -24.589 -34.390 1.00 78.88 343 SER A O 1
ATOM 2587 N N . LEU A 1 344 ? 19.830 -23.656 -32.937 1.00 77.75 344 LEU A N 1
ATOM 2588 C CA . LEU A 1 344 ? 18.779 -24.632 -33.169 1.00 77.75 344 LEU A CA 1
ATOM 2589 C C . LEU A 1 344 ? 18.298 -24.556 -34.619 1.00 77.75 344 LEU A C 1
ATOM 2591 O O . LEU A 1 344 ? 17.949 -23.493 -35.124 1.00 77.75 344 LEU A O 1
ATOM 2595 N N . CYS A 1 345 ? 18.271 -25.714 -35.278 1.00 80.69 345 CYS A N 1
ATOM 2596 C CA . CYS A 1 345 ? 17.760 -25.877 -36.637 1.00 80.69 345 CYS A CA 1
ATOM 2597 C C . CYS A 1 345 ? 18.474 -25.031 -37.700 1.00 80.69 345 CYS A C 1
ATOM 2599 O O . CYS A 1 345 ? 17.873 -24.660 -38.703 1.00 80.69 345 CYS A O 1
ATOM 2601 N N . TYR A 1 346 ? 19.769 -24.770 -37.531 1.00 86.38 346 TYR A N 1
ATOM 2602 C CA . TYR A 1 346 ? 20.565 -24.123 -38.566 1.00 86.38 346 TYR A CA 1
ATOM 2603 C C . TYR A 1 346 ? 20.879 -25.104 -39.710 1.00 86.38 346 TYR A C 1
ATOM 2605 O O . TYR A 1 346 ? 21.522 -26.136 -39.504 1.00 86.38 346 TYR A O 1
ATOM 2613 N N . ALA A 1 347 ? 20.402 -24.805 -40.921 1.00 89.06 347 ALA A N 1
ATOM 2614 C CA . ALA A 1 347 ? 20.689 -25.588 -42.123 1.00 89.06 347 ALA A CA 1
ATOM 2615 C C . ALA A 1 347 ? 21.308 -24.714 -43.211 1.00 89.06 347 ALA A C 1
ATOM 2617 O O . ALA A 1 347 ? 20.934 -23.550 -43.367 1.00 89.06 347 ALA A O 1
ATOM 2618 N N . VAL A 1 348 ? 22.213 -25.302 -43.990 1.00 90.69 348 VAL A N 1
ATOM 2619 C CA . VAL A 1 348 ? 22.868 -24.647 -45.129 1.00 90.69 348 VAL A CA 1
ATOM 2620 C C . VAL A 1 348 ? 22.721 -25.481 -46.397 1.00 90.69 348 VAL A C 1
ATOM 2622 O O . VAL A 1 348 ? 22.523 -26.698 -46.327 1.00 90.69 348 VAL A O 1
ATOM 2625 N N . ASP A 1 349 ? 22.785 -24.823 -47.552 1.00 92.81 349 ASP A N 1
ATOM 2626 C CA . ASP A 1 349 ? 22.836 -25.481 -48.858 1.00 92.81 349 ASP A CA 1
ATOM 2627 C C . ASP A 1 349 ? 24.257 -25.975 -49.201 1.00 92.81 349 ASP A C 1
ATOM 2629 O O . ASP A 1 349 ? 25.216 -25.742 -48.468 1.00 92.81 349 ASP A O 1
ATOM 2633 N N . ASP A 1 350 ? 24.415 -26.641 -50.349 1.00 93.62 350 ASP A N 1
ATOM 2634 C CA . ASP A 1 350 ? 25.721 -27.126 -50.838 1.00 93.62 350 ASP A CA 1
ATOM 2635 C C . ASP A 1 350 ? 26.767 -26.010 -51.090 1.00 93.62 350 ASP A C 1
ATOM 2637 O O . ASP A 1 350 ? 27.920 -26.308 -51.411 1.00 93.62 350 ASP A O 1
ATOM 2641 N N . ASN A 1 351 ? 26.382 -24.732 -51.003 1.00 92.88 351 ASN A N 1
ATOM 2642 C CA . ASN A 1 351 ? 27.255 -23.569 -51.165 1.00 92.88 351 ASN A CA 1
ATOM 2643 C C . ASN A 1 351 ? 27.426 -22.774 -49.854 1.00 92.88 351 ASN A C 1
ATOM 2645 O O . ASN A 1 351 ? 27.828 -21.610 -49.918 1.00 92.88 351 ASN A O 1
ATOM 2649 N N . ASP A 1 352 ? 27.110 -23.376 -48.703 1.00 87.88 352 ASP A N 1
ATOM 2650 C CA . ASP A 1 352 ? 27.164 -22.774 -47.364 1.00 87.88 352 ASP A CA 1
ATOM 2651 C C . ASP A 1 352 ? 26.237 -21.553 -47.172 1.00 87.88 352 ASP A C 1
ATOM 2653 O O . ASP A 1 352 ? 26.436 -20.744 -46.263 1.00 87.88 352 ASP A O 1
ATOM 2657 N N . ASN A 1 353 ? 25.196 -21.391 -47.997 1.00 91.12 353 ASN A N 1
ATOM 2658 C CA . ASN A 1 353 ? 24.190 -20.356 -47.752 1.00 91.12 353 ASN A CA 1
ATOM 2659 C C . ASN A 1 353 ? 23.169 -20.858 -46.733 1.00 91.12 353 ASN A C 1
ATOM 2661 O O . ASN A 1 353 ? 22.637 -21.959 -46.881 1.00 91.12 353 ASN A O 1
ATOM 2665 N N . GLN A 1 354 ? 22.834 -20.025 -45.745 1.00 90.44 354 GLN A N 1
ATOM 2666 C CA . GLN A 1 354 ? 21.781 -20.337 -44.782 1.00 90.44 354 GLN A CA 1
ATOM 2667 C C . GLN A 1 354 ? 20.449 -20.571 -45.503 1.00 90.44 354 GLN A C 1
ATOM 2669 O O . GLN A 1 354 ? 19.929 -19.696 -46.201 1.00 90.44 354 GLN A O 1
ATOM 2674 N N . CYS A 1 355 ? 19.878 -21.753 -45.298 1.00 89.81 355 CYS A N 1
ATOM 2675 C CA . CYS A 1 355 ? 18.544 -22.068 -45.764 1.00 89.81 355 CYS A CA 1
ATOM 2676 C C . CYS A 1 355 ? 17.521 -21.392 -44.854 1.00 89.81 355 CYS A C 1
ATOM 2678 O O . CYS A 1 355 ? 17.578 -21.523 -43.631 1.00 89.81 355 CYS A O 1
ATOM 2680 N N . ASN A 1 356 ? 16.563 -20.682 -45.452 1.00 84.44 356 ASN A N 1
ATOM 2681 C CA . ASN A 1 356 ? 15.446 -20.134 -44.698 1.00 84.44 356 ASN A CA 1
ATOM 2682 C C . ASN A 1 356 ? 14.512 -21.283 -44.313 1.00 84.44 356 ASN A C 1
ATOM 2684 O O . ASN A 1 356 ? 13.743 -21.773 -45.141 1.00 84.44 356 ASN A O 1
ATOM 2688 N N . ILE A 1 357 ? 14.621 -21.742 -43.072 1.00 74.81 357 ILE A N 1
ATOM 2689 C CA . ILE A 1 357 ? 13.661 -22.678 -42.508 1.00 74.81 357 ILE A CA 1
ATOM 2690 C C . ILE A 1 357 ? 12.515 -21.824 -41.980 1.00 74.81 357 ILE A C 1
ATOM 2692 O O . ILE A 1 357 ? 12.615 -21.258 -40.894 1.00 74.81 357 ILE A O 1
ATOM 2696 N N . SER A 1 358 ? 11.445 -21.693 -42.768 1.00 53.81 358 SER A N 1
ATOM 2697 C CA . SER A 1 358 ? 10.197 -21.160 -42.231 1.00 53.81 358 SER A CA 1
ATOM 2698 C C . SER A 1 358 ? 9.766 -22.060 -41.081 1.00 53.81 358 SER A C 1
ATOM 2700 O O . SER A 1 358 ? 9.484 -23.243 -41.277 1.00 53.81 358 SER A O 1
ATOM 2702 N N . LEU A 1 359 ? 9.700 -21.488 -39.883 1.00 49.25 359 LEU A N 1
ATOM 2703 C CA . LEU A 1 359 ? 8.764 -21.950 -38.872 1.00 49.25 359 LEU A CA 1
ATOM 2704 C C . LEU A 1 359 ? 7.387 -21.588 -39.444 1.00 49.25 359 LEU A C 1
ATOM 2706 O O . LEU A 1 359 ? 6.950 -20.450 -39.311 1.00 49.25 359 LEU A O 1
ATOM 2710 N N . GLU A 1 360 ? 6.792 -22.467 -40.254 1.00 39.19 360 GLU A N 1
ATOM 2711 C CA . GLU A 1 360 ? 5.486 -22.200 -40.863 1.00 39.19 360 GLU A CA 1
ATOM 2712 C C . GLU A 1 360 ? 4.437 -22.064 -39.750 1.00 39.19 360 GLU A C 1
ATOM 2714 O O . GLU A 1 360 ? 4.016 -23.052 -39.155 1.00 39.19 360 GLU A O 1
ATOM 2719 N N . GLY A 1 361 ? 4.055 -20.821 -39.460 1.00 39.56 361 GLY A N 1
ATOM 2720 C CA . GLY A 1 361 ? 2.799 -20.453 -38.826 1.00 39.56 361 GLY A CA 1
ATOM 2721 C C . GLY A 1 361 ? 2.000 -19.657 -39.847 1.00 39.56 361 GLY A C 1
ATOM 2722 O O . GLY A 1 361 ? 2.327 -18.503 -40.125 1.00 39.56 361 GLY A O 1
ATOM 2723 N N . ASP A 1 362 ? 1.004 -20.296 -40.454 1.00 35.34 362 ASP A N 1
ATOM 2724 C CA . ASP A 1 362 ? -0.047 -19.583 -41.168 1.00 35.34 362 ASP A CA 1
ATOM 2725 C C . ASP A 1 362 ? -0.831 -18.759 -40.135 1.00 35.34 362 ASP A C 1
ATOM 2727 O O . ASP A 1 362 ? -1.293 -19.288 -39.124 1.00 35.34 362 ASP A O 1
ATOM 2731 N N . GLU A 1 363 ? -0.964 -17.454 -40.380 1.00 40.09 363 GLU A N 1
ATOM 2732 C CA . GLU A 1 363 ? -1.905 -16.585 -39.673 1.00 40.09 363 GLU A CA 1
ATOM 2733 C C . GLU A 1 363 ? -3.339 -17.036 -40.014 1.00 40.09 363 GLU A C 1
ATOM 2735 O O . GLU A 1 363 ? -3.980 -16.487 -40.913 1.00 40.09 363 GLU A O 1
ATOM 2740 N N . GLU A 1 364 ? -3.853 -18.055 -39.322 1.00 39.22 364 GLU A N 1
ATOM 2741 C CA . GLU A 1 364 ? -5.295 -18.267 -39.217 1.00 39.22 364 GLU A CA 1
ATOM 2742 C C . GLU A 1 364 ? -5.831 -17.502 -38.002 1.00 39.22 364 GLU A C 1
ATOM 2744 O O . GLU A 1 364 ? -5.473 -17.723 -36.848 1.00 39.22 364 GLU A O 1
ATOM 2749 N N . GLU A 1 365 ? -6.691 -16.539 -38.319 1.00 41.00 365 GLU A N 1
ATOM 2750 C CA . GLU A 1 365 ? -7.525 -15.762 -37.416 1.00 41.00 365 GLU A CA 1
ATOM 2751 C C . GLU A 1 365 ? -8.504 -16.715 -36.704 1.00 41.00 365 GLU A C 1
ATOM 2753 O O . GLU A 1 365 ? -9.616 -16.937 -37.184 1.00 41.00 365 GLU A O 1
ATOM 2758 N N . ASP A 1 366 ? -8.085 -17.329 -35.590 1.00 34.19 366 ASP A N 1
ATOM 2759 C CA . ASP A 1 366 ? -8.945 -18.273 -34.877 1.00 34.19 366 ASP A CA 1
ATOM 2760 C C . ASP A 1 366 ? -9.875 -17.560 -33.887 1.00 34.19 366 ASP A C 1
ATOM 2762 O O . ASP A 1 366 ? -9.495 -16.948 -32.883 1.00 34.19 366 ASP A O 1
ATOM 2766 N N . THR A 1 367 ? -11.158 -17.620 -34.219 1.00 35.50 367 THR A N 1
ATOM 2767 C CA . THR A 1 367 ? -12.255 -17.143 -33.395 1.00 35.50 367 THR A CA 1
ATOM 2768 C C . THR A 1 367 ? -12.569 -18.158 -32.298 1.00 35.50 367 THR A C 1
ATOM 2770 O O . THR A 1 367 ? -13.233 -19.151 -32.558 1.00 35.50 367 THR A O 1
ATOM 2773 N N . SER A 1 368 ? -12.250 -17.813 -31.050 1.00 46.25 368 SER A N 1
ATOM 2774 C CA . SER A 1 368 ? -12.974 -18.237 -29.840 1.00 46.25 368 SER A CA 1
ATOM 2775 C C . SER A 1 368 ? -13.144 -19.747 -29.587 1.00 46.25 368 SER A C 1
ATOM 2777 O O . SER A 1 368 ? -14.100 -20.380 -30.037 1.00 46.25 368 SER A O 1
ATOM 2779 N N . SER A 1 369 ? -12.391 -20.247 -28.606 1.00 43.03 369 SER A N 1
ATOM 2780 C CA . SER A 1 369 ? -12.902 -21.253 -27.671 1.00 43.03 369 SER A CA 1
ATOM 2781 C C . SER A 1 369 ? -12.442 -20.938 -26.247 1.00 43.03 369 SER A C 1
ATOM 2783 O O . SER A 1 369 ? -11.269 -21.075 -25.922 1.00 43.03 369 SER A O 1
ATOM 2785 N N . ASN A 1 370 ? -13.377 -20.530 -25.380 1.00 42.75 370 ASN A N 1
ATOM 2786 C CA . ASN A 1 370 ? -13.164 -20.482 -23.929 1.00 42.75 370 ASN A CA 1
ATOM 2787 C C . ASN A 1 370 ? -13.044 -21.922 -23.396 1.00 42.75 370 ASN A C 1
ATOM 2789 O O . ASN A 1 370 ? -14.025 -22.498 -22.917 1.00 42.75 370 ASN A O 1
ATOM 2793 N N . GLY A 1 371 ? -11.858 -22.517 -23.516 1.00 49.47 371 GLY A N 1
ATOM 2794 C CA . GLY A 1 371 ? -11.499 -23.751 -22.829 1.00 49.47 371 GLY A CA 1
ATOM 2795 C C . GLY A 1 371 ? -11.314 -23.471 -21.339 1.00 49.47 371 GLY A C 1
ATOM 2796 O O . GLY A 1 371 ? -10.615 -22.541 -20.951 1.00 49.47 371 GLY A O 1
ATOM 2797 N N . ARG A 1 372 ? -11.970 -24.246 -20.473 1.00 59.78 372 ARG A N 1
ATOM 2798 C CA . ARG A 1 372 ? -11.730 -24.177 -19.025 1.00 59.78 372 ARG A CA 1
ATOM 2799 C C . ARG A 1 372 ? -10.405 -24.892 -18.745 1.00 59.78 372 ARG A C 1
ATOM 2801 O O . ARG A 1 372 ? -10.254 -26.028 -19.197 1.00 59.78 372 ARG A O 1
ATOM 2808 N N . VAL A 1 373 ? -9.484 -24.270 -18.008 1.00 53.06 373 VAL A N 1
ATOM 2809 C CA . VAL A 1 373 ? -8.215 -24.893 -17.575 1.00 53.06 373 VAL A CA 1
ATOM 2810 C C . VAL A 1 373 ? -8.485 -26.300 -17.022 1.00 53.06 373 VAL A C 1
ATOM 2812 O O . VAL A 1 373 ? -9.402 -26.481 -16.217 1.00 53.06 373 VAL A O 1
ATOM 2815 N N . GLY A 1 374 ? -7.739 -27.298 -17.505 1.00 57.44 374 GLY A N 1
ATOM 2816 C CA . GLY A 1 374 ? -7.922 -28.710 -17.135 1.00 57.44 374 GLY A CA 1
ATOM 2817 C C . GLY A 1 374 ? -8.990 -29.487 -17.924 1.00 57.44 374 GLY A C 1
ATOM 2818 O O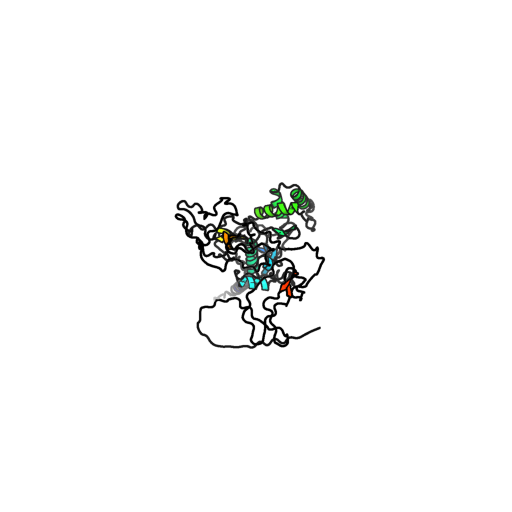 . GLY A 1 374 ? -9.245 -30.648 -17.612 1.00 57.44 374 GLY A O 1
ATOM 2819 N N . SER A 1 375 ? -9.614 -28.894 -18.949 1.00 77.31 375 SER A N 1
ATOM 2820 C CA . SER A 1 375 ? -10.473 -29.633 -19.894 1.00 77.31 375 SER A CA 1
ATOM 2821 C C . SER A 1 375 ? -9.630 -30.305 -20.983 1.00 77.31 375 SER A C 1
ATOM 2823 O O . SER A 1 375 ? -8.623 -29.740 -21.409 1.00 77.31 375 SER A O 1
ATOM 2825 N N . THR A 1 376 ? -10.062 -31.471 -21.473 1.00 84.25 376 THR A N 1
ATOM 2826 C CA . THR A 1 376 ? -9.425 -32.151 -22.614 1.00 84.25 376 THR A CA 1
ATOM 2827 C C . THR A 1 376 ? -9.617 -31.363 -23.910 1.00 84.25 376 THR A C 1
ATOM 2829 O O . THR A 1 376 ? -10.722 -30.874 -24.159 1.00 84.25 376 THR A O 1
ATOM 2832 N N . CYS A 1 377 ? -8.590 -31.314 -24.751 1.00 86.69 377 CYS A N 1
ATOM 2833 C CA . CYS A 1 377 ? -8.603 -30.663 -26.066 1.00 86.69 377 CYS A CA 1
ATOM 2834 C C . CYS A 1 377 ? -8.038 -31.598 -27.149 1.00 86.69 377 CYS A C 1
ATOM 2836 O O . CYS A 1 377 ? -7.578 -32.701 -26.841 1.00 86.69 377 CYS A O 1
ATOM 2838 N N . ASN A 1 378 ? -8.124 -31.210 -28.423 1.00 84.19 378 ASN A N 1
ATOM 2839 C CA . ASN A 1 378 ? -7.610 -32.022 -29.531 1.00 84.19 378 ASN A CA 1
ATOM 2840 C C . ASN A 1 378 ? -6.210 -31.558 -29.959 1.00 84.19 378 ASN A C 1
ATOM 2842 O O . ASN A 1 378 ? -5.940 -30.367 -30.013 1.00 84.19 378 ASN A O 1
ATOM 2846 N N . ALA A 1 379 ? -5.344 -32.488 -30.371 1.00 74.81 379 ALA A N 1
ATOM 2847 C CA . ALA A 1 379 ? -4.006 -32.198 -30.894 1.00 74.81 379 ALA A CA 1
ATOM 2848 C C . ALA A 1 379 ? -3.997 -31.223 -32.090 1.00 74.81 379 ALA A C 1
ATOM 2850 O O . ALA A 1 379 ? -2.967 -30.644 -32.402 1.00 74.81 379 ALA A O 1
ATOM 2851 N N . THR A 1 380 ? -5.125 -31.061 -32.790 1.00 77.25 380 THR A N 1
ATOM 2852 C CA . THR A 1 380 ? -5.281 -30.087 -33.884 1.00 77.25 380 THR A CA 1
ATOM 2853 C C . THR A 1 380 ? -5.573 -28.662 -33.407 1.00 77.25 380 THR A C 1
ATOM 2855 O O . THR A 1 380 ? -5.598 -27.760 -34.230 1.00 77.25 380 THR A O 1
ATOM 2858 N N . GLU A 1 381 ? -5.829 -28.469 -32.112 1.00 73.38 381 GLU A N 1
ATOM 2859 C CA . GLU A 1 381 ? -6.119 -27.181 -31.458 1.00 73.38 381 GLU A CA 1
ATOM 2860 C C . GLU A 1 381 ? -4.876 -26.623 -30.733 1.00 73.38 381 GLU A C 1
ATOM 2862 O O . GLU A 1 381 ? -4.974 -25.703 -29.921 1.00 73.38 381 GLU A O 1
ATOM 2867 N N . THR A 1 382 ? -3.694 -27.205 -30.969 1.00 66.69 382 THR A N 1
ATOM 2868 C CA . THR A 1 382 ? -2.433 -26.729 -30.390 1.00 66.69 382 THR A CA 1
ATOM 2869 C C . THR A 1 382 ? -2.071 -25.382 -31.009 1.00 66.69 382 THR A C 1
ATOM 2871 O O . THR A 1 382 ? -1.868 -25.299 -32.222 1.00 66.69 382 THR A O 1
ATOM 2874 N N . GLY A 1 383 ? -1.974 -24.340 -30.181 1.00 66.44 383 GLY A N 1
ATOM 2875 C CA . GLY A 1 383 ? -1.417 -23.053 -30.596 1.00 66.44 383 GLY A CA 1
ATOM 2876 C C . GLY A 1 383 ? 0.060 -23.177 -30.986 1.00 66.44 383 GLY A C 1
ATOM 2877 O O . GLY A 1 383 ? 0.712 -24.180 -30.702 1.00 66.44 383 GLY A O 1
ATOM 2878 N N . THR A 1 384 ? 0.598 -22.148 -31.640 1.00 61.88 384 THR A N 1
ATOM 2879 C CA . THR A 1 384 ? 2.013 -22.089 -32.050 1.00 61.88 384 THR A CA 1
ATOM 2880 C C . THR A 1 384 ? 2.983 -21.888 -30.886 1.00 61.88 384 THR A C 1
ATOM 2882 O O . THR A 1 384 ? 4.196 -21.987 -31.075 1.00 61.88 384 THR A O 1
ATOM 2885 N N . ASP A 1 385 ? 2.465 -21.600 -29.694 1.00 70.88 385 ASP A N 1
ATOM 2886 C CA . ASP A 1 385 ? 3.270 -21.329 -28.513 1.00 70.88 385 ASP A CA 1
ATOM 2887 C C . ASP A 1 385 ? 3.820 -22.628 -27.896 1.00 70.88 385 ASP A C 1
ATOM 2889 O O . ASP A 1 385 ? 3.126 -23.650 -27.838 1.00 70.88 385 ASP A O 1
ATOM 2893 N N . PRO A 1 386 ? 5.089 -22.633 -27.452 1.00 72.88 386 PRO A N 1
ATOM 2894 C CA . PRO A 1 386 ? 5.730 -23.832 -26.935 1.00 72.88 386 PRO A CA 1
ATOM 2895 C C . PRO A 1 386 ? 5.063 -24.301 -25.637 1.00 72.88 386 PRO A C 1
ATOM 2897 O O . PRO A 1 386 ? 5.004 -23.576 -24.647 1.00 72.88 386 PRO A O 1
ATOM 2900 N N . CYS A 1 387 ? 4.615 -25.556 -25.615 1.00 76.69 387 CYS A N 1
ATOM 2901 C CA . CYS A 1 387 ? 4.117 -26.184 -24.396 1.00 76.69 387 CYS A CA 1
ATOM 2902 C C . CYS A 1 387 ? 5.266 -26.504 -23.423 1.00 76.69 387 CYS A C 1
ATOM 2904 O O . CYS A 1 387 ? 6.340 -26.932 -23.866 1.00 76.69 387 CYS A O 1
ATOM 2906 N N . PRO A 1 388 ? 5.050 -26.368 -22.101 1.00 70.12 388 PRO A N 1
ATOM 2907 C CA . PRO A 1 388 ? 6.039 -26.768 -21.109 1.00 70.12 388 PRO A CA 1
ATOM 2908 C C . PRO A 1 388 ? 6.359 -28.259 -21.254 1.00 70.12 388 PRO A C 1
ATOM 2910 O O . PRO A 1 388 ? 5.473 -29.079 -21.495 1.00 70.12 388 PRO A O 1
ATOM 2913 N N . VAL A 1 389 ? 7.635 -28.611 -21.101 1.00 65.38 389 VAL A N 1
ATOM 2914 C CA . VAL A 1 389 ? 8.118 -29.996 -21.119 1.00 65.38 389 VAL A CA 1
ATOM 2915 C C . VAL A 1 389 ? 8.620 -30.329 -19.720 1.00 65.38 389 VAL A C 1
ATOM 2917 O O . VAL A 1 389 ? 9.489 -29.634 -19.203 1.00 65.38 389 VAL A O 1
ATOM 2920 N N . ALA A 1 390 ? 8.098 -31.393 -19.111 1.00 66.81 390 ALA A N 1
ATOM 2921 C CA . ALA A 1 390 ? 8.604 -31.923 -17.848 1.00 66.81 390 ALA A CA 1
ATOM 2922 C C . ALA A 1 390 ? 9.216 -33.311 -18.057 1.00 66.81 390 ALA A C 1
ATOM 2924 O O . ALA A 1 390 ? 8.715 -34.116 -18.847 1.00 66.81 390 ALA A O 1
ATOM 2925 N N . GLY A 1 391 ? 10.299 -33.597 -17.334 1.00 67.00 391 GLY A N 1
ATOM 2926 C CA . GLY A 1 391 ? 10.806 -34.957 -17.193 1.00 67.00 391 GLY A CA 1
ATOM 2927 C C . GLY A 1 391 ? 9.889 -35.740 -16.258 1.00 67.00 391 GLY A C 1
ATOM 2928 O O . GLY A 1 391 ? 9.724 -35.362 -15.104 1.00 67.00 391 GLY A O 1
ATOM 2929 N N . CYS A 1 392 ? 9.282 -36.816 -16.750 1.00 79.56 392 CYS A N 1
ATOM 2930 C CA . CYS A 1 392 ? 8.469 -37.699 -15.920 1.00 79.56 392 CYS A CA 1
ATOM 2931 C C . CYS A 1 392 ? 9.340 -38.784 -15.281 1.00 79.56 392 CYS A C 1
ATOM 2933 O O . CYS A 1 392 ? 10.273 -39.290 -15.909 1.00 79.56 392 CYS A O 1
ATOM 2935 N N . THR A 1 393 ? 9.014 -39.167 -14.048 1.00 85.00 393 THR A N 1
ATOM 2936 C CA . THR A 1 393 ? 9.596 -40.338 -13.378 1.00 85.00 393 THR A CA 1
ATOM 2937 C C . THR A 1 393 ? 9.179 -41.635 -14.088 1.00 85.00 393 THR A C 1
ATOM 2939 O O . THR A 1 393 ? 8.393 -41.617 -15.037 1.00 85.00 393 THR A O 1
ATOM 2942 N N . GLU A 1 394 ? 9.715 -42.794 -13.698 1.00 87.94 394 GLU A N 1
ATOM 2943 C CA . GLU A 1 394 ? 9.230 -44.061 -14.264 1.00 87.94 394 GLU A CA 1
ATOM 2944 C C . GLU A 1 394 ? 7.740 -44.262 -13.938 1.00 87.94 394 GLU A C 1
ATOM 2946 O O . GLU A 1 394 ? 7.304 -44.031 -12.808 1.00 87.94 394 GLU A O 1
ATOM 2951 N N . ALA A 1 395 ? 6.951 -44.682 -14.934 1.00 87.38 395 ALA A N 1
ATOM 2952 C CA . ALA A 1 395 ? 5.534 -44.961 -14.728 1.00 87.38 395 ALA A CA 1
ATOM 2953 C C . ALA A 1 395 ? 5.358 -46.081 -13.678 1.00 87.38 395 ALA A C 1
ATOM 2955 O O . ALA A 1 395 ? 6.150 -47.031 -13.663 1.00 87.38 395 ALA A O 1
ATOM 2956 N N . PRO A 1 396 ? 4.326 -46.017 -12.814 1.00 90.31 396 PRO A N 1
ATOM 2957 C CA . PRO A 1 396 ? 4.030 -47.089 -11.866 1.00 90.31 396 PRO A CA 1
ATOM 2958 C C . PRO A 1 396 ? 3.873 -48.457 -12.552 1.00 90.31 396 PRO A C 1
ATOM 2960 O O . PRO A 1 396 ? 3.425 -48.543 -13.696 1.00 90.31 396 PRO A O 1
ATOM 2963 N N . GLU A 1 397 ? 4.200 -49.549 -11.848 1.00 92.12 397 GLU A N 1
ATOM 2964 C CA . GLU A 1 397 ? 4.092 -50.908 -12.400 1.00 92.12 397 GLU A CA 1
ATOM 2965 C C . GLU A 1 397 ? 2.662 -51.192 -12.899 1.00 92.12 397 GLU A C 1
ATOM 2967 O O . GLU A 1 397 ? 1.705 -51.193 -12.125 1.00 92.12 397 GLU A O 1
ATOM 2972 N N . GLY A 1 398 ? 2.530 -51.459 -14.204 1.00 93.56 398 GLY A N 1
ATOM 2973 C CA . GLY A 1 398 ? 1.246 -51.711 -14.864 1.00 93.56 398 GLY A CA 1
ATOM 2974 C C . GLY A 1 398 ? 0.612 -50.499 -15.556 1.00 93.56 398 GLY A C 1
ATOM 2975 O O . GLY A 1 398 ? -0.491 -50.649 -16.085 1.00 93.56 398 GLY A O 1
ATOM 2976 N N . CYS A 1 399 ? 1.295 -49.351 -15.579 1.00 96.38 399 CYS A N 1
ATOM 2977 C CA . CYS A 1 399 ? 0.887 -48.144 -16.294 1.00 96.38 399 CYS A CA 1
ATOM 2978 C C . CYS A 1 399 ? 1.851 -47.824 -17.444 1.00 96.38 399 CYS A C 1
ATOM 2980 O O . CYS A 1 399 ? 3.059 -48.021 -17.316 1.00 96.38 399 CYS A O 1
ATOM 2982 N N . ASP A 1 400 ? 1.317 -47.272 -18.531 1.00 93.06 400 ASP A N 1
ATOM 2983 C CA . ASP A 1 400 ? 2.088 -46.767 -19.667 1.00 93.06 400 ASP A CA 1
ATOM 2984 C C . ASP A 1 400 ? 1.777 -45.281 -19.888 1.00 93.06 400 ASP A C 1
ATOM 2986 O O . ASP A 1 400 ? 0.627 -44.846 -19.776 1.00 93.06 400 ASP A O 1
ATOM 2990 N N . TYR A 1 401 ? 2.807 -44.493 -20.208 1.00 90.00 401 TYR A N 1
ATOM 2991 C CA . TYR A 1 401 ? 2.635 -43.086 -20.565 1.00 90.00 401 TYR A CA 1
ATOM 2992 C C . TYR A 1 401 ? 1.876 -42.939 -21.882 1.00 90.00 401 TYR A C 1
ATOM 2994 O O . TYR A 1 401 ? 2.182 -43.603 -22.875 1.00 90.00 401 TYR A O 1
ATOM 3002 N N . VAL A 1 402 ? 0.923 -42.012 -21.896 1.00 89.56 402 VAL A N 1
ATOM 3003 C CA . VAL A 1 402 ? 0.077 -41.709 -23.049 1.00 89.56 402 VAL A CA 1
ATOM 3004 C C . VAL A 1 402 ? 0.448 -40.321 -23.552 1.00 89.56 402 VAL A C 1
ATOM 3006 O O . VAL A 1 402 ? 0.216 -39.314 -22.890 1.00 89.56 402 VAL A O 1
ATOM 3009 N N . THR A 1 403 ? 1.070 -40.268 -24.728 1.00 80.62 403 THR A N 1
ATOM 3010 C CA . THR A 1 403 ? 1.606 -39.023 -25.303 1.00 80.62 403 THR A CA 1
ATOM 3011 C C . THR A 1 403 ? 0.577 -38.221 -26.098 1.00 80.62 403 THR A C 1
ATOM 3013 O O . THR A 1 403 ? 0.889 -37.131 -26.564 1.00 80.62 403 THR A O 1
ATOM 3016 N N . ASP A 1 404 ? -0.621 -38.767 -26.303 1.00 84.56 404 ASP A N 1
ATOM 3017 C CA . ASP A 1 404 ? -1.720 -38.169 -27.065 1.00 84.56 404 ASP A CA 1
ATOM 3018 C C . ASP A 1 404 ? -2.886 -37.688 -26.182 1.00 84.56 404 ASP A C 1
ATOM 3020 O O . ASP A 1 404 ? -3.986 -37.449 -26.678 1.00 84.56 404 ASP A O 1
ATOM 3024 N N . HIS A 1 405 ? -2.650 -37.499 -24.879 1.00 86.94 405 HIS A N 1
ATOM 3025 C CA . HIS A 1 405 ? -3.588 -36.821 -23.983 1.00 86.94 405 HIS A CA 1
ATOM 3026 C C . HIS A 1 405 ? -3.268 -35.324 -23.922 1.00 86.94 405 HIS A C 1
ATOM 3028 O O . HIS A 1 405 ? -2.154 -34.960 -23.551 1.00 86.94 405 HIS A O 1
ATOM 3034 N N . PHE A 1 406 ? -4.227 -34.459 -24.262 1.00 89.44 406 PHE A N 1
ATOM 3035 C CA . PHE A 1 406 ? -4.038 -33.006 -24.306 1.00 89.44 406 PHE A CA 1
ATOM 3036 C C . PHE A 1 406 ? -5.035 -32.282 -23.398 1.00 89.44 406 PHE A C 1
ATOM 3038 O O . PHE A 1 406 ? -6.211 -32.649 -23.335 1.00 89.44 406 PHE A O 1
ATOM 3045 N N . VAL A 1 407 ? -4.567 -31.235 -22.722 1.00 88.31 407 VAL A N 1
ATOM 3046 C CA . VAL A 1 407 ? -5.342 -30.391 -21.808 1.00 88.31 407 VAL A CA 1
ATOM 3047 C C . VAL A 1 407 ? -5.048 -28.914 -22.054 1.00 88.31 407 VAL A C 1
ATOM 3049 O O . VAL A 1 407 ? -3.943 -28.550 -22.455 1.00 88.31 407 VAL A O 1
ATOM 3052 N N . PHE A 1 408 ? -6.025 -28.048 -21.790 1.00 84.88 408 PHE A N 1
ATOM 3053 C CA . PHE A 1 408 ? -5.792 -26.603 -21.809 1.00 84.88 408 PHE A CA 1
ATOM 3054 C C . PHE A 1 408 ? -4.925 -26.170 -20.618 1.00 84.88 408 PHE A C 1
ATOM 3056 O O . PHE A 1 408 ? -5.275 -26.460 -19.466 1.00 84.88 408 PHE A O 1
ATOM 3063 N N . ASN A 1 409 ? -3.821 -25.470 -20.897 1.00 79.88 409 ASN A N 1
ATOM 3064 C CA . ASN A 1 409 ? -2.974 -24.835 -19.886 1.00 79.88 409 ASN A CA 1
ATOM 3065 C C . ASN A 1 409 ? -3.657 -23.577 -19.292 1.00 79.88 409 ASN A C 1
ATOM 3067 O O . ASN A 1 409 ? -4.796 -23.255 -19.638 1.00 79.88 409 ASN A O 1
ATOM 3071 N N . MET A 1 410 ? -2.978 -22.877 -18.374 1.00 76.50 410 MET A N 1
ATOM 3072 C CA . MET A 1 410 ? -3.526 -21.667 -17.735 1.00 76.50 410 MET A CA 1
ATOM 3073 C C . MET A 1 410 ? -3.766 -20.518 -18.724 1.00 76.50 410 MET A C 1
ATOM 3075 O O . MET A 1 410 ? -4.674 -19.719 -18.512 1.00 76.50 410 MET A O 1
ATOM 3079 N N . ASP A 1 411 ? -3.019 -20.496 -19.825 1.00 77.25 411 ASP A N 1
ATOM 3080 C CA . ASP A 1 411 ? -3.106 -19.491 -20.887 1.00 77.25 411 ASP A CA 1
ATOM 3081 C C . ASP A 1 411 ? -4.160 -19.846 -21.956 1.00 77.25 411 ASP A C 1
ATOM 3083 O O . ASP A 1 411 ? -4.371 -19.104 -22.912 1.00 77.25 411 ASP A O 1
ATOM 3087 N N . GLY A 1 412 ? -4.853 -20.983 -21.807 1.00 81.62 412 GLY A N 1
ATOM 3088 C CA . GLY A 1 412 ? -5.871 -21.447 -22.750 1.00 81.62 412 GLY A CA 1
ATOM 3089 C C . GLY A 1 412 ? -5.319 -22.161 -23.988 1.00 81.62 412 GLY A C 1
ATOM 3090 O O . GLY A 1 412 ? -6.083 -22.437 -24.911 1.00 81.62 412 GLY A O 1
ATOM 3091 N N . HIS A 1 413 ? -4.033 -22.516 -24.011 1.00 84.50 413 HIS A N 1
ATOM 3092 C CA . HIS A 1 413 ? -3.423 -23.304 -25.082 1.00 84.50 413 HIS A CA 1
ATOM 3093 C C . HIS A 1 413 ? -3.599 -24.803 -24.844 1.00 84.50 413 HIS A C 1
ATOM 3095 O O . HIS A 1 413 ? -3.399 -25.305 -23.736 1.00 84.50 413 HIS A O 1
ATOM 3101 N N . CYS A 1 414 ? -3.952 -25.535 -25.900 1.00 87.19 414 CYS A N 1
ATOM 3102 C CA . CYS A 1 414 ? -4.027 -26.988 -25.860 1.00 87.19 414 CYS A CA 1
ATOM 3103 C C . CYS A 1 414 ? -2.617 -27.593 -25.851 1.00 87.19 414 CYS A C 1
ATOM 3105 O O . CYS A 1 414 ? -1.901 -27.504 -26.846 1.00 87.19 414 CYS A O 1
ATOM 3107 N N . CYS A 1 415 ? -2.225 -28.219 -24.742 1.00 87.62 415 CYS A N 1
ATOM 3108 C CA . CYS A 1 415 ? -0.898 -28.798 -24.556 1.00 87.62 415 CYS A CA 1
ATOM 3109 C C . CYS A 1 415 ? -0.964 -30.277 -24.162 1.00 87.62 415 CYS A C 1
ATOM 3111 O O . CYS A 1 415 ? -1.924 -30.687 -23.507 1.00 87.62 415 CYS A O 1
ATOM 3113 N N . PRO A 1 416 ? 0.045 -31.099 -24.514 1.00 85.81 416 PRO A N 1
ATOM 3114 C CA . PRO A 1 416 ? 0.150 -32.456 -23.992 1.00 85.81 416 PRO A CA 1
ATOM 3115 C C . PRO A 1 416 ? 0.128 -32.441 -22.460 1.00 85.81 416 PRO A C 1
ATOM 3117 O O . PRO A 1 416 ? 0.846 -31.670 -21.823 1.00 85.81 416 PRO A O 1
ATOM 3120 N N . SER A 1 417 ? -0.692 -33.299 -21.865 1.00 86.94 417 SER A N 1
ATOM 3121 C CA . SER A 1 417 ? -0.764 -33.460 -20.420 1.00 86.94 417 SER A CA 1
ATOM 3122 C C . SER A 1 417 ? 0.548 -34.043 -19.914 1.00 86.94 417 SER A C 1
ATOM 3124 O O . SER A 1 417 ? 0.915 -35.172 -20.248 1.00 86.94 417 SER A O 1
ATOM 3126 N N . LEU A 1 418 ? 1.252 -33.275 -19.090 1.00 85.56 418 LEU A N 1
ATOM 3127 C CA . LEU A 1 418 ? 2.516 -33.705 -18.509 1.00 85.56 418 LEU A CA 1
ATOM 3128 C C . LEU A 1 418 ? 2.296 -34.940 -17.630 1.00 85.56 418 LEU A C 1
ATOM 3130 O O . LEU A 1 418 ? 1.441 -34.943 -16.749 1.00 85.56 418 LEU A O 1
ATOM 3134 N N . CYS A 1 419 ? 3.072 -35.990 -17.899 1.00 87.62 419 CYS A N 1
ATOM 3135 C CA . CYS A 1 419 ? 3.096 -37.229 -17.125 1.00 87.62 419 CYS A CA 1
ATOM 3136 C C . CYS A 1 419 ? 1.732 -37.924 -16.980 1.00 87.62 419 CYS A C 1
ATOM 3138 O O . CYS A 1 419 ? 1.430 -38.499 -15.941 1.00 87.62 419 CYS A O 1
ATOM 3140 N N . TYR A 1 420 ? 0.909 -37.913 -18.029 1.00 91.62 420 TYR A N 1
ATOM 3141 C CA . TYR A 1 420 ? -0.330 -38.688 -18.042 1.00 91.62 420 TYR A CA 1
ATOM 3142 C C . TYR A 1 420 ? -0.046 -40.162 -18.373 1.00 91.62 420 TYR A C 1
ATOM 3144 O O . TYR A 1 420 ? 0.482 -40.479 -19.443 1.00 91.62 420 TYR A O 1
ATOM 3152 N N . ALA A 1 421 ? -0.382 -41.070 -17.456 1.00 92.81 421 ALA A N 1
ATOM 3153 C CA . ALA A 1 421 ? -0.249 -42.512 -17.651 1.00 92.81 421 ALA A CA 1
ATOM 3154 C C . ALA A 1 421 ? -1.570 -43.227 -17.378 1.00 92.81 421 ALA A C 1
ATOM 3156 O O . ALA A 1 421 ? -2.343 -42.816 -16.510 1.00 92.81 421 ALA A O 1
ATOM 3157 N N . VAL A 1 422 ? -1.808 -44.323 -18.097 1.00 93.50 422 VAL A N 1
ATOM 3158 C CA . VAL A 1 422 ? -3.005 -45.155 -17.927 1.00 93.50 422 VAL A CA 1
ATOM 3159 C C . VAL A 1 422 ? -2.640 -46.621 -17.741 1.00 93.50 422 VAL A C 1
ATOM 3161 O O . VAL A 1 422 ? -1.610 -47.085 -18.232 1.00 93.50 422 VAL A O 1
ATOM 3164 N N . ASP A 1 423 ? -3.491 -47.361 -17.036 1.00 94.38 423 ASP A N 1
ATOM 3165 C CA . ASP A 1 423 ? -3.374 -48.811 -16.904 1.00 94.38 423 ASP A CA 1
ATOM 3166 C C . ASP A 1 423 ? -3.832 -49.543 -18.183 1.00 94.38 423 ASP A C 1
ATOM 3168 O O . ASP A 1 423 ? -4.388 -48.962 -19.118 1.00 94.38 423 ASP A O 1
ATOM 3172 N N . ALA A 1 424 ? -3.669 -50.868 -18.212 1.00 95.12 424 ALA A N 1
ATOM 3173 C CA . ALA A 1 424 ? -4.106 -51.704 -19.336 1.00 95.12 424 ALA A CA 1
ATOM 3174 C C . ALA A 1 424 ? -5.625 -51.653 -19.640 1.00 95.12 424 ALA A C 1
ATOM 3176 O O . ALA A 1 424 ? -6.060 -52.168 -20.673 1.00 95.12 424 ALA A O 1
ATOM 3177 N N . ASN A 1 425 ? -6.440 -51.080 -18.749 1.00 93.56 425 ASN A N 1
ATOM 3178 C CA . ASN A 1 425 ? -7.878 -50.886 -18.930 1.00 93.56 425 ASN A CA 1
ATOM 3179 C C . ASN A 1 425 ? -8.233 -49.443 -19.337 1.00 93.56 425 ASN A C 1
ATOM 3181 O O . ASN A 1 425 ? -9.413 -49.164 -19.554 1.00 93.56 425 ASN A O 1
ATOM 3185 N N . GLY A 1 426 ? -7.244 -48.550 -19.453 1.00 91.81 426 GLY A N 1
ATOM 3186 C CA . GLY A 1 426 ? -7.425 -47.134 -19.767 1.00 91.81 426 GLY A CA 1
ATOM 3187 C C . GLY A 1 426 ? -7.791 -46.259 -18.564 1.00 91.81 426 GLY A C 1
ATOM 3188 O O . GLY A 1 426 ? -8.283 -45.153 -18.769 1.00 91.81 426 GLY A O 1
ATOM 3189 N N . ASN A 1 427 ? -7.601 -46.732 -17.327 1.00 93.00 427 ASN A N 1
ATOM 3190 C CA . ASN A 1 427 ? -7.802 -45.905 -16.135 1.00 93.00 427 ASN A CA 1
ATOM 3191 C C . ASN A 1 427 ? -6.552 -45.068 -15.856 1.00 93.00 427 ASN A C 1
ATOM 3193 O O . ASN A 1 427 ? -5.443 -45.593 -15.916 1.00 93.00 427 ASN A O 1
ATOM 3197 N N . GLU A 1 428 ? -6.735 -43.799 -15.495 1.00 92.19 428 GLU A N 1
ATOM 3198 C CA . GLU A 1 428 ? -5.642 -42.899 -15.124 1.00 92.19 428 GLU A CA 1
ATOM 3199 C C . GLU A 1 428 ? -4.881 -43.402 -13.889 1.00 92.19 428 GLU A C 1
ATOM 3201 O O . GLU A 1 428 ? -5.473 -43.769 -12.868 1.00 92.19 428 GLU A O 1
ATOM 3206 N N . CYS A 1 429 ? -3.553 -43.400 -13.986 1.00 92.62 429 CYS A N 1
ATOM 3207 C CA . CYS A 1 429 ? -2.651 -43.721 -12.894 1.00 92.62 429 CYS A CA 1
ATOM 3208 C C . CYS A 1 429 ? -2.202 -42.441 -12.184 1.00 92.62 429 CYS A C 1
ATOM 3210 O O . CYS A 1 429 ? -1.766 -41.487 -12.820 1.00 92.62 429 CYS A O 1
ATOM 3212 N N . THR A 1 430 ? -2.246 -42.426 -10.850 1.00 86.38 430 THR A N 1
ATOM 3213 C CA . THR A 1 430 ? -1.694 -41.315 -10.065 1.00 86.38 430 THR A CA 1
ATOM 3214 C C . THR A 1 430 ? -0.170 -41.381 -10.079 1.00 86.38 430 THR A C 1
ATOM 3216 O O . THR A 1 430 ? 0.409 -42.355 -9.596 1.00 86.38 430 THR A O 1
ATOM 3219 N N . ILE A 1 431 ? 0.474 -40.341 -10.605 1.00 81.12 431 ILE A N 1
ATOM 3220 C CA . ILE A 1 431 ? 1.931 -40.197 -10.600 1.00 81.12 431 ILE A CA 1
ATOM 3221 C C . ILE A 1 431 ? 2.305 -39.133 -9.574 1.00 81.12 431 ILE A C 1
ATOM 3223 O O . ILE A 1 431 ? 1.773 -38.024 -9.597 1.00 81.12 431 ILE A O 1
ATOM 3227 N N . SER A 1 432 ? 3.208 -39.472 -8.657 1.00 65.88 432 SER A N 1
ATOM 3228 C CA . SER A 1 432 ? 3.798 -38.490 -7.750 1.00 65.88 432 SER A CA 1
ATOM 3229 C C . SER A 1 432 ? 4.853 -37.691 -8.510 1.00 65.88 432 SER A C 1
ATOM 3231 O O . SER A 1 432 ? 5.836 -38.263 -8.981 1.00 65.88 432 SER A O 1
ATOM 3233 N N . LEU A 1 433 ? 4.658 -36.377 -8.623 1.00 58.84 433 LEU A N 1
ATOM 3234 C CA . LEU A 1 433 ? 5.723 -35.461 -9.019 1.00 58.84 433 LEU A CA 1
ATOM 3235 C C . LEU A 1 433 ? 6.657 -35.319 -7.812 1.00 58.84 433 LEU A C 1
ATOM 3237 O O . LEU A 1 433 ? 6.273 -34.730 -6.802 1.00 58.84 433 LEU A O 1
ATOM 3241 N N . GLU A 1 434 ? 7.847 -35.913 -7.870 1.00 53.16 434 GLU A N 1
ATOM 3242 C CA . GLU A 1 434 ? 8.877 -35.634 -6.869 1.00 53.16 434 GLU A CA 1
ATOM 3243 C C . GLU A 1 434 ? 9.469 -34.255 -7.179 1.00 53.16 434 GLU A C 1
ATOM 3245 O O . GLU A 1 434 ? 10.189 -34.082 -8.159 1.00 53.16 434 GLU A O 1
ATOM 3250 N N . GLY A 1 435 ? 9.138 -33.259 -6.355 1.00 41.62 435 GLY A N 1
ATOM 3251 C CA . GLY A 1 435 ? 10.044 -32.136 -6.150 1.00 41.62 435 GLY A CA 1
ATOM 3252 C C . GLY A 1 435 ? 11.238 -32.661 -5.359 1.00 41.62 435 GLY A C 1
ATOM 3253 O O . GLY A 1 435 ? 11.042 -33.318 -4.336 1.00 41.62 435 GLY A O 1
ATOM 3254 N N . GLU A 1 436 ? 12.455 -32.438 -5.850 1.00 35.75 436 GLU A N 1
ATOM 3255 C CA . GLU A 1 436 ? 13.688 -32.825 -5.162 1.00 35.75 436 GLU A CA 1
ATOM 3256 C C . GLU A 1 436 ? 13.790 -32.105 -3.801 1.00 35.75 436 GLU A C 1
ATOM 3258 O O . GLU A 1 436 ? 14.328 -31.008 -3.692 1.00 35.75 436 GLU A O 1
ATOM 3263 N N . GLU A 1 437 ? 13.286 -32.727 -2.732 1.00 37.69 437 GLU A N 1
ATOM 3264 C CA . GLU A 1 437 ? 13.753 -32.453 -1.374 1.00 37.69 437 GLU A CA 1
ATOM 3265 C C . GLU A 1 437 ? 15.084 -33.183 -1.175 1.00 37.69 437 GLU A C 1
ATOM 3267 O O . GLU A 1 437 ? 15.137 -34.366 -0.821 1.00 37.69 437 GLU A O 1
ATOM 3272 N N . ASP A 1 438 ? 16.183 -32.462 -1.383 1.00 36.66 438 ASP A N 1
ATOM 3273 C CA . ASP A 1 438 ? 17.525 -32.918 -1.038 1.00 36.66 438 ASP A CA 1
ATOM 3274 C C . ASP A 1 438 ? 17.677 -32.985 0.499 1.00 36.66 438 ASP A C 1
ATOM 3276 O O . ASP A 1 438 ? 18.165 -32.072 1.164 1.00 36.66 438 ASP A O 1
ATOM 3280 N N . THR A 1 439 ? 17.198 -34.074 1.109 1.00 35.97 439 THR A N 1
ATOM 3281 C CA . THR A 1 439 ? 17.326 -34.336 2.552 1.00 35.97 439 THR A CA 1
ATOM 3282 C C . THR A 1 439 ? 18.451 -35.324 2.839 1.00 35.97 439 THR A C 1
ATOM 3284 O O . THR A 1 439 ? 18.259 -36.451 3.302 1.00 35.97 439 THR A O 1
ATOM 3287 N N . SER A 1 440 ? 19.689 -34.869 2.660 1.00 33.12 440 SER A N 1
ATOM 3288 C CA . SER A 1 440 ? 20.850 -35.523 3.265 1.00 33.12 440 SER A CA 1
ATOM 3289 C C . SER A 1 440 ? 21.107 -34.988 4.682 1.00 33.12 440 SER A C 1
ATOM 3291 O O . SER A 1 440 ? 21.942 -34.122 4.905 1.00 33.12 440 SER A O 1
ATOM 3293 N N . ASN A 1 441 ? 20.402 -35.530 5.683 1.00 33.59 441 ASN A N 1
ATOM 3294 C CA . ASN A 1 441 ? 20.957 -35.747 7.030 1.00 33.59 441 ASN A CA 1
ATOM 3295 C C . ASN A 1 441 ? 20.037 -36.636 7.876 1.00 33.59 441 ASN A C 1
ATOM 3297 O O . ASN A 1 441 ? 18.984 -36.228 8.358 1.00 33.59 441 ASN A O 1
ATOM 3301 N N . GLY A 1 442 ? 20.470 -37.877 8.091 1.00 28.86 442 GLY A N 1
ATOM 3302 C CA . GLY A 1 442 ? 19.787 -38.820 8.966 1.00 28.86 442 GLY A CA 1
ATOM 3303 C C . GLY A 1 442 ? 20.128 -38.622 10.442 1.00 28.86 442 GLY A C 1
ATOM 3304 O O . GLY A 1 442 ? 21.287 -38.414 10.785 1.00 28.86 442 GLY A O 1
ATOM 3305 N N . LEU A 1 443 ? 19.133 -38.811 11.319 1.00 27.97 443 LEU A N 1
ATOM 3306 C CA . LEU A 1 443 ? 19.284 -39.503 12.609 1.00 27.97 443 LEU A CA 1
ATOM 3307 C C . LEU A 1 443 ? 17.920 -39.760 13.294 1.00 27.97 443 LEU A C 1
ATOM 3309 O O . LEU A 1 443 ? 17.321 -38.874 13.883 1.00 27.97 443 LEU A O 1
ATOM 3313 N N . ILE A 1 444 ? 17.487 -41.025 13.218 1.00 32.53 444 ILE A N 1
ATOM 3314 C CA . ILE A 1 444 ? 16.830 -41.871 14.243 1.00 32.53 444 ILE A CA 1
ATOM 3315 C C . ILE A 1 444 ? 15.753 -41.232 15.155 1.00 32.53 444 ILE A C 1
ATOM 3317 O O . ILE A 1 444 ? 16.081 -40.528 16.106 1.00 32.53 444 ILE A O 1
ATOM 3321 N N . GLY A 1 445 ? 14.493 -41.692 15.037 1.00 25.88 445 GLY A N 1
ATOM 3322 C CA . GLY A 1 445 ? 13.509 -41.537 16.124 1.00 25.88 445 GLY A CA 1
ATOM 3323 C C . GLY A 1 445 ? 12.042 -41.908 15.847 1.00 25.88 445 GLY A C 1
ATOM 3324 O O . GLY A 1 445 ? 11.205 -41.030 15.761 1.00 25.88 445 GLY A O 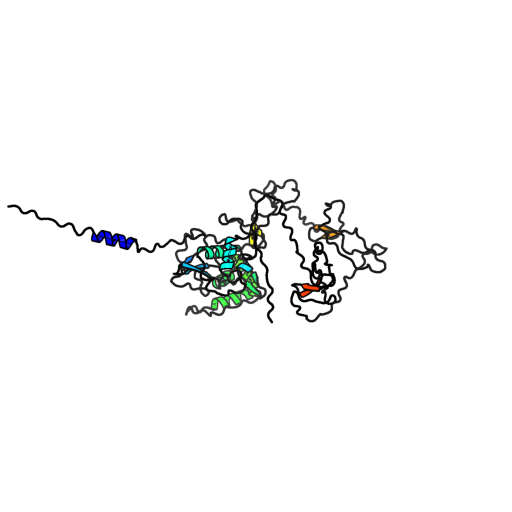1
ATOM 3325 N N . SER A 1 446 ? 11.741 -43.210 15.782 1.00 26.66 446 SER A N 1
ATOM 3326 C CA . SER A 1 446 ? 10.501 -43.911 16.203 1.00 26.66 446 SER A CA 1
ATOM 3327 C C . SER A 1 446 ? 9.090 -43.263 16.084 1.00 26.66 446 SER A C 1
ATOM 3329 O O . SER A 1 446 ? 8.715 -42.411 16.877 1.00 26.66 446 SER A O 1
ATOM 3331 N N . THR A 1 447 ? 8.244 -43.882 15.238 1.00 27.84 447 THR A N 1
ATOM 3332 C CA . THR A 1 447 ? 6.807 -44.245 15.432 1.00 27.84 447 THR A CA 1
ATOM 3333 C C . THR A 1 447 ? 5.864 -43.316 16.215 1.00 27.84 447 THR A C 1
ATOM 3335 O O . THR A 1 447 ? 5.927 -43.332 17.440 1.00 27.84 447 THR A O 1
ATOM 3338 N N . VAL A 1 448 ? 4.825 -42.789 15.543 1.00 28.02 448 VAL A N 1
ATOM 3339 C CA . VAL A 1 448 ? 3.384 -43.068 15.792 1.00 28.02 448 VAL A CA 1
ATOM 3340 C C . VAL A 1 448 ? 2.623 -42.814 14.479 1.00 28.02 448 VAL A C 1
ATOM 3342 O O . VAL A 1 448 ? 2.828 -41.788 13.843 1.00 28.02 448 VAL A O 1
ATOM 3345 N N . GLY A 1 449 ? 1.784 -43.760 14.048 1.00 25.72 449 GLY A N 1
ATOM 3346 C CA . GLY A 1 449 ? 0.979 -43.632 12.831 1.00 25.72 449 GLY A CA 1
ATOM 3347 C C . GLY A 1 449 ? -0.345 -42.903 13.041 1.00 25.72 449 GLY A C 1
ATOM 3348 O O . GLY A 1 449 ? -0.798 -42.766 14.172 1.00 25.72 449 GLY A O 1
ATOM 3349 N N . LEU A 1 450 ? -0.992 -42.531 11.937 1.00 25.20 450 LEU A N 1
ATOM 3350 C CA . LEU A 1 450 ? -2.444 -42.384 11.830 1.00 25.20 450 LEU A CA 1
ATOM 3351 C C . LEU A 1 450 ? -2.844 -42.367 10.349 1.00 25.20 450 LEU A C 1
ATOM 3353 O O . LEU A 1 450 ? -2.356 -41.565 9.561 1.00 25.20 450 LEU A O 1
ATOM 3357 N N . SER A 1 451 ? -3.711 -43.312 9.989 1.00 23.83 451 SER A N 1
ATOM 3358 C CA . SER A 1 451 ? -4.381 -43.409 8.697 1.00 23.83 451 SER A CA 1
ATOM 3359 C C . SER A 1 451 ? -5.300 -42.213 8.465 1.00 23.83 451 SER A C 1
ATOM 3361 O O . SER A 1 451 ? -6.092 -41.887 9.346 1.00 23.83 451 SER A O 1
ATOM 3363 N N . PHE A 1 452 ? -5.312 -41.677 7.246 1.00 24.48 452 PHE A N 1
ATOM 3364 C CA . PHE A 1 452 ? -6.468 -40.954 6.722 1.00 24.48 452 PHE A CA 1
ATOM 3365 C C . PHE A 1 452 ? -6.877 -41.561 5.382 1.00 24.48 452 PHE A C 1
ATOM 3367 O O . PHE A 1 452 ? -6.154 -41.502 4.395 1.00 24.48 452 PHE A O 1
ATOM 3374 N N . ALA A 1 453 ? -8.044 -42.202 5.398 1.00 24.73 453 ALA A N 1
ATOM 3375 C CA . ALA A 1 453 ? -8.793 -42.594 4.220 1.00 24.73 453 ALA A CA 1
ATOM 3376 C C . ALA A 1 453 ? -9.760 -41.450 3.896 1.00 24.73 453 ALA A C 1
ATOM 3378 O O . ALA A 1 453 ? -10.618 -41.137 4.722 1.00 24.73 453 ALA A O 1
ATOM 3379 N N . PHE A 1 454 ? -9.647 -40.849 2.713 1.00 24.14 454 PHE A N 1
ATOM 3380 C CA . PHE A 1 454 ? -10.679 -39.958 2.192 1.00 24.14 454 PHE A CA 1
ATOM 3381 C C . PHE A 1 454 ? -11.634 -40.756 1.302 1.00 24.14 454 PHE A C 1
ATOM 3383 O O . PHE A 1 454 ? -11.257 -41.308 0.273 1.00 24.14 454 PHE A O 1
ATOM 3390 N N . HIS A 1 455 ? -12.883 -40.852 1.758 1.00 25.09 455 HIS A N 1
ATOM 3391 C CA . HIS A 1 455 ? -14.023 -41.235 0.936 1.00 25.09 455 HIS A CA 1
ATOM 3392 C C . HIS A 1 455 ? -14.356 -40.077 -0.010 1.00 25.09 455 HIS A C 1
ATOM 3394 O O . HIS A 1 455 ? -14.623 -38.968 0.452 1.00 25.09 455 HIS A O 1
ATOM 3400 N N . CYS A 1 456 ? -14.401 -40.360 -1.311 1.00 23.34 456 CYS A N 1
ATOM 3401 C CA . CYS A 1 456 ? -15.134 -39.546 -2.274 1.00 23.34 456 CYS A CA 1
ATOM 3402 C C . CYS A 1 456 ? -16.634 -39.644 -1.970 1.00 23.34 456 CYS A C 1
ATOM 3404 O O . CYS A 1 456 ? -17.170 -40.746 -1.830 1.00 23.34 456 CYS A O 1
ATOM 3406 N N . LEU A 1 457 ? -17.309 -38.500 -1.885 1.00 24.42 457 LEU A N 1
ATOM 3407 C CA . LEU A 1 457 ? -18.763 -38.422 -1.932 1.00 24.42 457 LEU A CA 1
ATOM 3408 C C . LEU A 1 457 ? -19.129 -37.566 -3.144 1.00 24.42 457 LEU A C 1
ATOM 3410 O O . LEU A 1 457 ? -18.920 -36.356 -3.151 1.00 24.42 457 LEU A O 1
ATOM 3414 N N . GLU A 1 458 ? -19.626 -38.244 -4.174 1.00 26.59 458 GLU A N 1
ATOM 3415 C CA . GLU A 1 458 ? -20.329 -37.658 -5.310 1.00 26.59 458 GLU A CA 1
ATOM 3416 C C . GLU A 1 458 ? -21.554 -36.894 -4.811 1.00 26.59 458 GLU A C 1
ATOM 3418 O O . GLU A 1 458 ? -22.330 -37.448 -4.030 1.00 26.59 458 GLU A O 1
ATOM 3423 N N . LEU A 1 459 ? -21.791 -35.687 -5.326 1.00 26.28 459 LEU A N 1
ATOM 3424 C CA . LEU A 1 459 ? -23.144 -35.152 -5.427 1.00 26.28 459 LEU A CA 1
ATOM 3425 C C . LEU A 1 459 ? -23.319 -34.340 -6.714 1.00 26.28 459 LEU A C 1
ATOM 3427 O O . LEU A 1 459 ? -22.643 -33.342 -6.957 1.00 26.28 459 LEU A O 1
ATOM 3431 N N . SER A 1 460 ? -24.269 -34.847 -7.499 1.00 35.03 460 SER A N 1
ATOM 3432 C CA . SER A 1 460 ? -25.171 -34.147 -8.416 1.00 35.03 460 SER A CA 1
ATOM 3433 C C . SER A 1 460 ? -25.910 -32.976 -7.781 1.00 35.03 460 SER A C 1
ATOM 3435 O O . SER A 1 460 ? -26.306 -33.150 -6.600 1.00 35.03 460 SER A O 1
#

Secondary structure (DSSP, 8-state):
----------SSHHHHHHHHHHTTSS--------TT---TT-TT--S-BTTTB---TT-EEE--TT-SSSS-SSEEEE-TTS-EEEES--TTHHHHTTTTT-TTS-HHHHHHHHHTTTTSSS-S-HHHHTSB-HHHHHHHHHHHHHT---EE-TTS-EESPPPHHHHHHHGGG---HHHHHHHHHHHTTB-TTT--B--SPPPPPHHHHHHHHHHHHHHHTPPPTT-EE---TTS-S-S------------TTEEE-TTT--EEE-TTS-EEE-TT-EEETTS-B-----------TTS---TTSS---GGGS------PPPTTEEE-TT-EEE-TTS-EEE-TT-EEETTSPBP---------------PPTT-B--GGG--SSPPP--PPPPPPTTEEE-TT-EEE-TTS-EEEPTT-EEETTSPBPP------------------------------

Organism: NCBI:txid568900

pLDDT: mean 74.35, std 20.71, range [23.34, 98.06]

Foldseek 3Di:
DDDDDDDDDDPPPVVVVVVVVVVVPPPPPPVPPQLQDDPVPPPDDQPDDQLFDDDDPQKHKRDNNNQPWPDFQWTWIAHPVQFIAIPVHLALVCVVLVVQPDPLADPVLNVVCVQQNNNPNDDPDVVSRGGHHSRSSSVVSNSCSLQDAFDQDPVLATPPDGDLVLLLVLLVPDDDPQLVVLSVVSVVQADPVPRDGDSDDRTGDSVNSVSSRVSSCVSTVQDDFFDFDDQDPSDHQRDCQDADPPPDDDDPQKDACPPCQTFGQHPSSHRHRPHPFIAGPVRHTPPPPPPPDPPDQPDDDDPVPDDPPVPPEDDDDDDDAPVQKDDDQPDWGQDPVRDIYGDPRFIAGPVRHTDPDPPDDDPDPDDDDPFDFFDWDAPVQADPDDDDADDADDDPPQKDFDQGTWTQHPVRGTGGDYRWIAGPVRHTDDGDDDDDPPDPDDDDDDDDDDDDDDDDDDDD

Sequence (460 aa):
MLIPKVISTTTSLTMMMHLLLLLWLAPSLSMAFIPTGDCSDTTGTNGGRVGYHSPSPTDVYLPDCQNPLQRELWRVFVQEDGTAYMIPRPDGLGITYGLCNNDAFDQELMAKAQQYGLCDETVTDPTVINSMTPEDALRFANAFHRQLRFSISDDNQIYPWAPDEDILLACENITSQAALGHCEALANRCNDDTGECIEIGVIPSVEAVQELVPALNALYGVLEEGETCIPSTVFGPTFGCPVADCFAEQSAGCEYDTAGAPFSVNELGDCCQRQCYAVDSNGNECTGNNNPQEEKIGEECDPASWGTDPNFCPVAKCVAPPEGCNYVFDHYVVNGDGNCCASLCYAVDDNDNQCNISLEGDEEEDTSSNGRVGSTCNATETGTDPCPVAGCTEAPEGCDYVTDHFVFNMDGHCCPSLCYAVDANGNECTISLEGEEDTSNGLIGSTVGLSFAFHCLELS

Radius of gyration: 33.65 Å; chains: 1; bounding box: 68×80×145 Å